Protein 2ZZ8 (pdb70)

Sequence (460 aa):
GLPSLKSSFVLSEDTIPGTNETVKTLLPYGSVINYYGYVKPGQAPDGLVDGNKKAYYLYVWIPAVIAEMGVRMISPTGEIGEPGDGDLVSDAFKAATPEEKSMPHWFDTWIRVERMSAIMPDQIAKAAKAKPVQGDDTYKEERHNKYNSLTRIKIPNPPKSFDDLKNIDTKKLLVRGLYRISFTTYKPGEVKGSFVASVGLLFPPGIPGVSPLIHSNPEELQKQAIAAEEGLPSLKSSFVLSEDTIPGTNETVKTLLPYGSVINYYGYVKPGQAPDGLVDGNKKAYYLYVWIPAVIAEMGVRMISPTGEIGEPGDGDLVSDAFKAATPEEKSMPHWFDTWIRVERMSAIMPDQIAKAAKAKPVQGDDTYKEERHNKYNSLTRIKIPNPPKSFDDLKNIDTKKLLVRGLYRISFTTYKPGEVKGSFVASVGLLFPPGIPGVSPLIHSNPEELQKQAIAAEE

Solvent-accessible surface area: 21341 Å² total; per-residue (Å²): 115,36,54,70,8,50,0,32,4,52,42,30,89,37,91,32,56,86,76,135,107,58,18,116,2,52,5,21,9,68,12,46,20,23,8,11,1,25,7,104,89,85,79,76,48,74,17,131,6,86,76,109,25,101,0,10,40,1,14,0,0,0,27,37,68,1,0,1,0,0,1,4,14,10,26,7,0,1,111,50,60,162,53,40,167,15,40,59,26,20,121,24,3,133,80,10,64,71,111,74,25,22,70,11,40,2,40,9,2,6,1,51,1,21,53,2,68,8,124,86,9,93,57,0,20,68,5,13,181,53,93,23,47,178,86,36,23,30,103,48,41,59,123,100,4,55,32,36,50,30,0,54,1,74,7,94,136,56,39,96,43,21,79,89,2,121,154,30,79,97,189,110,10,4,58,64,1,0,2,26,1,5,4,2,10,58,152,28,4,58,10,61,0,1,9,0,0,0,0,0,0,5,15,8,22,86,83,114,43,77,54,2,38,1,40,58,60,28,104,64,0,34,136,65,0,74,60,69,75,182,117,39,54,72,8,49,0,33,5,41,39,15,101,31,90,39,76,89,73,151,113,67,16,119,10,53,2,22,9,67,13,45,19,24,3,10,1,26,7,108,90,83,68,77,49,73,16,110,6,73,71,118,48,125,0,11,36,1,15,0,1,0,20,34,60,0,1,1,1,0,0,6,11,6,28,5,0,3,107,50,61,162,52,40,152,27,39,46,26,11,121,25,2,137,88,10,64,66,112,71,23,23,82,9,36,3,39,9,4,6,0,44,1,20,46,4,68,8,127,90,10,94,66,0,16,68,6,12,168,53,98,26,46,186,83,38,21,26,106,47,40,66,121,104,7,60,37,34,49,32,0,52,1,74,6,96,130,54,42,87,48,16,68,95,1,103,143,36,77,95,189,115,9,4,64,62,1,0,2,26,0,4,2,4,12,55,192,32,6,86,16,52,1,1,6,1,0,1,0,0,0,6,13,8,24,77,85,117,40,69,55,1,32,0,30,50,70,30,110,58,0,32,144,46,0,74,68,71,86,191

Radius of gyration: 23.77 Å; Cα contacts (8 Å, |Δi|>4): 1130; chains: 2; bounding box: 58×66×48 Å

Foldseek 3Di:
DDDFAFDPAFADWAADPPDRDIDTDTHGFQAKAKEKDFFAVPRAAPDDDPVDWGKAKKKKFFAFWFQKKKKWKFDQDQDDPDDDPRYHYDPRRVPDDSVLSPDTFAFWKKKKKAFWPDPALLCQQVRVPDDTPPQLLHIFIDGTHGPGRIGMRHFDDDDNHLQVCVPPPSVRTRGGHMMMMMITHDPPGGPGTIMMMMMGTHHRPPDRDDYMQMGSRRVVSSVVRVVVPD/DDDFAFDPAFADWADDPPDPDIDTDGDGFQAKAKEKDFFADVRQAPDADPVRFRKAKKKKFFAFFFQKKKKWKFPQDADDPDDDPSYHYDPRRVVDDNVLSPDGFAFWKKKKKAFWPDDALLCQQVRVVDDTDDQLLHIDIDGTHGPGRIGMRHFDDDDRHLQVCVPPDSVRTRGGHMMMMMIGHDPPGGPGTIMMMMMGTHHRPPDNGDHMFMDSRRVVSSVVRVVVVD

Nearest PDB structures (foldseek):
  2zz8-assembly1_B  TM=9.980E-01  e=1.789E-45  Leptospira interrogans
  3frl-assembly1_B  TM=9.957E-01  e=2.099E-43  Leptospira interrogans serovar Copenhageni
  2wfk-assembly1_C-2  TM=7.298E-01  e=9.231E-33  Leptospira santarosai serovar Shermani
  2wfk-assembly1_B-2  TM=7.357E-01  e=2.288E-32  Leptospira santarosai serovar Shermani
  2wfk-assembly1_D-2  TM=7.264E-01  e=4.520E-32  Leptospira santarosai serovar Shermani

InterPro domains:
  IPR021962 LipI32 [NF038394] (1-272)
  IPR021962 LipI32 [PF12103] (48-242)

B-factor: mean 25.51, std 8.08, range [4.96, 83.32]

Structure (mmCIF, N/CA/C/O backbone):
data_2ZZ8
#
_entry.id   2ZZ8
#
_cell.length_a   125.895
_cell.length_b   125.895
_cell.length_c   95.991
_cell.angle_alpha   90.00
_cell.angle_beta   90.00
_cell.angle_gamma   120.00
#
_symmetry.space_group_name_H-M   'P 32 2 1'
#
loop_
_entity.id
_entity.type
_entity.pdbx_description
1 polymer 'LipL32 protein'
2 water water
#
loop_
_atom_site.group_PDB
_atom_site.id
_atom_site.type_symbol
_atom_site.label_atom_id
_atom_site.label_alt_id
_atom_site.label_comp_id
_atom_site.label_asym_id
_atom_site.label_entity_id
_atom_site.label_seq_id
_atom_site.pdbx_PDB_ins_code
_atom_site.Cartn_x
_atom_site.Cartn_y
_atom_site.Cartn_z
_atom_site.occupancy
_atom_site.B_iso_or_equiv
_atom_site.auth_seq_id
_atom_site.auth_comp_id
_atom_site.auth_asym_id
_atom_site.auth_atom_id
_atom_site.pdbx_PDB_model_num
ATOM 1 N N . GLY A 1 5 ? -11.603 57.148 -1.414 1.00 33.12 6 GLY A N 1
ATOM 2 C CA . GLY A 1 5 ? -11.054 58.400 -0.774 1.00 32.28 6 GLY A CA 1
ATOM 3 C C . GLY A 1 5 ? -12.000 58.956 0.277 1.00 31.27 6 GLY A C 1
ATOM 4 O O . GLY A 1 5 ? -12.787 58.227 0.881 1.00 32.44 6 GLY A O 1
ATOM 5 N N . LEU A 1 6 ? -11.944 60.263 0.466 1.00 30.02 7 LEU A N 1
ATOM 6 C CA . LEU A 1 6 ? -12.684 60.931 1.516 1.00 28.30 7 LEU A CA 1
ATOM 7 C C . LEU A 1 6 ? -14.064 61.271 0.998 1.00 26.71 7 LEU A C 1
ATOM 8 O O . LEU A 1 6 ? -14.243 61.449 -0.190 1.00 24.99 7 LEU A O 1
ATOM 13 N N . PRO A 1 7 ? -15.038 61.428 1.898 1.00 25.43 8 PRO A N 1
ATOM 14 C CA . PRO A 1 7 ? -16.309 61.910 1.385 1.00 25.11 8 PRO A CA 1
ATOM 15 C C . PRO A 1 7 ? -16.199 63.352 0.850 1.00 23.91 8 PRO A C 1
ATOM 16 O O . PRO A 1 7 ? -15.350 64.111 1.266 1.00 23.14 8 PRO A O 1
ATOM 20 N N . SER A 1 8 ? -17.079 63.693 -0.076 1.00 23.68 9 SER A N 1
ATOM 21 C CA . SER A 1 8 ? -17.168 65.021 -0.668 1.00 23.13 9 SER A CA 1
ATOM 22 C C . SER A 1 8 ? -17.345 66.103 0.403 1.00 22.74 9 SER A C 1
ATOM 23 O O . SER A 1 8 ? -18.182 65.966 1.303 1.00 22.70 9 SER A O 1
ATOM 26 N N . LEU A 1 9 ? -16.561 67.172 0.309 1.00 21.22 10 LEU A N 1
ATOM 27 C CA . LEU A 1 9 ? -16.620 68.281 1.261 1.00 20.98 10 LEU A CA 1
ATOM 28 C C . LEU A 1 9 ? -17.638 69.313 0.780 1.00 20.64 10 LEU A C 1
ATOM 29 O O . LEU A 1 9 ? -17.432 69.941 -0.250 1.00 20.82 10 LEU A O 1
ATOM 34 N N . LYS A 1 10 ? -18.743 69.465 1.509 1.00 19.68 11 LYS A N 1
ATOM 35 C CA . LYS A 1 10 ? -19.871 70.265 1.056 1.00 19.50 11 LYS A CA 1
ATOM 36 C C . LYS A 1 10 ? -19.938 71.661 1.667 1.00 19.80 11 LYS A C 1
ATOM 37 O O . LYS A 1 10 ? -19.754 71.837 2.881 1.00 19.35 11 LYS A O 1
ATOM 43 N N . SER A 1 11 ? -20.234 72.660 0.840 1.00 19.37 12 SER A N 1
ATOM 44 C CA . SER A 1 11 ? -20.542 73.987 1.367 1.00 19.73 12 SER A CA 1
ATOM 45 C C . SER A 1 11 ? -21.953 74.040 1.939 1.00 20.75 12 SER A C 1
ATOM 46 O O . SER A 1 11 ? -22.737 73.076 1.828 1.00 20.33 12 SER A O 1
ATOM 49 N N . SER A 1 12 ? -22.291 75.192 2.516 1.00 21.18 13 SER A N 1
ATOM 50 C CA . SER A 1 12 ? -23.589 75.406 3.120 1.00 21.45 13 SER A CA 1
ATOM 51 C C . SER A 1 12 ? -24.643 75.7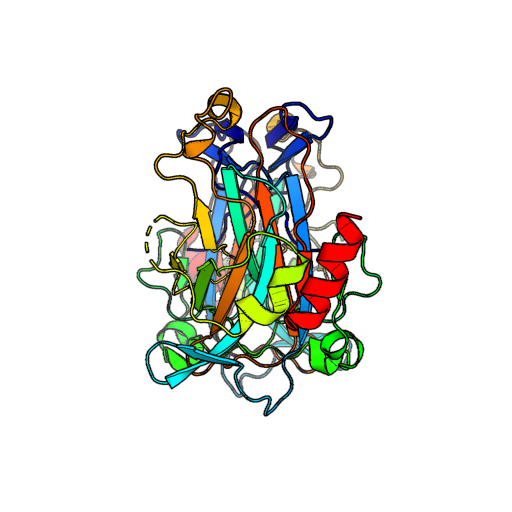68 2.084 1.00 22.12 13 SER A C 1
ATOM 52 O O . SER A 1 12 ? -25.822 75.857 2.400 1.00 21.52 13 SER A O 1
ATOM 55 N N . PHE A 1 13 ? -24.229 75.992 0.850 1.00 22.95 14 PHE A N 1
ATOM 56 C CA . PHE A 1 13 ? -25.176 76.412 -0.167 1.00 24.24 14 PHE A CA 1
ATOM 57 C C . PHE A 1 13 ? -25.926 75.247 -0.776 1.00 25.65 14 PHE A C 1
ATOM 58 O O . PHE A 1 13 ? -25.320 74.280 -1.232 1.00 25.83 14 PHE A O 1
ATOM 66 N N . VAL A 1 14 ? -27.251 75.355 -0.762 1.00 27.44 15 VAL A N 1
ATOM 67 C CA . VAL A 1 14 ? -28.141 74.308 -1.266 1.00 28.90 15 VAL A CA 1
ATOM 68 C C . VAL A 1 14 ? -28.234 74.382 -2.774 1.00 30.26 15 VAL A C 1
ATOM 69 O O . VAL A 1 14 ? -28.907 75.248 -3.305 1.00 30.68 15 VAL A O 1
ATOM 73 N N . LEU A 1 15 ? -27.547 73.471 -3.456 1.00 32.13 16 LEU A N 1
ATOM 74 C CA . LEU A 1 15 ? -27.542 73.422 -4.920 1.00 33.28 16 LEU A CA 1
ATOM 75 C C . LEU A 1 15 ? -28.904 73.036 -5.491 1.00 34.07 16 LEU A C 1
ATOM 76 O O . LEU A 1 15 ? -29.336 73.588 -6.510 1.00 34.28 16 LEU A O 1
ATOM 81 N N . SER A 1 16 ? -29.590 72.100 -4.841 1.00 35.10 17 SER A N 1
ATOM 82 C CA . SER A 1 16 ? -30.965 71.781 -5.237 1.00 36.37 17 SER A CA 1
ATOM 83 C C . SER A 1 16 ? -31.789 71.115 -4.142 1.00 37.07 17 SER A C 1
ATOM 84 O O . SER A 1 16 ? -31.257 70.439 -3.265 1.00 37.27 17 SER A O 1
ATOM 87 N N . GLU A 1 17 ? -33.100 71.312 -4.205 1.00 38.06 18 GLU A N 1
ATOM 88 C CA . GLU A 1 17 ? -34.015 70.588 -3.341 1.00 39.06 18 GLU A CA 1
ATOM 89 C C . GLU A 1 17 ? -34.901 69.696 -4.176 1.00 39.29 18 GLU A C 1
ATOM 90 O O . GLU A 1 17 ? -35.471 70.129 -5.175 1.00 39.68 18 GLU A O 1
ATOM 96 N N . ASP A 1 18 ? -35.015 68.442 -3.763 1.00 39.56 19 ASP A N 1
ATOM 97 C CA . ASP A 1 18 ? -35.833 67.484 -4.484 1.00 39.60 19 ASP A CA 1
ATOM 98 C C . ASP A 1 18 ? -36.728 66.740 -3.509 1.00 39.77 19 ASP A C 1
ATOM 99 O O . ASP A 1 18 ? -36.268 66.251 -2.478 1.00 39.35 19 ASP A O 1
ATOM 104 N N . THR A 1 19 ? -38.015 66.663 -3.831 1.00 40.38 20 THR A N 1
ATOM 105 C CA . THR A 1 19 ? -38.937 65.892 -3.011 1.00 40.91 20 THR A CA 1
ATOM 106 C C . THR A 1 19 ? -38.702 64.406 -3.264 1.00 41.31 20 THR A C 1
ATOM 107 O O . THR A 1 19 ? -38.476 63.992 -4.406 1.00 41.10 20 THR A O 1
ATOM 111 N N . ILE A 1 20 ? -38.723 63.617 -2.191 1.00 42.01 21 ILE A N 1
ATOM 112 C CA . ILE A 1 20 ? -38.695 62.161 -2.296 1.00 42.66 21 ILE A CA 1
ATOM 113 C C . ILE A 1 20 ? -39.990 61.675 -2.939 1.00 43.23 21 ILE A C 1
ATOM 114 O O . ILE A 1 20 ? -41.074 61.899 -2.401 1.00 43.18 21 ILE A O 1
ATOM 119 N N . PRO A 1 21 ? -39.887 61.007 -4.097 1.00 43.81 22 PRO A N 1
ATOM 120 C CA . PRO A 1 21 ? -41.108 60.641 -4.807 1.00 44.25 22 PRO A CA 1
ATOM 121 C C . PRO A 1 21 ? -42.158 60.043 -3.871 1.00 44.75 22 PRO A C 1
ATOM 122 O O . PRO A 1 21 ? -41.830 59.208 -3.027 1.00 44.96 22 PRO A O 1
ATOM 126 N N . GLY A 1 22 ? -43.411 60.465 -4.024 1.00 45.03 23 GLY A N 1
ATOM 127 C CA . GLY A 1 22 ? -44.515 59.894 -3.251 1.00 45.53 23 GLY A CA 1
ATOM 128 C C . GLY A 1 22 ? -44.794 60.567 -1.918 1.00 45.78 23 GLY A C 1
ATOM 129 O O . GLY A 1 22 ? -45.945 60.656 -1.486 1.00 46.01 23 GLY A O 1
ATOM 130 N N . THR A 1 23 ? -43.737 61.042 -1.269 1.00 46.02 24 THR A N 1
ATOM 131 C CA . THR A 1 23 ? -43.828 61.650 0.053 1.00 46.36 24 THR A CA 1
ATOM 132 C C . THR A 1 23 ? -44.092 63.159 -0.035 1.00 46.36 24 THR A C 1
ATOM 133 O O . THR A 1 23 ? -44.613 63.664 -1.039 1.00 46.20 24 THR A O 1
ATOM 137 N N . ASN A 1 24 ? -43.724 63.857 1.039 1.00 46.48 25 ASN A N 1
ATOM 138 C CA . ASN A 1 24 ? -43.810 65.302 1.137 1.00 46.49 25 ASN A CA 1
ATOM 139 C C . ASN A 1 24 ? -42.426 65.866 1.428 1.00 46.36 25 ASN A C 1
ATOM 140 O O . ASN A 1 24 ? -42.204 67.073 1.330 1.00 46.41 25 ASN A O 1
ATOM 145 N N . GLU A 1 25 ? -41.493 64.987 1.786 1.00 46.11 26 GLU A N 1
ATOM 146 C CA . GLU A 1 25 ? -40.165 65.426 2.219 1.00 45.85 26 GLU A CA 1
ATOM 147 C C . GLU A 1 25 ? -39.251 65.786 1.056 1.00 45.10 26 GLU A C 1
ATOM 148 O O . GLU A 1 25 ? -39.282 65.163 -0.008 1.00 44.93 26 GLU A O 1
ATOM 154 N N . THR A 1 26 ? -38.439 66.807 1.278 1.00 44.21 27 THR A N 1
ATOM 155 C CA . THR A 1 26 ? -37.431 67.191 0.319 1.00 43.62 27 THR A CA 1
ATOM 156 C C . THR A 1 26 ? -36.060 66.753 0.826 1.00 42.74 27 THR A C 1
ATOM 157 O O . THR A 1 26 ? -35.858 66.593 2.032 1.00 43.04 27 THR A O 1
ATOM 161 N N . VAL A 1 27 ? -35.118 66.562 -0.090 1.00 41.25 28 VAL A N 1
ATOM 162 C CA . VAL A 1 27 ? -33.723 66.388 0.286 1.00 39.46 28 VAL A CA 1
ATOM 163 C C . VAL A 1 27 ? -32.905 67.432 -0.460 1.00 38.37 28 VAL A C 1
ATOM 164 O O . VAL A 1 27 ? -33.003 67.557 -1.682 1.00 38.03 28 VAL A O 1
ATOM 168 N N . LYS A 1 28 ? -32.131 68.202 0.302 1.00 37.12 29 LYS A N 1
ATOM 169 C CA . LYS A 1 28 ? -31.293 69.267 -0.226 1.00 35.82 29 LYS A CA 1
ATOM 170 C C . LYS A 1 28 ? -29.949 68.736 -0.720 1.00 34.32 29 LYS A C 1
ATOM 171 O O . LYS A 1 28 ? -29.254 68.019 -0.004 1.00 33.83 29 LYS A O 1
ATOM 177 N N . THR A 1 29 ? -29.589 69.103 -1.942 1.00 32.49 30 THR A N 1
ATOM 178 C CA . THR A 1 29 ? -28.267 68.816 -2.482 1.00 31.13 30 THR A CA 1
ATOM 179 C C . THR A 1 29 ? -27.368 70.001 -2.177 1.00 29.25 30 THR A C 1
ATOM 180 O O . THR A 1 29 ? -27.650 71.110 -2.620 1.00 28.95 30 THR A O 1
ATOM 184 N N . LEU A 1 30 ? -26.288 69.779 -1.438 1.00 27.49 31 LEU A N 1
ATOM 185 C CA . LEU A 1 30 ? -25.355 70.870 -1.147 1.00 25.72 31 LEU A CA 1
ATOM 186 C C . LEU A 1 30 ? -24.314 71.038 -2.249 1.00 24.72 31 LEU A C 1
ATOM 187 O O . LEU A 1 30 ? -23.897 70.069 -2.887 1.00 24.16 31 LEU A O 1
ATOM 192 N N . LEU A 1 31 ? -23.898 72.277 -2.479 1.00 23.39 32 LEU A N 1
ATOM 193 C CA . LEU A 1 31 ? -22.870 72.541 -3.468 1.00 22.57 32 LEU A CA 1
ATOM 194 C C . LEU A 1 31 ? -21.511 72.229 -2.843 1.00 21.28 32 LEU A C 1
ATOM 195 O O . LEU A 1 31 ? -21.189 72.747 -1.781 1.00 20.88 32 LEU A O 1
ATOM 200 N N . PRO A 1 32 ? -20.713 71.367 -3.489 1.00 20.00 33 PRO A N 1
ATOM 201 C CA . PRO A 1 32 ? -19.387 71.101 -2.925 1.00 19.86 33 PRO A CA 1
ATOM 202 C C . PRO A 1 32 ? -18.484 72.322 -3.046 1.00 19.04 33 PRO A C 1
ATOM 203 O O . PRO A 1 32 ? -18.701 73.155 -3.934 1.00 18.98 33 PRO A O 1
ATOM 207 N N . TYR A 1 33 ? -17.493 72.447 -2.168 1.00 18.19 34 TYR A N 1
ATOM 208 C CA . TYR A 1 33 ? -16.450 73.470 -2.354 1.00 17.87 34 TYR A CA 1
ATOM 209 C C . TYR A 1 33 ? -15.753 73.227 -3.691 1.00 18.55 34 TYR A C 1
ATOM 210 O O . TYR A 1 33 ? -15.530 72.064 -4.076 1.00 18.50 34 TYR A O 1
ATOM 219 N N . GLY A 1 34 ? -15.447 74.301 -4.415 1.00 17.98 35 GLY A N 1
ATOM 220 C CA . GLY A 1 34 ? -14.805 74.152 -5.728 1.00 17.81 35 GLY A CA 1
ATOM 221 C C . GLY A 1 34 ? -13.313 73.895 -5.593 1.00 18.23 35 GLY A C 1
ATOM 222 O O . GLY A 1 34 ? -12.738 73.240 -6.428 1.00 17.79 35 GLY A O 1
ATOM 223 N N . SER A 1 35 ? -12.675 74.410 -4.536 1.00 17.36 36 SER A N 1
ATOM 224 C CA . SER A 1 35 ? -11.236 74.230 -4.368 1.00 18.26 36 SER A CA 1
ATOM 225 C C . SER A 1 35 ? -10.923 73.563 -3.043 1.00 18.36 36 SER A C 1
ATOM 226 O O . SER A 1 35 ? -10.970 74.202 -1.985 1.00 19.02 36 SER A O 1
ATOM 229 N N . VAL A 1 36 ? -10.589 72.288 -3.099 1.00 17.95 37 VAL A N 1
ATOM 230 C CA . VAL A 1 36 ? -10.419 71.534 -1.874 1.00 18.41 37 VAL A CA 1
ATOM 231 C C . VAL A 1 36 ? -9.014 70.957 -1.809 1.00 18.28 37 VAL A C 1
ATOM 232 O O . VAL A 1 36 ? -8.535 70.380 -2.778 1.00 16.85 37 VAL A O 1
ATOM 236 N N . ILE A 1 37 ? -8.373 71.103 -0.660 1.00 18.00 38 ILE A N 1
ATOM 237 C CA . ILE A 1 37 ? -7.101 70.448 -0.401 1.00 17.82 38 ILE A CA 1
ATOM 238 C C . ILE A 1 37 ? -7.233 69.603 0.866 1.00 18.67 38 ILE A C 1
ATOM 239 O O . ILE A 1 37 ? -7.770 70.066 1.890 1.00 18.22 38 ILE A O 1
ATOM 244 N N . ASN A 1 38 ? -6.759 68.357 0.800 1.00 18.67 39 ASN A N 1
ATOM 245 C CA . ASN A 1 38 ? -6.807 67.466 1.950 1.00 19.32 39 ASN A CA 1
ATOM 246 C C . ASN A 1 38 ? -5.399 67.330 2.516 1.00 19.69 39 ASN A C 1
ATOM 247 O O . ASN A 1 38 ? -4.510 66.865 1.824 1.00 20.15 39 ASN A O 1
ATOM 252 N N . TYR A 1 39 ? -5.205 67.728 3.766 1.00 18.85 40 TYR A N 1
ATOM 253 C CA . TYR A 1 39 ? -3.876 67.695 4.368 1.00 18.98 40 TYR A CA 1
ATOM 254 C C . TYR A 1 39 ? -3.772 66.486 5.275 1.00 18.87 40 TYR A C 1
ATOM 255 O O . TYR A 1 39 ? -4.417 66.452 6.347 1.00 19.46 40 TYR A O 1
ATOM 264 N N . TYR A 1 40 ? -2.966 65.509 4.879 1.00 18.56 41 TYR A N 1
ATOM 265 C CA . TYR A 1 40 ? -2.774 64.308 5.679 1.00 18.01 41 TYR A CA 1
ATOM 266 C C . TYR A 1 40 ? -1.579 64.548 6.584 1.00 18.40 41 TYR A C 1
ATOM 267 O O . TYR A 1 40 ? -0.462 64.829 6.110 1.00 17.83 41 TYR A O 1
ATOM 276 N N . GLY A 1 41 ? -1.820 64.490 7.896 1.00 18.24 42 GLY A N 1
ATOM 277 C CA . GLY A 1 41 ? -0.764 64.763 8.846 1.00 17.35 42 GLY A CA 1
ATOM 278 C C . GLY A 1 41 ? -0.663 63.734 9.954 1.00 18.41 42 GLY A C 1
ATOM 279 O O . GLY A 1 41 ? -1.446 62.752 10.021 1.00 18.11 42 GLY A O 1
ATOM 280 N N . TYR A 1 42 ? 0.295 63.956 10.848 1.00 17.91 43 TYR A N 1
ATOM 281 C CA . TYR A 1 42 ? 0.548 62.969 11.887 1.00 18.76 43 TYR A CA 1
ATOM 282 C C . TYR A 1 42 ? 1.117 63.701 13.084 1.00 19.02 43 TYR A C 1
ATOM 283 O O . TYR A 1 42 ? 2.181 64.323 12.984 1.00 18.92 43 TYR A O 1
ATOM 292 N N . VAL A 1 43 ? 0.401 63.646 14.206 1.00 19.13 44 VAL A N 1
ATOM 293 C CA . VAL A 1 43 ? 0.888 64.235 15.458 1.00 18.99 44 VAL A CA 1
ATOM 294 C C . VAL A 1 43 ? 1.661 63.177 16.237 1.00 19.37 44 VAL A C 1
ATOM 295 O O . VAL A 1 43 ? 1.111 62.139 16.629 1.00 18.45 44 VAL A O 1
ATOM 299 N N . LYS A 1 44 ? 2.954 63.420 16.414 1.00 19.96 45 LYS A N 1
ATOM 300 C CA . LYS A 1 44 ? 3.833 62.421 17.003 1.00 21.54 45 LYS A CA 1
ATOM 301 C C . LYS A 1 44 ? 3.631 62.351 18.508 1.00 21.52 45 LYS A C 1
ATOM 302 O O . LYS A 1 44 ? 3.231 63.332 19.119 1.00 21.00 45 LYS A O 1
ATOM 308 N N . PRO A 1 45 ? 3.930 61.192 19.110 1.00 22.41 46 PRO A N 1
ATOM 309 C CA . PRO A 1 45 ? 4.035 61.090 20.574 1.00 22.71 46 PRO A CA 1
ATOM 310 C C . PRO A 1 45 ? 5.097 62.076 21.051 1.00 22.76 46 PRO A C 1
ATOM 311 O O . PRO A 1 45 ? 6.161 62.183 20.430 1.00 21.92 46 PRO A O 1
ATOM 315 N N . GLY A 1 46 ? 4.834 62.787 22.140 1.00 23.23 47 GLY A N 1
ATOM 316 C CA . GLY A 1 46 ? 5.837 63.723 22.642 1.00 23.56 47 GLY A CA 1
ATOM 317 C C . GLY A 1 46 ? 5.811 65.085 21.949 1.00 23.71 47 GLY A C 1
ATOM 318 O O . GLY A 1 46 ? 6.552 65.977 22.327 1.00 24.58 47 GLY A O 1
ATOM 319 N N . GLN A 1 47 ? 4.975 65.265 20.935 1.00 22.93 48 GLN A N 1
ATOM 320 C CA . GLN A 1 47 ? 4.902 66.578 20.282 1.00 22.74 48 GLN A CA 1
ATOM 321 C C . GLN A 1 47 ? 4.211 67.597 21.208 1.00 22.92 48 GLN A C 1
ATOM 322 O O . GLN A 1 47 ? 3.030 67.466 21.517 1.00 23.74 48 GLN A O 1
ATOM 328 N N . ALA A 1 48 ? 4.946 68.592 21.691 1.00 22.79 49 ALA A N 1
ATOM 329 C CA . ALA A 1 48 ? 4.340 69.589 22.587 1.00 21.32 49 ALA A CA 1
ATOM 330 C C . ALA A 1 48 ? 3.170 70.289 21.889 1.00 20.12 49 ALA A C 1
ATOM 331 O O . ALA A 1 48 ? 3.203 70.509 20.670 1.00 19.83 49 ALA A O 1
ATOM 333 N N . PRO A 1 49 ? 2.110 70.609 22.652 1.00 19.14 50 PRO A N 1
ATOM 334 C CA . PRO A 1 49 ? 0.984 71.274 22.012 1.00 18.34 50 PRO A CA 1
ATOM 335 C C . PRO A 1 49 ? 1.422 72.647 21.528 1.00 17.65 50 PRO A C 1
ATOM 336 O O . PRO A 1 49 ? 2.355 73.216 22.073 1.00 17.80 50 PRO A O 1
ATOM 340 N N . ASP A 1 50 ? 0.751 73.159 20.503 1.00 17.50 51 ASP A N 1
ATOM 341 C CA . ASP A 1 50 ? 0.969 74.525 20.071 1.00 17.04 51 ASP A CA 1
ATOM 342 C C . ASP A 1 50 ? 0.329 75.528 21.028 1.00 16.57 51 ASP A C 1
ATOM 343 O O . ASP A 1 50 ? 0.804 76.638 21.152 1.00 16.89 51 ASP A O 1
ATOM 348 N N . GLY A 1 51 ? -0.749 75.135 21.706 1.00 15.79 52 GLY A N 1
ATOM 349 C CA . GLY A 1 51 ? -1.335 76.028 22.731 1.00 15.19 52 GLY A CA 1
ATOM 350 C C . GLY A 1 51 ? -2.373 75.287 23.557 1.00 14.02 52 GLY A C 1
ATOM 351 O O . GLY A 1 51 ? -2.604 74.116 23.321 1.00 14.28 52 GLY A O 1
ATOM 352 N N . LEU A 1 52 ? -2.990 75.972 24.512 1.00 11.89 53 LEU A N 1
ATOM 353 C CA . LEU A 1 52 ? -4.001 75.342 25.349 1.00 12.02 53 LEU A CA 1
ATOM 354 C C . LEU A 1 52 ? -5.413 75.850 25.027 1.00 12.35 53 LEU A C 1
ATOM 355 O O . LEU A 1 52 ? -5.579 77.039 24.693 1.00 12.99 53 LEU A O 1
ATOM 360 N N . VAL A 1 53 ? -6.413 74.974 25.181 1.00 11.19 54 VAL A N 1
ATOM 361 C CA . VAL A 1 53 ? -7.808 75.354 25.044 1.00 10.98 54 VAL A CA 1
ATOM 362 C C . VAL A 1 53 ? -8.595 74.929 26.299 1.00 10.84 54 VAL A C 1
ATOM 363 O O . VAL A 1 53 ? -8.377 73.845 26.836 1.00 10.92 54 VAL A O 1
ATOM 367 N N . ASP A 1 54 ? -9.458 75.806 26.798 1.00 10.34 55 ASP A N 1
ATOM 368 C CA . ASP A 1 54 ? -10.423 75.447 27.837 1.00 9.70 55 ASP A CA 1
ATOM 369 C C . ASP A 1 54 ? -9.726 75.158 29.160 1.00 9.25 55 ASP A C 1
ATOM 370 O O . ASP A 1 54 ? -10.319 74.561 30.088 1.00 8.92 55 ASP A O 1
ATOM 375 N N . GLY A 1 55 ? -8.478 75.624 29.269 1.00 7.87 56 GLY A N 1
ATOM 376 C CA . GLY A 1 55 ? -7.706 75.484 30.500 1.00 7.92 56 GLY A CA 1
ATOM 377 C C . GLY A 1 55 ? -7.136 74.083 30.741 1.00 7.77 56 GLY A C 1
ATOM 378 O O . GLY A 1 55 ? -6.426 73.865 31.728 1.00 6.75 56 GLY A O 1
ATOM 379 N N . ASN A 1 56 ? -7.449 73.129 29.874 1.00 8.18 57 ASN A N 1
ATOM 380 C CA . ASN A 1 56 ? -7.012 71.748 30.124 1.00 10.09 57 ASN A CA 1
ATOM 381 C C . ASN A 1 56 ? -6.894 70.873 28.885 1.00 12.08 57 ASN A C 1
ATOM 382 O O . ASN A 1 56 ? -6.763 69.651 29.010 1.00 13.06 57 ASN A O 1
ATOM 387 N N . LYS A 1 57 ? -6.929 71.460 27.690 1.00 12.20 58 LYS A N 1
ATOM 388 C CA . LYS A 1 57 ? -6.829 70.659 26.476 1.00 13.79 58 LYS A CA 1
ATOM 389 C C . LYS A 1 57 ? -5.654 71.101 25.601 1.00 15.22 58 LYS A C 1
ATOM 390 O O . LYS A 1 57 ? -5.420 72.311 25.406 1.00 15.45 58 LYS A O 1
ATOM 396 N N . LYS A 1 58 ? -4.920 70.135 25.058 1.00 15.82 59 LYS A N 1
ATOM 397 C CA . LYS A 1 58 ? -3.777 70.463 24.191 1.00 16.85 59 LYS A CA 1
ATOM 398 C C . LYS A 1 58 ? -4.229 70.703 22.765 1.00 16.60 59 LYS A C 1
ATOM 399 O O . LYS A 1 58 ? -4.898 69.866 22.181 1.00 16.78 59 LYS A O 1
ATOM 405 N N . ALA A 1 59 ? -3.885 71.863 22.214 1.00 16.40 60 ALA A N 1
ATOM 406 C CA . ALA A 1 59 ? -4.375 72.210 20.878 1.00 16.31 60 ALA A CA 1
ATOM 407 C C . ALA A 1 59 ? -3.195 72.209 19.903 1.00 16.26 60 ALA A C 1
ATOM 408 O O . ALA A 1 59 ? -2.080 72.498 20.293 1.00 15.09 60 ALA A O 1
ATOM 410 N N . TYR A 1 60 ? -3.448 71.823 18.655 1.00 17.63 61 TYR A N 1
ATOM 411 C CA . TYR A 1 60 ? -2.419 71.843 17.609 1.00 19.25 61 TYR A CA 1
ATOM 412 C C . TYR A 1 60 ? -2.892 72.736 16.481 1.00 20.39 61 TYR A C 1
ATOM 413 O O . TYR A 1 60 ? -4.104 72.838 16.221 1.00 21.07 61 TYR A O 1
ATOM 422 N N . TYR A 1 61 ? -1.947 73.400 15.823 1.00 20.82 62 TYR A N 1
ATOM 423 C CA . TYR A 1 61 ? -2.308 74.407 14.849 1.00 21.64 62 TYR A CA 1
ATOM 424 C C . TYR A 1 61 ? -1.977 73.958 13.414 1.00 22.31 62 TYR A C 1
ATOM 425 O O . TYR A 1 61 ? -0.931 73.368 13.153 1.00 22.27 62 TYR A O 1
ATOM 434 N N . LEU A 1 62 ? -2.870 74.285 12.501 1.00 22.35 63 LEU A N 1
ATOM 435 C CA . LEU A 1 62 ? -2.603 74.140 11.070 1.00 23.22 63 LEU A CA 1
ATOM 436 C C . LEU A 1 62 ? -2.824 75.531 10.427 1.00 22.94 63 LEU A C 1
ATOM 437 O O . LEU A 1 62 ? -3.822 76.202 10.731 1.00 23.53 63 LEU A O 1
ATOM 442 N N . TYR A 1 63 ? -1.871 75.998 9.609 1.00 20.76 64 TYR A N 1
ATOM 443 C CA . TYR A 1 63 ? -1.979 77.312 8.986 1.00 21.38 64 TYR A CA 1
ATOM 444 C C . TYR A 1 63 ? -2.443 77.244 7.546 1.00 21.89 64 TYR A C 1
ATOM 445 O O . TYR A 1 63 ? -1.998 76.372 6.774 1.00 21.46 64 TYR A O 1
ATOM 454 N N . VAL A 1 64 ? -3.338 78.163 7.185 1.00 21.72 65 VAL A N 1
ATOM 455 C CA . VAL A 1 64 ? -3.911 78.174 5.834 1.00 20.69 65 VAL A CA 1
ATOM 456 C C . VAL A 1 64 ? -3.727 79.559 5.226 1.00 20.74 65 VAL A C 1
ATOM 457 O O . VAL A 1 64 ? -4.072 80.577 5.840 1.00 20.22 65 VAL A O 1
ATOM 461 N N . TRP A 1 65 ? -3.138 79.598 4.034 1.00 19.85 66 TRP A N 1
ATOM 462 C CA . TRP A 1 65 ? -3.043 80.831 3.293 1.00 20.23 66 TRP A CA 1
ATOM 463 C C . TRP A 1 65 ? -4.134 80.823 2.236 1.00 20.73 66 TRP A C 1
ATOM 464 O O . TRP A 1 65 ? -4.171 79.947 1.364 1.00 20.90 66 TRP A O 1
ATOM 475 N N . ILE A 1 66 ? -5.051 81.767 2.363 1.00 21.26 67 ILE A N 1
ATOM 476 C CA . ILE A 1 66 ? -6.141 81.919 1.422 1.00 21.56 67 ILE A CA 1
ATOM 477 C C . ILE A 1 66 ? -5.769 83.064 0.500 1.00 21.51 67 ILE A C 1
ATOM 478 O O . ILE A 1 66 ? -5.714 84.218 0.925 1.00 20.88 67 ILE A O 1
ATOM 483 N N . PRO A 1 67 ? -5.459 82.742 -0.766 1.00 21.43 68 PRO A N 1
ATOM 484 C CA . PRO A 1 67 ? -4.807 83.729 -1.600 1.00 21.30 68 PRO A CA 1
ATOM 485 C C . PRO A 1 67 ? -5.730 84.801 -2.182 1.00 20.81 68 PRO A C 1
ATOM 486 O O . PRO A 1 67 ? -5.240 85.745 -2.734 1.00 20.38 68 PRO A O 1
ATOM 490 N N . ALA A 1 68 ? -7.046 84.682 -2.027 1.00 20.15 69 ALA A N 1
ATOM 491 C CA . ALA A 1 68 ? -7.950 85.660 -2.639 1.00 19.39 69 ALA A CA 1
ATOM 492 C C . ALA A 1 68 ? -9.279 85.649 -1.880 1.00 19.45 69 ALA A C 1
ATOM 493 O O . ALA A 1 68 ? -9.523 84.743 -1.076 1.00 19.06 69 ALA A O 1
ATOM 495 N N . VAL A 1 69 ? -10.135 86.645 -2.106 1.00 19.10 70 VAL A N 1
ATOM 496 C CA . VAL A 1 69 ? -11.414 86.693 -1.392 1.00 18.14 70 VAL A CA 1
ATOM 497 C C . VAL A 1 69 ? -12.287 85.476 -1.744 1.00 19.43 70 VAL A C 1
ATOM 498 O O . VAL A 1 69 ? -12.260 84.972 -2.881 1.00 18.64 70 VAL A O 1
ATOM 502 N N . ILE A 1 70 ? -13.060 85.011 -0.765 1.00 19.01 71 ILE A N 1
ATOM 503 C CA . ILE A 1 70 ? -13.886 83.825 -0.943 1.00 19.05 71 ILE A CA 1
ATOM 504 C C . ILE A 1 70 ? -15.282 84.048 -0.383 1.00 19.39 71 ILE A C 1
ATOM 505 O O . ILE A 1 70 ? -15.507 84.969 0.417 1.00 19.01 71 ILE A O 1
ATOM 510 N N . ALA A 1 71 ? -16.223 83.220 -0.818 1.00 19.10 72 ALA A N 1
ATOM 511 C CA . ALA A 1 71 ? -17.577 83.286 -0.289 1.00 19.36 72 ALA A CA 1
ATOM 512 C C . ALA A 1 71 ? -17.731 82.422 0.967 1.00 19.32 72 ALA A C 1
ATOM 513 O O . ALA A 1 71 ? -18.636 82.655 1.764 1.00 19.95 72 ALA A O 1
ATOM 515 N N . GLU A 1 72 ? -16.855 81.442 1.144 1.00 19.25 73 GLU A N 1
ATOM 516 C CA . GLU A 1 72 ? -16.948 80.507 2.285 1.00 19.65 73 GLU A CA 1
ATOM 517 C C . GLU A 1 72 ? -15.737 79.602 2.335 1.00 20.02 73 GLU A C 1
ATOM 518 O O . GLU A 1 72 ? -15.174 79.235 1.291 1.00 20.16 73 GLU A O 1
ATOM 524 N N . MET A 1 73 ? -15.323 79.246 3.547 1.00 19.99 74 MET A N 1
ATOM 525 C CA . MET A 1 73 ? -14.349 78.175 3.729 1.00 21.52 74 MET A CA 1
ATOM 526 C C . MET A 1 73 ? -14.918 77.100 4.668 1.00 21.22 74 MET A C 1
ATOM 527 O O . MET A 1 73 ? -15.529 77.428 5.695 1.00 21.27 74 MET A O 1
ATOM 532 N N . GLY A 1 74 ? -14.714 75.825 4.331 1.00 20.77 75 GLY A N 1
ATOM 533 C CA . GLY A 1 74 ? -15.106 74.720 5.219 1.00 21.06 75 GLY A CA 1
ATOM 534 C C . GLY A 1 74 ? -13.863 73.933 5.663 1.00 21.67 75 GLY A C 1
ATOM 535 O O . GLY A 1 74 ? -12.894 73.780 4.886 1.00 20.05 75 GLY A O 1
ATOM 536 N N . VAL A 1 75 ? -13.883 73.441 6.902 1.00 21.55 76 VAL A N 1
ATOM 537 C CA . VAL A 1 75 ? -12.778 72.668 7.446 1.00 22.68 76 VAL A CA 1
ATOM 538 C C . VAL A 1 75 ? -13.342 71.426 8.048 1.00 22.64 76 VAL A C 1
ATOM 539 O O . VAL A 1 75 ? -14.271 71.498 8.871 1.00 22.53 76 VAL A O 1
ATOM 543 N N . ARG A 1 76 ? -12.782 70.274 7.695 1.00 22.37 77 ARG A N 1
ATOM 544 C CA . ARG A 1 76 ? -13.252 69.028 8.260 1.00 22.50 77 ARG A CA 1
ATOM 545 C C . ARG A 1 76 ? -12.037 68.296 8.820 1.00 23.74 77 ARG A C 1
ATOM 546 O O . ARG A 1 76 ? -10.964 68.279 8.195 1.00 23.10 77 ARG A O 1
ATOM 554 N N . MET A 1 77 ? -12.198 67.693 9.993 1.00 22.27 78 MET A N 1
ATOM 555 C CA . MET A 1 77 ? -11.121 66.913 10.568 1.00 22.79 78 MET A CA 1
ATOM 556 C C . MET A 1 77 ? -11.554 65.461 10.678 1.00 22.15 78 MET A C 1
ATOM 557 O O . MET A 1 77 ? -12.542 65.133 11.334 1.00 22.94 78 MET A O 1
ATOM 562 N N . ILE A 1 78 ? -10.799 64.570 10.057 1.00 21.25 79 ILE A N 1
ATOM 563 C CA . ILE A 1 78 ? -11.074 63.140 10.151 1.00 20.50 79 ILE A CA 1
ATOM 564 C C . ILE A 1 78 ? -9.856 62.443 10.761 1.00 20.75 79 ILE A C 1
ATOM 565 O O . ILE A 1 78 ? -8.718 62.774 10.410 1.00 20.24 79 ILE A O 1
ATOM 570 N N . SER A 1 79 ? -10.071 61.492 11.676 1.00 19.22 80 SER A N 1
ATOM 571 C CA . SER A 1 79 ? -8.918 60.783 12.248 1.00 19.48 80 SER A CA 1
ATOM 572 C C . SER A 1 79 ? -9.405 59.500 12.846 1.00 18.32 80 SER A C 1
ATOM 573 O O . SER A 1 79 ? -10.551 59.401 13.253 1.00 19.03 80 SER A O 1
ATOM 576 N N . PRO A 1 80 ? -8.571 58.457 12.817 1.00 17.80 81 PRO A N 1
ATOM 577 C CA . PRO A 1 80 ? -7.321 58.386 12.080 1.00 17.05 81 PRO A CA 1
ATOM 578 C C . PRO A 1 80 ? -7.613 58.111 10.596 1.00 18.80 81 PRO A C 1
ATOM 579 O O . PRO A 1 80 ? -8.798 58.006 10.205 1.00 18.02 81 PRO A O 1
ATOM 583 N N . THR A 1 81 ? -6.554 57.936 9.798 1.00 18.66 82 THR A N 1
ATOM 584 C CA . THR A 1 81 ? -6.709 57.778 8.333 1.00 19.18 82 THR A CA 1
ATOM 585 C C . THR A 1 81 ? -6.438 56.372 7.849 1.00 19.33 82 THR A C 1
ATOM 586 O O . THR A 1 81 ? -6.958 55.958 6.813 1.00 19.61 82 THR A O 1
ATOM 590 N N . GLY A 1 82 ? -5.607 55.625 8.568 1.00 19.15 83 GLY A N 1
ATOM 591 C CA . GLY A 1 82 ? -5.061 54.387 8.019 1.00 19.94 83 GLY A CA 1
ATOM 592 C C . GLY A 1 82 ? -4.119 54.724 6.872 1.00 21.40 83 GLY A C 1
ATOM 593 O O . GLY A 1 82 ? -3.766 55.889 6.678 1.00 21.89 83 GLY A O 1
ATOM 594 N N . GLU A 1 83 ? -3.713 53.716 6.105 1.00 23.06 84 GLU A N 1
ATOM 595 C CA . GLU A 1 83 ? -2.905 53.949 4.911 1.00 24.88 84 GLU A CA 1
ATOM 596 C C . GLU A 1 83 ? -3.806 54.509 3.829 1.00 25.26 84 GLU A C 1
ATOM 597 O O . GLU A 1 83 ? -5.015 54.217 3.797 1.00 25.38 84 GLU A O 1
ATOM 603 N N . ILE A 1 84 ? -3.239 55.294 2.929 1.00 25.33 85 ILE A N 1
ATOM 604 C CA . ILE A 1 84 ? -4.083 55.991 1.962 1.00 25.56 85 ILE A CA 1
ATOM 605 C C . ILE A 1 84 ? -3.881 55.677 0.477 1.00 25.73 85 ILE A C 1
ATOM 606 O O . ILE A 1 84 ? -4.639 56.167 -0.368 1.00 27.51 85 ILE A O 1
ATOM 611 N N . GLY A 1 85 ? -2.877 54.911 0.118 1.00 23.96 86 GLY A N 1
ATOM 612 C CA . GLY A 1 85 ? -2.687 54.720 -1.334 1.00 23.41 86 GLY A CA 1
ATOM 613 C C . GLY A 1 85 ? -2.144 55.977 -2.021 1.00 22.13 86 GLY A C 1
ATOM 614 O O . GLY A 1 85 ? -1.668 56.895 -1.368 1.00 22.18 86 GLY A O 1
ATOM 615 N N . GLU A 1 86 ? -2.229 56.037 -3.339 1.00 21.00 87 GLU A N 1
ATOM 616 C CA . GLU A 1 86 ? -1.595 57.111 -4.101 1.00 19.96 87 GLU A CA 1
ATOM 617 C C . GLU A 1 86 ? -2.257 58.478 -3.861 1.00 18.41 87 GLU A C 1
ATOM 618 O O . GLU A 1 86 ? -3.433 58.643 -4.122 1.00 17.91 87 GLU A O 1
ATOM 624 N N . PRO A 1 87 ? -1.503 59.466 -3.336 1.00 16.72 88 PRO A N 1
ATOM 625 C CA . PRO A 1 87 ? -2.152 60.761 -3.090 1.00 16.27 88 PRO A CA 1
ATOM 626 C C . PRO A 1 87 ? -2.768 61.324 -4.361 1.00 15.64 88 PRO A C 1
ATOM 627 O O . PRO A 1 87 ? -2.190 61.163 -5.426 1.00 15.27 88 PRO A O 1
ATOM 631 N N . GLY A 1 88 ? -3.921 61.985 -4.231 1.00 16.21 89 GLY A N 1
ATOM 632 C CA . GLY A 1 88 ? -4.664 62.500 -5.381 1.00 16.81 89 GLY A CA 1
ATOM 633 C C . GLY A 1 88 ? -4.224 63.929 -5.685 1.00 16.65 89 GLY A C 1
ATOM 634 O O . GLY A 1 88 ? -3.355 64.471 -4.995 1.00 15.24 89 GLY A O 1
ATOM 635 N N . ASP A 1 89 ? -4.807 64.528 -6.723 1.00 16.08 90 ASP A N 1
ATOM 636 C CA . ASP A 1 89 ? -4.327 65.818 -7.223 1.00 17.25 90 ASP A CA 1
ATOM 637 C C . ASP A 1 89 ? -4.535 66.976 -6.263 1.00 16.88 90 ASP A C 1
ATOM 638 O O . ASP A 1 89 ? -3.985 68.050 -6.466 1.00 17.73 90 ASP A O 1
ATOM 643 N N . GLY A 1 90 ? -5.327 66.772 -5.216 1.00 16.50 91 GLY A N 1
ATOM 644 C CA . GLY A 1 90 ? -5.529 67.801 -4.214 1.00 16.54 91 GLY A CA 1
ATOM 645 C C . GLY A 1 90 ? -5.076 67.360 -2.823 1.00 17.01 91 GLY A C 1
ATOM 646 O O . GLY A 1 90 ? -5.523 67.922 -1.813 1.00 16.96 91 GLY A O 1
ATOM 647 N N . ASP A 1 91 ? -4.201 66.350 -2.753 1.00 17.06 92 ASP A N 1
ATOM 648 C CA . ASP A 1 91 ? -3.758 65.831 -1.418 1.00 17.19 92 ASP A CA 1
ATOM 649 C C . ASP A 1 91 ? -2.354 66.294 -1.049 1.00 16.55 92 ASP A C 1
ATOM 650 O O . ASP A 1 91 ? -1.403 66.110 -1.809 1.00 17.02 92 ASP A O 1
ATOM 655 N N . LEU A 1 92 ? -2.217 66.847 0.148 1.00 16.08 93 LEU A N 1
ATOM 656 C CA . LEU A 1 92 ? -0.900 67.155 0.685 1.00 16.34 93 LEU A CA 1
ATOM 657 C C . LEU A 1 92 ? -0.643 66.076 1.728 1.00 16.55 93 LEU A C 1
ATOM 658 O O . LEU A 1 92 ? -1.563 65.700 2.475 1.00 16.19 93 LEU A O 1
ATOM 663 N N . VAL A 1 93 ? 0.586 65.587 1.786 1.00 15.57 94 VAL A N 1
ATOM 664 C CA . VAL A 1 93 ? 0.921 64.547 2.749 1.00 16.33 94 VAL A CA 1
ATOM 665 C C . VAL A 1 93 ? 2.221 64.940 3.470 1.00 16.42 94 VAL A C 1
ATOM 666 O O . VAL A 1 93 ? 3.265 65.045 2.827 1.00 15.81 94 VAL A O 1
ATOM 670 N N . SER A 1 94 ? 2.150 65.164 4.790 1.00 16.37 95 SER A N 1
ATOM 671 C CA . SER A 1 94 ? 3.293 65.761 5.489 1.00 17.22 95 SER A CA 1
ATOM 672 C C . SER A 1 94 ? 4.446 64.774 5.584 1.00 16.86 95 SER A C 1
ATOM 673 O O . SER A 1 94 ? 4.268 63.560 5.419 1.00 16.59 95 SER A O 1
ATOM 676 N N . ASP A 1 95 ? 5.649 65.271 5.885 1.00 16.61 96 ASP A N 1
ATOM 677 C CA . ASP A 1 95 ? 6.754 64.360 6.108 1.00 15.85 96 ASP A CA 1
ATOM 678 C C . ASP A 1 95 ? 6.477 63.428 7.299 1.00 15.29 96 ASP A C 1
ATOM 679 O O . ASP A 1 95 ? 6.803 62.242 7.257 1.00 15.58 96 ASP A O 1
ATOM 684 N N . ALA A 1 96 ? 5.922 63.980 8.365 1.00 15.60 97 ALA A N 1
ATOM 685 C CA . ALA A 1 96 ? 5.607 63.165 9.567 1.00 17.23 97 ALA A CA 1
ATOM 686 C C . ALA A 1 96 ? 4.637 62.017 9.228 1.00 17.34 97 ALA A C 1
ATOM 687 O O . ALA A 1 96 ? 4.835 60.882 9.669 1.00 17.14 97 ALA A O 1
ATOM 689 N N . PHE A 1 97 ? 3.604 62.303 8.427 1.00 17.99 98 PHE A N 1
ATOM 690 C CA . PHE A 1 97 ? 2.716 61.235 7.936 1.00 16.73 98 PHE A CA 1
ATOM 691 C C . PHE A 1 97 ? 3.458 60.177 7.116 1.00 17.37 98 PHE A C 1
ATOM 692 O O . PHE A 1 97 ? 3.307 58.990 7.356 1.00 17.28 98 PHE A O 1
ATOM 700 N N . LYS A 1 98 ? 4.265 60.584 6.135 1.00 17.84 99 LYS A N 1
ATOM 701 C CA . LYS A 1 98 ? 5.030 59.626 5.351 1.00 17.52 99 LYS A CA 1
ATOM 702 C C . LYS A 1 98 ? 5.966 58.757 6.212 1.00 18.33 99 LYS A C 1
ATOM 703 O O . LYS A 1 98 ? 6.214 57.583 5.895 1.00 16.64 99 LYS A O 1
ATOM 709 N N . ALA A 1 99 ? 6.502 59.335 7.284 1.00 17.99 100 ALA A N 1
ATOM 710 C CA . ALA A 1 99 ? 7.431 58.584 8.137 1.00 19.36 100 ALA A CA 1
ATOM 711 C C . ALA A 1 99 ? 6.708 57.611 9.085 1.00 20.14 100 ALA A C 1
ATOM 712 O O . ALA A 1 99 ? 7.314 56.699 9.607 1.00 20.73 100 ALA A O 1
ATOM 714 N N . ALA A 1 100 ? 5.413 57.804 9.311 1.00 20.80 101 ALA A N 1
ATOM 715 C CA . ALA A 1 100 ? 4.707 56.935 10.259 1.00 20.79 101 ALA A CA 1
ATOM 716 C C . ALA A 1 100 ? 4.457 55.582 9.638 1.00 21.05 101 ALA A C 1
ATOM 717 O O . ALA A 1 100 ? 4.308 55.485 8.429 1.00 21.76 101 ALA A O 1
ATOM 719 N N . THR A 1 101 ? 4.425 54.528 10.449 1.00 21.45 102 THR A N 1
ATOM 720 C CA . THR A 1 101 ? 4.084 53.187 9.952 1.00 21.79 102 THR A CA 1
ATOM 721 C C . THR A 1 101 ? 2.583 53.003 9.726 1.00 21.91 102 THR A C 1
ATOM 722 O O . THR A 1 101 ? 1.753 53.755 10.244 1.00 22.02 102 THR A O 1
ATOM 726 N N . PRO A 1 102 ? 2.230 51.975 8.958 1.00 22.49 103 PRO A N 1
ATOM 727 C CA . PRO A 1 102 ? 0.843 51.687 8.677 1.00 22.92 103 PRO A CA 1
ATOM 728 C C . PRO A 1 102 ? 0.084 51.410 9.969 1.00 23.43 103 PRO A C 1
ATOM 729 O O . PRO A 1 102 ? -1.055 51.849 10.132 1.00 23.31 103 PRO A O 1
ATOM 733 N N . GLU A 1 103 ? 0.734 50.707 10.884 1.00 23.35 104 GLU A N 1
ATOM 734 C CA . GLU A 1 103 ? 0.134 50.439 12.180 1.00 23.62 104 GLU A CA 1
ATOM 735 C C . GLU A 1 103 ? -0.093 51.745 12.933 1.00 23.33 104 GLU A C 1
ATOM 736 O O . GLU A 1 103 ? -1.178 52.006 13.464 1.00 23.21 104 GLU A O 1
ATOM 742 N N . GLU A 1 104 ? 0.926 52.588 12.947 1.00 22.64 105 GLU A N 1
ATOM 743 C CA . GLU A 1 104 ? 0.789 53.872 13.581 1.00 22.39 105 GLU A CA 1
ATOM 744 C C . GLU A 1 104 ? -0.368 54.694 13.028 1.00 22.23 105 GLU A C 1
ATOM 745 O O . GLU A 1 104 ? -1.075 55.379 13.785 1.00 21.71 105 GLU A O 1
ATOM 751 N N . LYS A 1 105 ? -0.559 54.641 11.716 1.00 21.33 106 LYS A N 1
ATOM 752 C CA . LYS A 1 105 ? -1.587 55.443 11.084 1.00 22.11 106 LYS A CA 1
ATOM 753 C C . LYS A 1 105 ? -2.961 54.841 11.284 1.00 22.01 106 LYS A C 1
ATOM 754 O O . LYS A 1 105 ? -3.964 55.473 10.961 1.00 22.29 106 LYS A O 1
ATOM 760 N N . SER A 1 106 ? -3.021 53.589 11.717 1.00 22.09 107 SER A N 1
ATOM 761 C CA . SER A 1 106 ? -4.310 52.927 11.838 1.00 23.19 107 SER A CA 1
ATOM 762 C C . SER A 1 106 ? -4.834 52.888 13.280 1.00 22.84 107 SER A C 1
ATOM 763 O O . SER A 1 106 ? -5.881 52.316 13.541 1.00 23.33 107 SER A O 1
ATOM 766 N N . MET A 1 107 ? -4.104 53.476 14.215 1.00 22.20 108 MET A N 1
ATOM 767 C CA . MET A 1 107 ? -4.544 53.457 15.604 1.00 21.61 108 MET A CA 1
ATOM 768 C C . MET A 1 107 ? -5.372 54.702 15.855 1.00 20.23 108 MET A C 1
ATOM 769 O O . MET A 1 107 ? -4.916 55.802 15.598 1.00 19.07 108 MET A O 1
ATOM 774 N N . PRO A 1 108 ? -6.613 54.540 16.343 1.00 19.68 109 PRO A N 1
ATOM 775 C CA . PRO A 1 108 ? -7.413 55.734 16.655 1.00 19.30 109 PRO A CA 1
ATOM 776 C C . PRO A 1 108 ? -6.988 56.380 17.988 1.00 19.12 109 PRO A C 1
ATOM 777 O O . PRO A 1 108 ? -6.494 55.691 18.870 1.00 16.73 109 PRO A O 1
ATOM 781 N N . HIS A 1 109 ? -7.178 57.687 18.109 1.00 18.37 110 HIS A N 1
ATOM 782 C CA . HIS A 1 109 ? -6.769 58.390 19.322 1.00 19.35 110 HIS A CA 1
ATOM 783 C C . HIS A 1 109 ? -7.834 59.363 19.825 1.00 19.03 110 HIS A C 1
ATOM 784 O O . HIS A 1 109 ? -7.956 59.555 21.020 1.00 19.46 110 HIS A O 1
ATOM 791 N N . TRP A 1 110 ? -8.609 59.968 18.930 1.00 18.42 111 TRP A N 1
ATOM 792 C CA . TRP A 1 110 ? -9.718 60.847 19.355 1.00 19.60 111 TRP A CA 1
ATOM 793 C C . TRP A 1 110 ? -10.871 60.816 18.354 1.00 21.00 111 TRP A C 1
ATOM 794 O O . TRP A 1 110 ? -10.678 60.411 17.207 1.00 20.66 111 TRP A O 1
ATOM 805 N N . PHE A 1 111 ? -12.064 61.256 18.736 1.00 22.44 112 PHE A N 1
ATOM 806 C CA . PHE A 1 111 ? -13.112 61.275 17.700 1.00 24.65 112 PHE A CA 1
ATOM 807 C C . PHE A 1 111 ? -13.930 62.559 17.517 1.00 24.70 112 PHE A C 1
ATOM 808 O O . PHE A 1 111 ? -14.474 62.778 16.412 1.00 27.05 112 PHE A O 1
ATOM 816 N N . ASP A 1 112 ? -14.035 63.374 18.571 1.00 23.04 113 ASP A N 1
ATOM 817 C CA . ASP A 1 112 ? -14.757 64.635 18.519 1.00 21.15 113 ASP A CA 1
ATOM 818 C C . ASP A 1 112 ? -13.750 65.808 18.525 1.00 21.16 113 ASP A C 1
ATOM 819 O O . ASP A 1 112 ? -12.991 65.981 19.498 1.00 20.04 113 ASP A O 1
ATOM 824 N N . THR A 1 113 ? -13.718 66.606 17.452 1.00 20.31 114 THR A N 1
ATOM 825 C CA . THR A 1 113 ? -12.727 67.671 17.346 1.00 19.10 114 THR A CA 1
ATOM 826 C C . THR A 1 113 ? -13.331 69.038 17.666 1.00 19.41 114 THR A C 1
ATOM 827 O O . THR A 1 113 ? -14.376 69.431 17.123 1.00 18.94 114 THR A O 1
ATOM 831 N N . TRP A 1 114 ? -12.688 69.755 18.579 1.00 18.33 115 TRP A N 1
ATOM 832 C CA . TRP A 1 114 ? -13.049 71.123 18.884 1.00 18.43 115 TRP A CA 1
ATOM 833 C C . TRP A 1 114 ? -12.195 71.956 17.931 1.00 18.83 115 TRP A C 1
ATOM 834 O O . TRP A 1 114 ? -10.971 71.851 17.930 1.00 19.87 115 TRP A O 1
ATOM 845 N N . ILE A 1 115 ? -12.836 72.742 17.079 1.00 19.89 116 ILE A N 1
ATOM 846 C CA . ILE A 1 115 ? -12.092 73.516 16.083 1.00 20.60 116 ILE A CA 1
ATOM 847 C C . ILE A 1 115 ? -12.265 75.015 16.256 1.00 20.62 116 ILE A C 1
ATOM 848 O O . ILE A 1 115 ? -13.362 75.503 16.510 1.00 21.32 116 ILE A O 1
ATOM 853 N N . ARG A 1 116 ? -11.182 75.747 16.097 1.00 20.91 117 ARG A N 1
ATOM 854 C CA . ARG A 1 116 ? -11.250 77.196 16.084 1.00 22.52 117 ARG A CA 1
ATOM 855 C C . ARG A 1 116 ? -10.539 77.718 14.845 1.00 22.37 117 ARG A C 1
ATOM 856 O O . ARG A 1 116 ? -9.476 77.235 14.530 1.00 22.80 117 ARG A O 1
ATOM 864 N N . VAL A 1 117 ? -11.086 78.725 14.176 1.00 21.89 118 VAL A N 1
ATOM 865 C CA . VAL A 1 117 ? -10.387 79.332 13.057 1.00 21.72 118 VAL A CA 1
ATOM 866 C C . VAL A 1 117 ? -10.176 80.799 13.341 1.00 21.36 118 VAL A C 1
ATOM 867 O O . VAL A 1 117 ? -11.143 81.533 13.553 1.00 22.24 118 VAL A O 1
ATOM 871 N N . GLU A 1 118 ? -8.920 81.233 13.352 1.00 20.00 119 GLU A N 1
ATOM 872 C CA . GLU A 1 118 ? -8.619 82.621 13.698 1.00 20.76 119 GLU A CA 1
ATOM 873 C C . GLU A 1 118 ? -7.749 83.228 12.623 1.00 20.12 119 GLU A C 1
ATOM 874 O O . GLU A 1 118 ? -6.773 82.613 12.217 1.00 20.11 119 GLU A O 1
ATOM 880 N N . ARG A 1 119 ? -8.112 84.416 12.157 1.00 20.09 120 ARG A N 1
ATOM 881 C CA . ARG A 1 119 ? -7.299 85.109 11.170 1.00 19.72 120 ARG A CA 1
ATOM 882 C C . ARG A 1 119 ? -6.084 85.752 11.845 1.00 20.40 120 ARG A C 1
ATOM 883 O O . ARG A 1 119 ? -6.196 86.354 12.932 1.00 20.67 120 ARG A O 1
ATOM 891 N N . MET A 1 120 ? -4.919 85.620 11.213 1.00 20.76 121 MET A N 1
ATOM 892 C CA . MET A 1 120 ? -3.677 86.159 11.743 1.00 21.46 121 MET A CA 1
ATOM 893 C C . MET A 1 120 ? -3.297 87.417 10.964 1.00 22.54 121 MET A C 1
ATOM 894 O O . MET A 1 120 ? -3.947 87.763 9.987 1.00 21.57 121 MET A O 1
ATOM 899 N N . SER A 1 121 ? -2.255 88.104 11.419 1.00 23.58 122 SER A N 1
ATOM 900 C CA . SER A 1 121 ? -1.933 89.443 10.937 1.00 26.06 122 SER A CA 1
ATOM 901 C C . SER A 1 121 ? -0.961 89.521 9.781 1.00 26.61 122 SER A C 1
ATOM 902 O O . SER A 1 121 ? 0.007 90.281 9.881 1.00 28.05 122 SER A O 1
ATOM 905 N N . ALA A 1 122 ? -1.186 88.764 8.721 1.00 26.74 123 ALA A N 1
ATOM 906 C CA . ALA A 1 122 ? -0.341 88.818 7.525 1.00 27.28 123 ALA A CA 1
ATOM 907 C C . ALA A 1 122 ? -1.165 89.262 6.313 1.00 27.54 123 ALA A C 1
ATOM 908 O O . ALA A 1 122 ? -2.250 88.744 6.072 1.00 27.12 123 ALA A O 1
ATOM 910 N N . ILE A 1 123 ? -0.642 90.235 5.570 1.00 29.16 124 ILE A N 1
ATOM 911 C CA . ILE A 1 123 ? -1.284 90.754 4.356 1.00 29.48 124 ILE A CA 1
ATOM 912 C C . ILE A 1 123 ? -0.634 90.141 3.123 1.00 29.71 124 ILE A C 1
ATOM 913 O O . ILE A 1 123 ? -1.280 89.929 2.089 1.00 29.03 124 ILE A O 1
ATOM 918 N N . MET A 1 124 ? 0.654 89.842 3.241 1.00 29.79 125 MET A N 1
ATOM 919 C CA . MET A 1 124 ? 1.396 89.238 2.145 1.00 30.47 125 MET A CA 1
ATOM 920 C C . MET A 1 124 ? 2.141 88.005 2.646 1.00 29.85 125 MET A C 1
ATOM 921 O O . MET A 1 124 ? 2.363 87.854 3.843 1.00 29.44 125 MET A O 1
ATOM 926 N N . PRO A 1 125 ? 2.511 87.110 1.724 1.00 29.92 126 PRO A N 1
ATOM 927 C CA . PRO A 1 125 ? 3.219 85.875 2.033 1.00 29.90 126 PRO A CA 1
ATOM 928 C C . PRO A 1 125 ? 4.464 86.048 2.908 1.00 30.09 126 PRO A C 1
ATOM 929 O O . PRO A 1 125 ? 4.731 85.186 3.748 1.00 29.86 126 PRO A O 1
ATOM 933 N N . ASP A 1 126 ? 5.229 87.128 2.730 1.00 29.78 127 ASP A N 1
ATOM 934 C CA . ASP A 1 126 ? 6.462 87.254 3.502 1.00 29.93 127 ASP A CA 1
ATOM 935 C C . ASP A 1 126 ? 6.226 87.655 4.955 1.00 29.76 127 ASP A C 1
ATOM 936 O O . ASP A 1 126 ? 7.160 87.725 5.740 1.00 29.23 127 ASP A O 1
ATOM 941 N N . GLN A 1 127 ? 4.971 87.873 5.332 1.00 29.62 128 GLN A N 1
ATOM 942 C CA . GLN A 1 127 ? 4.675 88.171 6.734 1.00 29.56 128 GLN A CA 1
ATOM 943 C C . GLN A 1 127 ? 4.132 86.959 7.485 1.00 28.01 128 GLN A C 1
ATOM 944 O O . GLN A 1 127 ? 3.803 87.042 8.671 1.00 27.78 128 GLN A O 1
ATOM 950 N N . ILE A 1 128 ? 4.059 85.824 6.802 1.00 26.39 129 ILE A N 1
ATOM 951 C CA . ILE A 1 128 ? 3.415 84.648 7.391 1.00 24.57 129 ILE A CA 1
ATOM 952 C C . ILE A 1 128 ? 4.090 84.119 8.666 1.00 24.23 129 ILE A C 1
ATOM 953 O O . ILE A 1 128 ? 3.434 83.955 9.688 1.00 22.66 129 ILE A O 1
ATOM 958 N N . ALA A 1 129 ? 5.389 83.850 8.609 1.00 24.54 130 ALA A N 1
ATOM 959 C CA . ALA A 1 129 ? 6.062 83.236 9.750 1.00 25.28 130 ALA A CA 1
ATOM 960 C C . ALA A 1 129 ? 6.001 84.161 10.969 1.00 25.91 130 ALA A C 1
ATOM 961 O O . ALA A 1 129 ? 5.705 83.714 12.077 1.00 26.53 130 ALA A O 1
ATOM 963 N N . LYS A 1 130 ? 6.243 85.447 10.743 1.00 26.04 131 LYS A N 1
ATOM 964 C CA . LYS A 1 130 ? 6.114 86.469 11.787 1.00 26.72 131 LYS A CA 1
ATOM 965 C C . LYS A 1 130 ? 4.728 86.472 12.412 1.00 27.14 131 LYS A C 1
ATOM 966 O O . LYS A 1 130 ? 4.585 86.393 13.642 1.00 27.57 131 LYS A O 1
ATOM 968 N N . ALA A 1 131 ? 3.715 86.569 11.553 1.00 27.30 132 ALA A N 1
ATOM 969 C CA . ALA A 1 131 ? 2.326 86.689 11.982 1.00 27.62 132 ALA A CA 1
ATOM 970 C C . ALA A 1 131 ? 1.895 85.504 12.823 1.00 28.17 132 ALA A C 1
ATOM 971 O O . ALA A 1 131 ? 1.138 85.646 13.778 1.00 27.91 132 ALA A O 1
ATOM 973 N N . ALA A 1 132 ? 2.372 84.321 12.460 1.00 29.10 133 ALA A N 1
ATOM 974 C CA . ALA A 1 132 ? 2.033 83.113 13.199 1.00 29.50 133 ALA A CA 1
ATOM 975 C C . ALA A 1 132 ? 2.579 83.136 14.633 1.00 30.46 133 ALA A C 1
ATOM 976 O O . ALA A 1 132 ? 2.123 82.394 15.488 1.00 31.63 133 ALA A O 1
ATOM 978 N N . LYS A 1 133 ? 3.553 83.986 14.898 1.00 31.39 134 LYS A N 1
ATOM 979 C CA . LYS A 1 133 ? 4.071 84.135 16.245 1.00 32.46 134 LYS A CA 1
ATOM 980 C C . LYS A 1 133 ? 3.330 85.226 17.036 1.00 32.45 134 LYS A C 1
ATOM 981 O O . LYS A 1 133 ? 3.503 85.336 18.261 1.00 33.84 134 LYS A O 1
ATOM 987 N N . ALA A 1 134 ? 2.545 86.055 16.352 1.00 31.19 135 ALA A N 1
ATOM 988 C CA . ALA A 1 134 ? 1.847 87.150 17.024 1.00 30.03 135 ALA A CA 1
ATOM 989 C C . ALA A 1 134 ? 0.453 86.725 17.460 1.00 29.42 135 ALA A C 1
ATOM 990 O O . ALA A 1 134 ? 0.023 85.608 17.190 1.00 28.48 135 ALA A O 1
ATOM 992 N N . LYS A 1 135 ? -0.253 87.620 18.147 1.00 28.43 136 LYS A N 1
ATOM 993 C CA . LYS A 1 135 ? -1.653 87.352 18.493 1.00 27.51 136 LYS A CA 1
ATOM 994 C C . LYS A 1 135 ? -2.517 87.280 17.223 1.00 25.87 136 LYS A C 1
ATOM 995 O O . LYS A 1 135 ? -2.233 87.952 16.240 1.00 25.49 136 LYS A O 1
ATOM 998 N N . PRO A 1 136 ? -3.595 86.499 17.255 1.00 25.31 137 PRO A N 1
ATOM 999 C CA . PRO A 1 136 ? -4.565 86.610 16.153 1.00 25.31 137 PRO A CA 1
ATOM 1000 C C . PRO A 1 136 ? -5.192 88.015 16.111 1.00 26.03 137 PRO A C 1
ATOM 1001 O O . PRO A 1 136 ? -5.178 88.728 17.117 1.00 25.33 137 PRO A O 1
ATOM 1005 N N . VAL A 1 137 ? -5.704 88.414 14.948 1.00 26.50 138 VAL A N 1
ATOM 1006 C CA . VAL A 1 137 ? -6.452 89.661 14.802 1.00 27.98 138 VAL A CA 1
ATOM 1007 C C . VAL A 1 137 ? -7.616 89.657 15.791 1.00 29.56 138 VAL A C 1
ATOM 1008 O O . VAL A 1 137 ? -8.186 88.611 16.067 1.00 28.85 138 VAL A O 1
ATOM 1012 N N . GLN A 1 138 ? -8.014 90.800 16.326 1.00 31.91 139 GLN A N 1
ATOM 1013 C CA . GLN A 1 138 ? -9.210 90.724 17.186 1.00 34.56 139 GLN A CA 1
ATOM 1014 C C . GLN A 1 138 ? -10.424 91.566 16.797 1.00 35.11 139 GLN A C 1
ATOM 1015 O O . GLN A 1 138 ? -11.563 91.153 17.076 1.00 36.34 139 GLN A O 1
ATOM 1021 N N . GLY A 1 146 ? -17.410 88.760 12.777 1.00 24.30 147 GLY A N 1
ATOM 1022 C CA . GLY A 1 146 ? -17.361 88.049 11.495 1.00 22.90 147 GLY A CA 1
ATOM 1023 C C . GLY A 1 146 ? -16.600 86.739 11.576 1.00 23.10 147 GLY A C 1
ATOM 1024 O O . GLY A 1 146 ? -15.619 86.613 12.315 1.00 22.65 147 GLY A O 1
ATOM 1025 N N . ASP A 1 147 ? -17.048 85.757 10.797 1.00 22.54 148 ASP A N 1
ATOM 1026 C CA . ASP A 1 147 ? -16.413 84.452 10.754 1.00 22.22 148 ASP A CA 1
ATOM 1027 C C . ASP A 1 147 ? -14.977 84.496 10.266 1.00 22.20 148 ASP A C 1
ATOM 1028 O O . ASP A 1 147 ? -14.192 83.605 10.616 1.00 21.81 148 ASP A O 1
ATOM 1033 N N . ASP A 1 148 ? -14.626 85.505 9.461 1.00 22.07 149 ASP A N 1
ATOM 1034 C CA . ASP A 1 148 ? -13.275 85.545 8.883 1.00 22.12 149 ASP A CA 1
ATOM 1035 C C . ASP A 1 148 ? -12.322 86.289 9.805 1.00 22.78 149 ASP A C 1
ATOM 1036 O O . ASP A 1 148 ? -11.168 86.551 9.447 1.00 23.23 149 ASP A O 1
ATOM 1041 N N . THR A 1 149 ? -12.800 86.615 11.009 1.00 21.75 150 THR A N 1
ATOM 1042 C CA . THR A 1 149 ? -11.903 87.010 12.099 1.00 21.47 150 THR A CA 1
ATOM 1043 C C . THR A 1 149 ? -11.795 85.907 13.180 1.00 22.19 150 THR A C 1
ATOM 1044 O O . THR A 1 149 ? -10.696 85.510 13.584 1.00 21.30 150 THR A O 1
ATOM 1048 N N . TYR A 1 150 ? -12.941 85.391 13.618 1.00 22.54 151 TYR A N 1
ATOM 1049 C CA . TYR A 1 150 ? -12.948 84.355 14.635 1.00 23.11 151 TYR A CA 1
ATOM 1050 C C . TYR A 1 150 ? -14.141 83.442 14.448 1.00 22.46 151 TYR A C 1
ATOM 1051 O O . TYR A 1 150 ? -15.251 83.915 14.308 1.00 22.05 151 TYR A O 1
ATOM 1060 N N . LYS A 1 151 ? -13.904 82.131 14.433 1.00 21.99 152 LYS A N 1
ATOM 1061 C CA . LYS A 1 151 ? -14.992 81.150 14.374 1.00 21.40 152 LYS A CA 1
ATOM 1062 C C . LYS A 1 151 ? -14.640 79.945 15.247 1.00 21.29 152 LYS A C 1
ATOM 1063 O O . LYS A 1 151 ? -13.515 79.455 15.223 1.00 21.60 152 LYS A O 1
ATOM 1069 N N . GLU A 1 152 ? -15.610 79.435 15.995 1.00 20.60 153 GLU A N 1
ATOM 1070 C CA . GLU A 1 152 ? -15.362 78.269 16.830 1.00 20.12 153 GLU A CA 1
ATOM 1071 C C . GLU A 1 152 ? -16.501 77.287 16.725 1.00 19.92 153 GLU A C 1
ATOM 1072 O O . GLU A 1 152 ? -17.650 77.705 16.739 1.00 20.49 153 GLU A O 1
ATOM 1078 N N . GLU A 1 153 ? -16.196 75.995 16.638 1.00 20.52 154 GLU A N 1
ATOM 1079 C CA . GLU A 1 153 ? -17.200 74.927 16.745 1.00 21.21 154 GLU A CA 1
ATOM 1080 C C . GLU A 1 153 ? -16.625 73.906 17.689 1.00 19.92 154 GLU A C 1
ATOM 1081 O O . GLU A 1 153 ? -15.637 73.251 17.345 1.00 19.22 154 GLU A O 1
ATOM 1087 N N . ARG A 1 154 ? -17.232 73.757 18.865 1.00 19.11 155 ARG A N 1
ATOM 1088 C CA . ARG A 1 154 ? -16.650 72.922 19.909 1.00 19.06 155 ARG A CA 1
ATOM 1089 C C . ARG A 1 154 ? -16.852 71.424 19.685 1.00 20.10 155 ARG A C 1
ATOM 1090 O O . ARG A 1 154 ? -16.2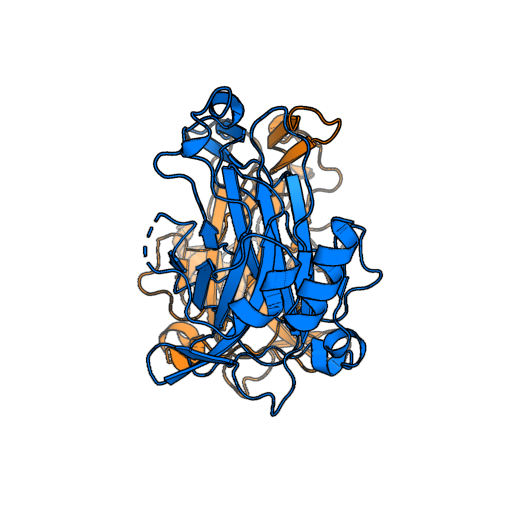01 70.597 20.350 1.00 19.37 155 ARG A O 1
ATOM 1098 N N . HIS A 1 155 ? -17.783 71.077 18.793 1.00 20.17 156 HIS A N 1
ATOM 1099 C CA . HIS A 1 155 ? -18.035 69.676 18.466 1.00 21.76 156 HIS A CA 1
ATOM 1100 C C . HIS A 1 155 ? -18.062 69.458 16.952 1.00 22.76 156 HIS A C 1
ATOM 1101 O O . HIS A 1 155 ? -18.816 70.137 16.237 1.00 22.41 156 HIS A O 1
ATOM 1108 N N . ASN A 1 156 ? -17.217 68.535 16.495 1.00 23.24 157 ASN A N 1
ATOM 1109 C CA . ASN A 1 156 ? -17.163 68.108 15.096 1.00 24.89 157 ASN A CA 1
ATOM 1110 C C . ASN A 1 156 ? -16.958 66.613 15.140 1.00 25.50 157 ASN A C 1
ATOM 1111 O O . ASN A 1 156 ? -15.866 66.128 15.453 1.00 25.19 157 ASN A O 1
ATOM 1116 N N . LYS A 1 157 ? -18.027 65.875 14.907 1.00 27.07 158 LYS A N 1
ATOM 1117 C CA . LYS A 1 157 ? -17.924 64.426 14.913 1.00 28.33 158 LYS A CA 1
ATOM 1118 C C . LYS A 1 157 ? -18.708 63.835 13.765 1.00 27.86 158 LYS A C 1
ATOM 1119 O O . LYS A 1 157 ? -19.604 64.483 13.226 1.00 27.83 158 LYS A O 1
ATOM 1125 N N . TYR A 1 158 ? -18.396 62.594 13.419 1.00 27.36 159 TYR A N 1
ATOM 1126 C CA . TYR A 1 158 ? -19.054 61.947 12.283 1.00 26.84 159 TYR A CA 1
ATOM 1127 C C . TYR A 1 158 ? -18.804 62.766 10.977 1.00 27.06 159 TYR A C 1
ATOM 1128 O O . TYR A 1 158 ? -19.722 62.953 10.175 1.00 27.24 159 TYR A O 1
ATOM 1137 N N . ASN A 1 159 ? -17.593 63.284 10.794 1.00 27.26 160 ASN A N 1
ATOM 1138 C CA . ASN A 1 159 ? -17.226 63.973 9.530 1.00 27.09 160 ASN A CA 1
ATOM 1139 C C . ASN A 1 159 ? -17.905 65.327 9.332 1.00 26.50 160 ASN A C 1
ATOM 1140 O O . ASN A 1 159 ? -17.963 65.822 8.209 1.00 26.35 160 ASN A O 1
ATOM 1145 N N . SER A 1 160 ? -18.424 65.935 10.397 1.00 25.64 161 SER A N 1
ATOM 1146 C CA . SER A 1 160 ? -19.082 67.231 10.247 1.00 24.69 161 SER A CA 1
ATOM 1147 C C . SER A 1 160 ? -18.048 68.351 10.052 1.00 23.86 161 SER A C 1
ATOM 1148 O O . SER A 1 160 ? -16.844 68.165 10.268 1.00 23.25 161 SER A O 1
ATOM 1151 N N . LEU A 1 161 ? -18.500 69.505 9.575 1.00 23.10 162 LEU A N 1
ATOM 1152 C CA . LEU A 1 161 ? -17.565 70.572 9.212 1.00 22.99 162 LEU A CA 1
ATOM 1153 C C . LEU A 1 161 ? -17.695 71.762 10.138 1.00 22.55 162 LEU A C 1
ATOM 1154 O O . LEU A 1 161 ? -18.752 72.002 10.701 1.00 21.41 162 LEU A O 1
ATOM 1159 N N . THR A 1 162 ? -16.617 72.521 10.242 1.00 21.54 163 THR A N 1
ATOM 1160 C CA . THR A 1 162 ? -16.698 73.886 10.723 1.00 22.75 163 THR A CA 1
ATOM 1161 C C . THR A 1 162 ? -16.615 74.804 9.506 1.00 23.20 163 THR A C 1
ATOM 1162 O O . THR A 1 162 ? -15.716 74.660 8.687 1.00 23.23 163 THR A O 1
ATOM 1166 N N . ARG A 1 163 ? -17.556 75.727 9.380 1.00 23.20 164 ARG A N 1
ATOM 1167 C CA . ARG A 1 163 ? -17.575 76.612 8.221 1.00 23.61 164 ARG A CA 1
ATOM 1168 C C . ARG A 1 163 ? -17.434 78.091 8.602 1.00 24.23 164 ARG A C 1
ATOM 1169 O O . ARG A 1 163 ? -18.016 78.549 9.578 1.00 24.08 164 ARG A O 1
ATOM 1177 N N . ILE A 1 164 ? -16.653 78.815 7.812 1.00 23.87 165 ILE A N 1
ATOM 1178 C CA . ILE A 1 164 ? -16.499 80.243 7.912 1.00 24.25 165 ILE A CA 1
ATOM 1179 C C . ILE A 1 164 ? -17.348 80.866 6.814 1.00 23.24 165 ILE A C 1
ATOM 1180 O O . ILE A 1 164 ? -17.111 80.623 5.627 1.00 22.37 165 ILE A O 1
ATOM 1185 N N . LYS A 1 165 ? -18.339 81.653 7.204 1.00 22.19 166 LYS A N 1
ATOM 1186 C CA . LYS A 1 165 ? -19.309 82.141 6.243 1.00 22.46 166 LYS A CA 1
ATOM 1187 C C . LYS A 1 165 ? -19.360 83.669 6.189 1.00 22.50 166 LYS A C 1
ATOM 1188 O O . LYS A 1 165 ? -18.912 84.349 7.110 1.00 22.31 166 LYS A O 1
ATOM 1194 N N . ILE A 1 166 ? -19.943 84.193 5.116 1.00 22.67 167 ILE A N 1
ATOM 1195 C CA . ILE A 1 166 ? -20.232 85.612 5.018 1.00 22.78 167 ILE A CA 1
ATOM 1196 C C . ILE A 1 166 ? -21.455 85.931 5.869 1.00 24.04 167 ILE A C 1
ATOM 1197 O O . ILE A 1 166 ? -22.253 85.050 6.154 1.00 23.70 167 ILE A O 1
ATOM 1202 N N . PRO A 1 167 ? -21.605 87.198 6.279 1.00 25.00 168 PRO A N 1
ATOM 1203 C CA . PRO A 1 167 ? -22.597 87.586 7.286 1.00 26.05 168 PRO A CA 1
ATOM 1204 C C . PRO A 1 167 ? -24.048 87.126 7.058 1.00 27.17 168 PRO A C 1
ATOM 1205 O O . PRO A 1 167 ? -24.665 86.568 7.973 1.00 28.14 168 PRO A O 1
ATOM 1209 N N . ASN A 1 168 ? -24.603 87.362 5.881 1.00 27.52 169 ASN A N 1
ATOM 1210 C CA . ASN A 1 168 ? -26.003 87.031 5.662 1.00 28.09 169 ASN A CA 1
ATOM 1211 C C . ASN A 1 168 ? -26.118 86.337 4.334 1.00 27.74 169 ASN A C 1
ATOM 1212 O O . ASN A 1 168 ? -26.591 86.924 3.366 1.00 27.75 169 ASN A O 1
ATOM 1217 N N . PRO A 1 169 ? -25.687 85.078 4.282 1.00 27.74 170 PRO A N 1
ATOM 1218 C CA . PRO A 1 169 ? -25.588 84.372 3.014 1.00 27.95 170 PRO A CA 1
ATOM 1219 C C . PRO A 1 169 ? -26.953 84.254 2.381 1.00 28.18 170 PRO A C 1
ATOM 1220 O O . PRO A 1 169 ? -27.929 84.043 3.082 1.00 27.96 170 PRO A O 1
ATOM 1224 N N . PRO A 1 170 ? -27.024 84.403 1.056 1.00 28.57 171 PRO A N 1
ATOM 1225 C CA . PRO A 1 170 ? -28.284 84.158 0.364 1.00 28.98 171 PRO A CA 1
ATOM 1226 C C . PRO A 1 170 ? -28.581 82.654 0.314 1.00 29.61 171 PRO A C 1
ATOM 1227 O O . PRO A 1 170 ? -27.667 81.834 0.427 1.00 29.42 171 PRO A O 1
ATOM 1231 N N . LYS A 1 171 ? -29.853 82.299 0.156 1.00 30.68 172 LYS A N 1
ATOM 1232 C CA . LYS A 1 171 ? -30.245 80.902 -0.028 1.00 31.19 172 LYS A CA 1
ATOM 1233 C C . LYS A 1 171 ? -29.519 80.318 -1.244 1.00 31.38 172 LYS A C 1
ATOM 1234 O O . LYS A 1 171 ? -28.730 79.378 -1.129 1.00 31.72 172 LYS A O 1
ATOM 1236 N N . SER A 1 172 ? -29.780 80.902 -2.408 1.00 31.62 173 SER A N 1
ATOM 1237 C CA . SER A 1 172 ? -29.193 80.431 -3.666 1.00 31.72 173 SER A CA 1
ATOM 1238 C C . SER A 1 172 ? -27.710 80.807 -3.852 1.00 31.14 173 SER A C 1
ATOM 1239 O O . SER A 1 172 ? -27.353 81.972 -3.744 1.00 31.59 173 SER A O 1
ATOM 1242 N N . PHE A 1 173 ? -26.862 79.828 -4.159 1.00 30.32 174 PHE A N 1
ATOM 1243 C CA . PHE A 1 173 ? -25.485 80.096 -4.573 1.00 29.69 174 PHE A CA 1
ATOM 1244 C C . PHE A 1 173 ? -25.401 81.118 -5.701 1.00 29.44 174 PHE A C 1
ATOM 1245 O O . PHE A 1 173 ? -24.576 82.025 -5.671 1.00 29.28 174 PHE A O 1
ATOM 1253 N N . ASP A 1 174 ? -26.245 80.954 -6.707 1.00 28.77 175 ASP A N 1
ATOM 1254 C CA . ASP A 1 174 ? -26.245 81.852 -7.844 1.00 28.52 175 ASP A CA 1
ATOM 1255 C C . ASP A 1 174 ? -26.497 83.310 -7.430 1.00 27.77 175 ASP A C 1
ATOM 1256 O O . ASP A 1 174 ? -26.095 84.234 -8.129 1.00 27.26 175 ASP A O 1
ATOM 1261 N N . ASP A 1 175 ? -27.151 83.516 -6.291 1.00 27.29 176 ASP A N 1
ATOM 1262 C CA . ASP A 1 175 ? -27.403 84.871 -5.801 1.00 27.03 176 ASP A CA 1
ATOM 1263 C C . ASP A 1 175 ? -26.137 85.566 -5.272 1.00 26.86 176 ASP A C 1
ATOM 1264 O O . ASP A 1 175 ? -26.171 86.753 -4.962 1.00 26.58 176 ASP A O 1
ATOM 1269 N N . LEU A 1 176 ? -25.026 84.834 -5.186 1.00 26.42 177 LEU A N 1
ATOM 1270 C CA . LEU A 1 176 ? -23.741 85.443 -4.831 1.00 26.72 177 LEU A CA 1
ATOM 1271 C C . LEU A 1 176 ? -23.215 86.308 -5.974 1.00 27.53 177 LEU A C 1
ATOM 1272 O O . LEU A 1 176 ? -22.187 86.973 -5.833 1.00 27.71 177 LEU A O 1
ATOM 1277 N N . LYS A 1 177 ? -23.917 86.286 -7.105 1.00 27.78 178 LYS A N 1
ATOM 1278 C CA . LYS A 1 177 ? -23.582 87.154 -8.214 1.00 28.79 178 LYS A CA 1
ATOM 1279 C C . LYS A 1 177 ? -23.848 88.595 -7.818 1.00 28.92 178 LYS A C 1
ATOM 1280 O O . LYS A 1 177 ? -24.907 88.924 -7.271 1.00 29.08 178 LYS A O 1
ATOM 1286 N N . ASN A 1 178 ? -22.884 89.457 -8.114 1.00 29.23 179 ASN A N 1
ATOM 1287 C CA . ASN A 1 178 ? -22.987 90.881 -7.796 1.00 28.93 179 ASN A CA 1
ATOM 1288 C C . ASN A 1 178 ? -23.057 91.162 -6.306 1.00 28.32 179 ASN A C 1
ATOM 1289 O O . ASN A 1 178 ? -23.446 92.246 -5.908 1.00 28.70 179 ASN A O 1
ATOM 1294 N N . ILE A 1 179 ? -22.685 90.190 -5.484 1.00 28.00 180 ILE A N 1
ATOM 1295 C CA . ILE A 1 179 ? -22.590 90.450 -4.056 1.00 27.22 180 ILE A CA 1
ATOM 1296 C C . ILE A 1 179 ? -21.562 91.565 -3.818 1.00 26.53 180 ILE A C 1
ATOM 1297 O O . ILE A 1 179 ? -20.471 91.544 -4.395 1.00 27.08 180 ILE A O 1
ATOM 1302 N N . ASP A 1 180 ? -21.928 92.539 -2.995 1.00 24.98 181 ASP A N 1
ATOM 1303 C CA . ASP A 1 180 ? -20.984 93.545 -2.514 1.00 23.57 181 ASP A CA 1
ATOM 1304 C C . ASP A 1 180 ? -19.737 92.851 -1.970 1.00 22.53 181 ASP A C 1
ATOM 1305 O O . ASP A 1 180 ? -19.784 92.117 -0.974 1.00 21.95 181 ASP A O 1
ATOM 1310 N N . THR A 1 181 ? -18.619 93.065 -2.651 1.00 21.51 182 THR A N 1
ATOM 1311 C CA . THR A 1 181 ? -17.414 92.266 -2.410 1.00 20.89 182 THR A CA 1
ATOM 1312 C C . THR A 1 181 ? -16.832 92.536 -1.034 1.00 20.09 182 THR A C 1
ATOM 1313 O O . THR A 1 181 ? -16.069 91.743 -0.519 1.00 20.23 182 THR A O 1
ATOM 1317 N N . LYS A 1 182 ? -17.211 93.664 -0.439 1.00 20.15 183 LYS A N 1
ATOM 1318 C CA . LYS A 1 182 ? -16.805 94.003 0.918 1.00 20.38 183 LYS A CA 1
ATOM 1319 C C . LYS A 1 182 ? -17.374 92.982 1.908 1.00 20.32 183 LYS A C 1
ATOM 1320 O O . LYS A 1 182 ? -16.852 92.808 3.008 1.00 20.06 183 LYS A O 1
ATOM 1326 N N . LYS A 1 183 ? -18.417 92.269 1.500 1.00 20.21 184 LYS A N 1
ATOM 1327 C CA . LYS A 1 183 ? -18.968 91.177 2.322 1.00 20.23 184 LYS A CA 1
ATOM 1328 C C . LYS A 1 183 ? -18.138 89.897 2.270 1.00 20.17 184 LYS A C 1
ATOM 1329 O O . LYS A 1 183 ? -18.148 89.097 3.212 1.00 20.01 184 LYS A O 1
ATOM 1335 N N . LEU A 1 184 ? -17.401 89.690 1.183 1.00 20.01 185 LEU A N 1
ATOM 1336 C CA . LEU A 1 184 ? -16.604 88.464 1.049 1.00 19.31 185 LEU A CA 1
ATOM 1337 C C . LEU A 1 184 ? -15.527 88.352 2.128 1.00 19.75 185 LEU A C 1
ATOM 1338 O O . LEU A 1 184 ? -15.119 89.366 2.719 1.00 20.01 185 LEU A O 1
ATOM 1343 N N . LEU A 1 185 ? -15.075 87.124 2.387 1.00 19.36 186 LEU A N 1
ATOM 1344 C CA . LEU A 1 185 ? -14.081 86.847 3.416 1.00 19.47 186 LEU A CA 1
ATOM 1345 C C . LEU A 1 185 ? -12.697 87.144 2.865 1.00 19.57 186 LEU A C 1
ATOM 1346 O O . LEU A 1 185 ? -12.438 86.892 1.686 1.00 19.27 186 LEU A O 1
ATOM 1351 N N . VAL A 1 186 ? -11.808 87.668 3.708 1.00 18.49 187 VAL A N 1
ATOM 1352 C CA . VAL A 1 186 ? -10.605 88.292 3.182 1.00 18.29 18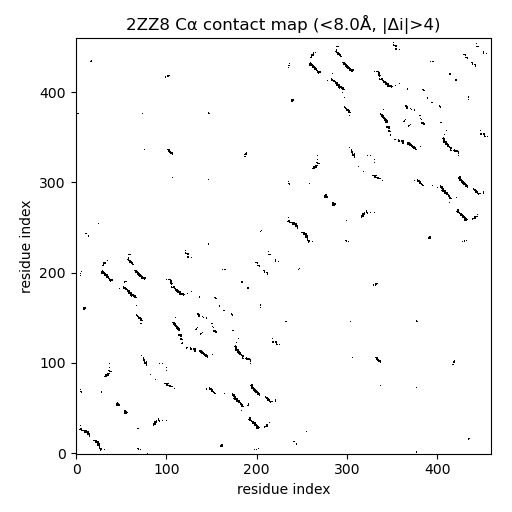7 VAL A CA 1
ATOM 1353 C C . VAL A 1 186 ? -9.509 87.286 2.893 1.00 18.57 187 VAL A C 1
ATOM 1354 O O . VAL A 1 186 ? -9.401 86.221 3.527 1.00 18.02 187 VAL A O 1
ATOM 1358 N N . ARG A 1 187 ? -8.723 87.631 1.890 1.00 18.41 188 ARG A N 1
ATOM 1359 C CA . ARG A 1 187 ? -7.488 86.951 1.593 1.00 19.10 188 ARG A CA 1
ATOM 1360 C C . ARG A 1 187 ? -6.619 87.071 2.837 1.00 19.71 188 ARG A C 1
ATOM 1361 O O . ARG A 1 187 ? -6.596 88.117 3.490 1.00 19.68 188 ARG A O 1
ATOM 1369 N N . GLY A 1 188 ? -5.874 86.026 3.170 1.00 19.71 189 GLY A N 1
ATOM 1370 C CA . GLY A 1 188 ? -4.930 86.181 4.280 1.00 19.21 189 GLY A CA 1
ATOM 1371 C C . GLY A 1 188 ? -4.587 84.869 4.949 1.00 19.05 189 GLY A C 1
ATOM 1372 O O . GLY A 1 188 ? -4.854 83.802 4.414 1.00 19.00 189 GLY A O 1
ATOM 1373 N N . LEU A 1 189 ? -3.994 84.963 6.133 1.00 19.20 190 LEU A N 1
ATOM 1374 C CA . LEU A 1 189 ? -3.501 83.800 6.854 1.00 18.85 190 LEU A CA 1
ATOM 1375 C C . LEU A 1 189 ? -4.498 83.443 7.955 1.00 19.25 190 LEU A C 1
ATOM 1376 O O . LEU A 1 189 ? -4.868 84.311 8.758 1.00 19.00 190 LEU A O 1
ATOM 1381 N N . TYR A 1 190 ? -4.938 82.189 7.974 1.00 19.43 191 TYR A N 1
ATOM 1382 C CA . TYR A 1 190 ? -5.906 81.704 8.965 1.00 20.72 191 TYR A CA 1
ATOM 1383 C C . TYR A 1 190 ? -5.279 80.548 9.736 1.00 21.27 191 TYR A C 1
ATOM 1384 O O . TYR A 1 190 ? -4.643 79.678 9.156 1.00 21.58 191 TYR A O 1
ATOM 1393 N N . ARG A 1 191 ? -5.426 80.564 11.055 1.00 21.21 192 ARG A N 1
ATOM 1394 C CA . ARG A 1 191 ? -4.881 79.496 11.874 1.00 20.36 192 ARG A CA 1
ATOM 1395 C C . ARG A 1 191 ? -6.015 78.619 12.362 1.00 20.40 192 ARG A C 1
ATOM 1396 O O . ARG A 1 191 ? -6.976 79.099 12.975 1.00 20.36 192 ARG A O 1
ATOM 1404 N N . ILE A 1 192 ? -5.921 77.326 12.092 1.00 20.64 193 ILE A N 1
ATOM 1405 C CA . ILE A 1 192 ? -6.928 76.397 12.543 1.00 21.55 193 ILE A CA 1
ATOM 1406 C C . ILE A 1 192 ? -6.373 75.723 13.791 1.00 22.04 193 ILE A C 1
ATOM 1407 O O . ILE A 1 192 ? -5.277 75.130 13.729 1.00 22.37 193 ILE A O 1
ATOM 1412 N N . SER A 1 193 ? -7.079 75.863 14.920 1.00 21.36 194 SER A N 1
ATOM 1413 C CA . SER A 1 193 ? -6.706 75.158 16.171 1.00 21.32 194 SER A CA 1
ATOM 1414 C C . SER A 1 193 ? -7.587 73.963 16.278 1.00 20.25 194 SER A C 1
ATOM 1415 O O . SER A 1 193 ? -8.792 74.081 16.129 1.00 20.88 194 SER A O 1
ATOM 1418 N N . PHE A 1 194 ? -7.003 72.809 16.532 1.00 20.10 195 PHE A N 1
ATOM 1419 C CA . PHE A 1 194 ? -7.823 71.647 16.819 1.00 20.07 195 PHE A CA 1
ATOM 1420 C C . PHE A 1 194 ? -7.425 70.967 18.124 1.00 18.86 195 PHE A C 1
ATOM 1421 O O . PHE A 1 194 ? -6.237 70.854 18.461 1.00 17.81 195 PHE A O 1
ATOM 1429 N N . THR A 1 195 ? -8.430 70.521 18.859 1.00 18.06 196 THR A N 1
ATOM 1430 C CA . THR A 1 195 ? -8.162 69.820 20.115 1.00 17.64 196 THR A CA 1
ATOM 1431 C C . THR A 1 195 ? -9.304 68.835 20.338 1.00 17.74 196 THR A C 1
ATOM 1432 O O . THR A 1 195 ? -10.181 68.676 19.471 1.00 17.55 196 THR A O 1
ATOM 1436 N N . THR A 1 196 ? -9.318 68.162 21.479 1.00 17.51 197 THR A N 1
ATOM 1437 C CA . THR A 1 196 ? -10.386 67.203 21.743 1.00 16.97 197 THR A CA 1
ATOM 1438 C C . THR A 1 196 ? -10.645 67.115 23.237 1.00 17.41 197 THR A C 1
ATOM 1439 O O . THR A 1 196 ? -10.044 67.869 24.018 1.00 16.21 197 THR A O 1
ATOM 1443 N N . TYR A 1 197 ? -11.576 66.235 23.614 1.00 17.53 198 TYR A N 1
ATOM 1444 C CA . TYR A 1 197 ? -12.045 66.043 24.971 1.00 17.59 198 TYR A CA 1
ATOM 1445 C C . TYR A 1 197 ? -11.509 64.732 25.544 1.00 18.22 198 TYR A C 1
ATOM 1446 O O . TYR A 1 197 ? -11.442 63.725 24.843 1.00 16.51 198 TYR A O 1
ATOM 1455 N N . LYS A 1 198 ? -11.115 64.747 26.816 1.00 18.16 199 LYS A N 1
ATOM 1456 C CA . LYS A 1 198 ? -10.693 63.516 27.492 1.00 20.03 199 LYS A CA 1
ATOM 1457 C C . LYS A 1 198 ? -11.806 62.485 27.359 1.00 19.25 199 LYS A C 1
ATOM 1458 O O . LYS A 1 198 ? -12.964 62.855 27.391 1.00 18.50 199 LYS A O 1
ATOM 1464 N N . PRO A 1 199 ? -11.470 61.188 27.257 1.00 19.58 200 PRO A N 1
ATOM 1465 C CA . PRO A 1 199 ? -10.158 60.558 27.333 1.00 19.80 200 PRO A CA 1
ATOM 1466 C C . PRO A 1 199 ? -9.455 60.489 25.992 1.00 20.42 200 PRO A C 1
ATOM 1467 O O . PRO A 1 199 ? -8.429 59.824 25.885 1.00 20.72 200 PRO A O 1
ATOM 1471 N N . GLY A 1 200 ? -10.006 61.123 24.959 1.00 20.02 201 GLY A N 1
ATOM 1472 C CA . GLY A 1 200 ? -9.304 61.150 23.699 1.00 21.29 201 GLY A CA 1
ATOM 1473 C C . GLY A 1 200 ? -8.097 62.073 23.805 1.00 21.70 201 GLY A C 1
ATOM 1474 O O . GLY A 1 200 ? -7.975 62.831 24.761 1.00 21.03 201 GLY A O 1
ATOM 1475 N N . GLU A 1 201 ? -7.210 62.012 22.817 1.00 21.84 202 GLU A N 1
ATOM 1476 C CA . GLU A 1 201 ? -6.159 63.018 22.684 1.00 22.95 202 GLU A CA 1
ATOM 1477 C C . GLU A 1 201 ? -5.780 63.191 21.227 1.00 22.10 202 GLU A C 1
ATOM 1478 O O . GLU A 1 201 ? -5.907 62.243 20.429 1.00 21.15 202 GLU A O 1
ATOM 1484 N N . VAL A 1 202 ? -5.330 64.398 20.882 1.00 22.70 203 VAL A N 1
ATOM 1485 C CA . VAL A 1 202 ? -4.830 64.667 19.525 1.00 22.92 203 VAL A CA 1
ATOM 1486 C C . VAL A 1 202 ? -3.453 64.043 19.429 1.00 22.88 203 VAL A C 1
ATOM 1487 O O . VAL A 1 202 ? -2.494 64.528 20.054 1.00 23.15 203 VAL A O 1
ATOM 1491 N N . LYS A 1 203 ? -3.395 62.945 18.680 1.00 21.27 204 LYS A N 1
ATOM 1492 C CA . LYS A 1 203 ? -2.228 62.126 18.489 1.00 21.52 204 LYS A CA 1
ATOM 1493 C C . LYS A 1 203 ? -2.473 61.272 17.229 1.00 21.02 204 LYS A C 1
ATOM 1494 O O . LYS A 1 203 ? -3.614 60.938 16.921 1.00 20.61 204 LYS A O 1
ATOM 1500 N N . GLY A 1 204 ? -1.414 60.885 16.524 1.00 19.84 205 GLY A N 1
ATOM 1501 C CA . GLY A 1 204 ? -1.556 59.951 15.414 1.00 19.14 205 GLY A CA 1
ATOM 1502 C C . GLY A 1 204 ? -1.976 60.636 14.118 1.00 19.20 205 GLY A C 1
ATOM 1503 O O . GLY A 1 204 ? -1.825 61.856 13.955 1.00 19.86 205 GLY A O 1
ATOM 1504 N N . SER A 1 205 ? -2.532 59.863 13.200 1.00 18.80 206 SER A N 1
ATOM 1505 C CA . SER A 1 205 ? -2.853 60.383 11.856 1.00 18.77 206 SER A CA 1
ATOM 1506 C C . SER A 1 205 ? -4.172 61.162 11.806 1.00 19.18 206 SER A C 1
ATOM 1507 O O . SER A 1 205 ? -5.077 60.968 12.645 1.00 19.16 206 SER A O 1
ATOM 1510 N N . PHE A 1 206 ? -4.273 62.069 10.840 1.00 18.60 207 PHE A N 1
ATOM 1511 C CA . PHE A 1 206 ? -5.516 62.789 10.623 1.00 19.14 207 PHE A CA 1
ATOM 1512 C C . PHE A 1 206 ? -5.524 63.316 9.196 1.00 18.95 207 PHE A C 1
ATOM 1513 O O . PHE A 1 206 ? -4.455 63.403 8.556 1.00 19.18 207 PHE A O 1
ATOM 1521 N N . VAL A 1 207 ? -6.703 63.679 8.687 1.00 18.99 208 VAL A N 1
ATOM 1522 C CA . VAL A 1 207 ? -6.720 64.466 7.441 1.00 19.06 208 VAL A CA 1
ATOM 1523 C C . VAL A 1 207 ? -7.612 65.644 7.695 1.00 18.48 208 VAL A C 1
ATOM 1524 O O . VAL A 1 207 ? -8.793 65.465 8.046 1.00 19.05 208 VAL A O 1
ATOM 1528 N N . ALA A 1 208 ? -7.098 66.823 7.432 1.00 19.33 209 ALA A N 1
ATOM 1529 C CA . ALA A 1 208 ? -7.873 68.039 7.539 1.00 18.77 209 ALA A CA 1
ATOM 1530 C C . ALA A 1 208 ? -8.181 68.444 6.112 1.00 19.54 209 ALA A C 1
ATOM 1531 O O . ALA A 1 208 ? -7.266 68.725 5.338 1.00 19.32 209 ALA A O 1
ATOM 1533 N N . SER A 1 209 ? -9.453 68.451 5.762 1.00 19.11 210 SER A N 1
ATOM 1534 C CA . SER A 1 209 ? -9.858 68.901 4.429 1.00 19.76 210 SER A CA 1
ATOM 1535 C C . SER A 1 209 ? -10.294 70.355 4.513 1.00 19.92 210 SER A C 1
ATOM 1536 O O . SER A 1 209 ? -11.135 70.716 5.352 1.00 20.01 210 SER A O 1
ATOM 1539 N N . VAL A 1 210 ? -9.679 71.197 3.691 1.00 19.40 211 VAL A N 1
ATOM 1540 C CA . VAL A 1 210 ? -10.023 72.606 3.661 1.00 19.46 211 VAL A CA 1
ATOM 1541 C C . VAL A 1 210 ? -10.614 72.913 2.282 1.00 20.05 211 VAL A C 1
ATOM 1542 O O . VAL A 1 210 ? -9.992 72.638 1.227 1.00 18.92 211 VAL A O 1
ATOM 1546 N N . GLY A 1 211 ? -11.838 73.423 2.273 1.00 19.80 212 GLY A N 1
ATOM 1547 C CA . GLY A 1 211 ? -12.482 73.748 1.007 1.00 19.65 212 GLY A CA 1
ATOM 1548 C C . GLY A 1 211 ? -12.773 75.238 0.886 1.00 20.30 212 GLY A C 1
ATOM 1549 O O . GLY A 1 211 ? -13.206 75.885 1.843 1.00 19.46 212 GLY A O 1
ATOM 1550 N N . LEU A 1 212 ? -12.569 75.776 -0.315 1.00 19.64 213 LEU A N 1
ATOM 1551 C CA . LEU A 1 212 ? -12.867 77.168 -0.573 1.00 20.22 213 LEU A CA 1
ATOM 1552 C C . LEU A 1 212 ? -14.009 77.277 -1.565 1.00 19.34 213 LEU A C 1
ATOM 1553 O O . LEU A 1 212 ? -14.029 76.566 -2.571 1.00 19.27 213 LEU A O 1
ATOM 1558 N N . LEU A 1 213 ? -14.973 78.151 -1.289 1.00 19.03 214 LEU A N 1
ATOM 1559 C CA . LEU A 1 213 ? -16.004 78.439 -2.269 1.00 18.75 214 LEU A CA 1
ATOM 1560 C C . LEU A 1 213 ? -15.855 79.876 -2.804 1.00 19.08 214 LEU A C 1
ATOM 1561 O O . LEU A 1 213 ? -15.856 80.840 -2.031 1.00 18.40 214 LEU A O 1
ATOM 1566 N N . PHE A 1 214 ? -15.779 80.012 -4.125 1.00 18.37 215 PHE A N 1
ATOM 1567 C CA . PHE A 1 214 ? -15.708 81.322 -4.774 1.00 18.70 215 PHE A CA 1
ATOM 1568 C C . PHE A 1 214 ? -17.060 81.665 -5.379 1.00 19.10 215 PHE A C 1
ATOM 1569 O O . PHE A 1 214 ? -17.813 80.756 -5.755 1.00 18.85 215 PHE A O 1
ATOM 1577 N N . PRO A 1 215 ? -17.378 82.977 -5.495 1.00 19.45 216 PRO A N 1
ATOM 1578 C CA . PRO A 1 215 ? -18.641 83.360 -6.123 1.00 19.82 216 PRO A CA 1
ATOM 1579 C C . PRO A 1 215 ? -18.740 82.834 -7.541 1.00 20.46 216 PRO A C 1
ATOM 1580 O O . PRO A 1 215 ? -17.733 82.477 -8.130 1.00 20.67 216 PRO A O 1
ATOM 1584 N N . PRO A 1 216 ? -19.962 82.770 -8.083 1.00 21.09 217 PRO A N 1
ATOM 1585 C CA . PRO A 1 216 ? -20.205 82.242 -9.421 1.00 21.47 217 PRO A CA 1
ATOM 1586 C C . PRO A 1 216 ? -19.317 82.940 -10.447 1.00 21.70 217 PRO A C 1
ATOM 1587 O O . PRO A 1 216 ? -19.227 84.158 -10.439 1.00 21.54 217 PRO A O 1
ATOM 1591 N N . GLY A 1 217 ? -18.675 82.183 -11.330 1.00 21.89 218 GLY A N 1
ATOM 1592 C CA . GLY A 1 217 ? -17.924 82.798 -12.426 1.00 21.86 218 GLY A CA 1
ATOM 1593 C C . GLY A 1 217 ? -16.497 83.180 -12.062 1.00 21.91 218 GLY A C 1
ATOM 1594 O O . GLY A 1 217 ? -15.771 83.723 -12.885 1.00 21.91 218 GLY A O 1
ATOM 1595 N N . ILE A 1 218 ? -16.094 82.911 -10.828 1.00 21.24 219 ILE A N 1
ATOM 1596 C CA . ILE A 1 218 ? -14.735 83.193 -10.401 1.00 21.87 219 ILE A CA 1
ATOM 1597 C C . ILE A 1 218 ? -13.975 81.877 -10.257 1.00 22.27 219 ILE A C 1
ATOM 1598 O O . ILE A 1 218 ? -14.356 81.037 -9.467 1.00 22.39 219 ILE A O 1
ATOM 1603 N N . PRO A 1 219 ? -12.884 81.704 -11.013 1.00 23.04 220 PRO A N 1
ATOM 1604 C CA . PRO A 1 219 ? -12.180 80.431 -11.009 1.00 24.05 220 PRO A CA 1
ATOM 1605 C C . PRO A 1 219 ? -11.538 80.210 -9.650 1.00 24.67 220 PRO A C 1
ATOM 1606 O O . PRO A 1 219 ? -11.087 81.164 -9.009 1.00 25.50 220 PRO A O 1
ATOM 1610 N N . GLY A 1 220 ? -11.504 78.973 -9.189 1.00 24.81 221 GLY A N 1
ATOM 1611 C CA . GLY A 1 220 ? -10.857 78.732 -7.907 1.00 25.68 221 GLY A CA 1
ATOM 1612 C C . GLY A 1 220 ? -9.353 79.034 -7.862 1.00 25.44 221 GLY A C 1
ATOM 1613 O O . GLY A 1 220 ? -8.679 79.064 -8.885 1.00 24.39 221 GLY A O 1
ATOM 1614 N N . VAL A 1 221 ? -8.831 79.239 -6.664 1.00 25.04 222 VAL A N 1
ATOM 1615 C CA . VAL A 1 221 ? -7.401 79.115 -6.443 1.00 25.02 222 VAL A CA 1
ATOM 1616 C C . VAL A 1 221 ? -7.273 78.291 -5.151 1.00 24.17 222 VAL A C 1
ATOM 1617 O O . VAL A 1 221 ? -8.165 78.394 -4.313 1.00 24.78 222 VAL A O 1
ATOM 1621 N N . SER A 1 222 ? -6.217 77.485 -4.991 1.00 23.19 223 SER A N 1
ATOM 1622 C CA . SER A 1 222 ? -6.206 76.411 -3.995 1.00 21.70 223 SER A CA 1
ATOM 1623 C C . SER A 1 222 ? -5.682 77.053 -2.735 1.00 21.12 223 SER A C 1
ATOM 1624 O O . SER A 1 222 ? -4.866 77.913 -2.836 1.00 19.38 223 SER A O 1
ATOM 1627 N N . PRO A 1 223 ? -6.148 76.644 -1.544 1.00 21.02 224 PRO A N 1
ATOM 1628 C CA . PRO A 1 223 ? -5.468 77.175 -0.360 1.00 21.45 224 PRO A CA 1
ATOM 1629 C C . PRO A 1 223 ? -4.101 76.511 -0.198 1.00 21.38 224 PRO A C 1
ATOM 1630 O O . PRO A 1 223 ? -3.942 75.347 -0.625 1.00 22.17 224 PRO A O 1
ATOM 1634 N N . LEU A 1 224 ? -3.122 77.209 0.379 1.00 20.50 225 LEU A N 1
ATOM 1635 C CA . LEU A 1 224 ? -1.867 76.561 0.805 1.00 20.46 225 LEU A CA 1
ATOM 1636 C C . LEU A 1 224 ? -1.989 76.245 2.294 1.00 21.07 225 LEU A C 1
ATOM 1637 O O . LEU A 1 224 ? -2.555 77.061 3.055 1.00 21.55 225 LEU A O 1
ATOM 1642 N N . ILE A 1 225 ? -1.485 75.076 2.706 1.00 20.69 226 ILE A N 1
ATOM 1643 C CA . ILE A 1 225 ? -1.713 74.579 4.086 1.00 20.11 226 ILE A CA 1
ATOM 1644 C C . ILE A 1 225 ? -0.427 73.965 4.634 1.00 21.20 226 ILE A C 1
ATOM 1645 O O . ILE A 1 225 ? 0.285 73.209 3.929 1.00 19.33 226 ILE A O 1
ATOM 1650 N N . HIS A 1 226 ? -0.083 74.300 5.885 1.00 21.43 227 HIS A N 1
ATOM 1651 C CA . HIS A 1 226 ? 1.028 73.618 6.521 1.00 22.31 227 HIS A CA 1
ATOM 1652 C C . HIS A 1 226 ? 0.957 73.786 8.054 1.00 22.91 227 HIS A C 1
ATOM 1653 O O . HIS A 1 226 ? 0.450 74.790 8.550 1.00 21.81 227 HIS A O 1
ATOM 1660 N N . SER A 1 227 ? 1.496 72.822 8.783 1.00 22.80 228 SER A N 1
ATOM 1661 C CA . SER A 1 227 ? 1.596 72.957 10.233 1.00 23.73 228 SER A CA 1
ATOM 1662 C C . SER A 1 227 ? 2.796 73.870 10.593 1.00 23.96 228 SER A C 1
ATOM 1663 O O . SER A 1 227 ? 2.809 74.518 11.647 1.00 23.44 228 SER A O 1
ATOM 1666 N N . ASN A 1 228 ? 3.794 73.949 9.707 1.00 23.89 229 ASN A N 1
ATOM 1667 C CA . ASN A 1 228 ? 4.948 74.823 9.939 1.00 24.96 229 ASN A CA 1
ATOM 1668 C C . ASN A 1 228 ? 4.819 76.162 9.199 1.00 25.49 229 ASN A C 1
ATOM 1669 O O . ASN A 1 228 ? 4.856 76.195 7.961 1.00 26.22 229 ASN A O 1
ATOM 1674 N N . PRO 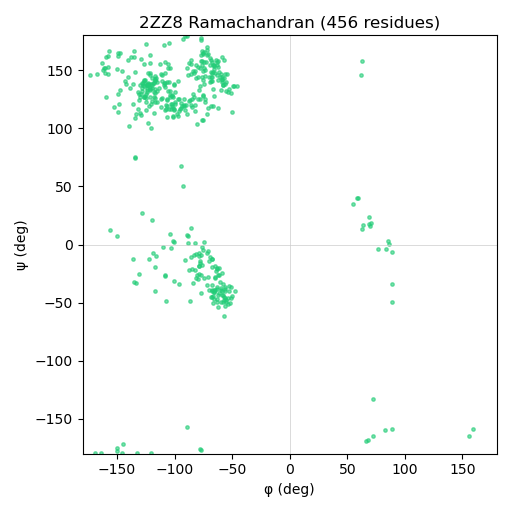A 1 229 ? 4.666 77.276 9.949 1.00 25.30 230 PRO A N 1
ATOM 1675 C CA . PRO A 1 229 ? 4.468 78.596 9.319 1.00 25.59 230 PRO A CA 1
ATOM 1676 C C . PRO A 1 229 ? 5.624 79.049 8.411 1.00 25.67 230 PRO A C 1
ATOM 1677 O O . PRO A 1 229 ? 5.398 79.770 7.436 1.00 25.08 230 PRO A O 1
ATOM 1681 N N . GLU A 1 230 ? 6.857 78.664 8.741 1.00 26.32 231 GLU A N 1
ATOM 1682 C CA . GLU A 1 230 ? 8.001 79.005 7.894 1.00 27.08 231 GLU A CA 1
ATOM 1683 C C . GLU A 1 230 ? 7.936 78.312 6.538 1.00 26.46 231 GLU A C 1
ATOM 1684 O O . GLU A 1 230 ? 8.301 78.896 5.513 1.00 26.51 231 GLU A O 1
ATOM 1690 N N . GLU A 1 231 ? 7.495 77.059 6.545 1.00 25.93 232 GLU A N 1
ATOM 1691 C CA . GLU A 1 231 ? 7.290 76.307 5.309 1.00 25.72 232 GLU A CA 1
ATOM 1692 C C . GLU A 1 231 ? 6.123 76.884 4.513 1.00 24.73 232 GLU A C 1
ATOM 1693 O O . GLU A 1 231 ? 6.228 77.073 3.305 1.00 23.74 232 GLU A O 1
ATOM 1699 N N . LEU A 1 232 ? 5.016 77.170 5.193 1.00 22.82 233 LEU A N 1
ATOM 1700 C CA . LEU A 1 232 ? 3.906 77.862 4.540 1.00 21.96 233 LEU A CA 1
ATOM 1701 C C . LEU A 1 232 ? 4.387 79.173 3.932 1.00 22.18 233 LEU A C 1
ATOM 1702 O O . LEU A 1 232 ? 4.079 79.472 2.778 1.00 21.22 233 LEU A O 1
ATOM 1707 N N . GLN A 1 233 ? 5.129 79.968 4.705 1.00 22.22 234 GLN A N 1
ATOM 1708 C CA . GLN A 1 233 ? 5.629 81.226 4.172 1.00 23.15 234 GLN A CA 1
ATOM 1709 C C . GLN A 1 233 ? 6.453 80.984 2.896 1.00 24.15 234 GLN A C 1
ATOM 1710 O O . GLN A 1 233 ? 6.279 81.686 1.903 1.00 23.52 234 GLN A O 1
ATOM 1716 N N . LYS A 1 234 ? 7.342 79.993 2.927 1.00 25.54 235 LYS A N 1
ATOM 1717 C CA . LYS A 1 234 ? 8.177 79.707 1.749 1.00 27.47 235 LYS A CA 1
ATOM 1718 C C . LYS A 1 234 ? 7.298 79.410 0.548 1.00 27.63 235 LYS A C 1
ATOM 1719 O O . LYS A 1 234 ? 7.545 79.914 -0.540 1.00 27.92 235 LYS A O 1
ATOM 1725 N N . GLN A 1 235 ? 6.257 78.612 0.760 1.00 27.92 236 GLN A N 1
ATOM 1726 C CA . GLN A 1 235 ? 5.363 78.198 -0.328 1.00 28.63 236 GLN A CA 1
ATOM 1727 C C . GLN A 1 235 ? 4.539 79.355 -0.884 1.00 28.93 236 GLN A C 1
ATOM 1728 O O . GLN A 1 235 ? 4.295 79.451 -2.094 1.00 28.35 236 GLN A O 1
ATOM 1734 N N . ALA A 1 236 ? 4.070 80.217 0.006 1.00 29.04 237 ALA A N 1
ATOM 1735 C CA . ALA A 1 236 ? 3.234 81.320 -0.438 1.00 29.59 237 ALA A CA 1
ATOM 1736 C C . ALA A 1 236 ? 4.051 82.374 -1.189 1.00 29.67 237 ALA A C 1
ATOM 1737 O O . ALA A 1 236 ? 3.545 82.996 -2.113 1.00 29.87 237 ALA A O 1
ATOM 1739 N N . ILE A 1 237 ? 5.296 82.583 -0.771 1.00 30.21 238 ILE A N 1
ATOM 1740 C CA . ILE A 1 237 ? 6.188 83.523 -1.444 1.00 30.86 238 ILE A CA 1
ATOM 1741 C C . ILE A 1 237 ? 6.491 83.006 -2.839 1.00 31.69 238 ILE A C 1
ATOM 1742 O O . ILE A 1 237 ? 6.516 83.771 -3.792 1.00 31.84 238 ILE A O 1
ATOM 1747 N N . ALA A 1 238 ? 6.709 81.697 -2.956 1.00 32.77 239 ALA A N 1
ATOM 1748 C CA . ALA A 1 238 ? 6.992 81.082 -4.254 1.00 33.60 239 ALA A CA 1
ATOM 1749 C C . ALA A 1 238 ? 5.771 81.186 -5.151 1.00 34.24 239 ALA A C 1
ATOM 1750 O O . ALA A 1 238 ? 5.887 81.467 -6.346 1.00 34.33 239 ALA A O 1
ATOM 1752 N N . ALA A 1 239 ? 4.599 80.971 -4.570 1.00 34.43 240 ALA A N 1
ATOM 1753 C CA . ALA A 1 239 ? 3.358 81.019 -5.319 1.00 35.08 240 ALA A CA 1
ATOM 1754 C C . ALA A 1 239 ? 3.009 82.426 -5.819 1.00 35.88 240 ALA A C 1
ATOM 1755 O O . ALA A 1 239 ? 2.130 82.589 -6.669 1.00 35.89 240 ALA A O 1
ATOM 1757 N N . GLU A 1 240 ? 3.688 83.454 -5.322 1.00 37.07 241 GLU A N 1
ATOM 1758 C CA . GLU A 1 240 ? 3.312 84.806 -5.748 1.00 38.19 241 GLU A CA 1
ATOM 1759 C C . GLU A 1 240 ? 4.457 85.657 -6.247 1.00 39.08 241 GLU A C 1
ATOM 1760 O O . GLU A 1 240 ? 4.386 86.884 -6.177 1.00 39.41 241 GLU A O 1
ATOM 1766 N N . GLU A 1 241 ? 5.499 85.015 -6.771 1.00 40.15 242 GLU A N 1
ATOM 1767 C CA . GLU A 1 241 ? 6.678 85.722 -7.275 1.00 40.90 242 GLU A CA 1
ATOM 1768 C C . GLU A 1 241 ? 6.360 86.703 -8.412 1.00 41.34 242 GLU A C 1
ATOM 1769 O O . GLU A 1 241 ? 5.328 86.583 -9.077 1.00 41.93 242 GLU A O 1
ATOM 1775 N N . GLY B 1 5 ? -27.645 65.117 15.461 1.00 28.63 6 GLY B N 1
ATOM 1776 C CA . GLY B 1 5 ? -27.675 63.627 15.311 1.00 28.32 6 GLY B CA 1
ATOM 1777 C C . GLY B 1 5 ? -26.672 63.107 14.287 1.00 28.09 6 GLY B C 1
ATOM 1778 O O . GLY B 1 5 ? -25.642 63.725 14.022 1.00 28.71 6 GLY B O 1
ATOM 1779 N N . LEU B 1 6 ? -26.994 61.963 13.702 1.00 27.16 7 LEU B N 1
ATOM 1780 C CA . LEU B 1 6 ? -26.129 61.271 12.762 1.00 26.27 7 LEU B CA 1
ATOM 1781 C C . LEU B 1 6 ? -26.330 61.801 11.349 1.00 25.21 7 LEU B C 1
ATOM 1782 O O . LEU B 1 6 ? -27.360 62.392 11.063 1.00 25.39 7 LEU B O 1
ATOM 1787 N N . PRO B 1 7 ? -25.349 61.597 10.458 1.00 24.12 8 PRO B N 1
ATOM 1788 C CA . PRO B 1 7 ? -25.567 61.983 9.057 1.00 23.64 8 PRO B CA 1
ATOM 1789 C C . PRO B 1 7 ? -26.642 61.100 8.393 1.00 22.75 8 PRO B C 1
ATOM 1790 O O . PRO B 1 7 ? -26.774 59.914 8.717 1.00 21.67 8 PRO B O 1
ATOM 1794 N N . SER B 1 8 ? -27.384 61.691 7.464 1.00 22.07 9 SER B N 1
ATOM 1795 C CA . SER B 1 8 ? -28.389 60.972 6.677 1.00 21.89 9 SER B CA 1
ATOM 1796 C C . SER B 1 8 ? -27.835 59.656 6.099 1.00 20.74 9 SER B C 1
ATOM 1797 O O . SER B 1 8 ? -26.710 59.610 5.599 1.00 21.49 9 SER B O 1
ATOM 1800 N N . LEU B 1 9 ? -28.609 58.579 6.179 1.00 19.42 10 LEU B N 1
ATOM 1801 C CA . LEU B 1 9 ? -28.180 57.283 5.659 1.00 18.56 10 LEU B CA 1
ATOM 1802 C C . LEU B 1 9 ? -28.708 57.137 4.216 1.00 18.76 10 LEU B C 1
ATOM 1803 O O . LEU B 1 9 ? -29.925 57.151 4.000 1.00 18.22 10 LEU B O 1
ATOM 1808 N N . LYS B 1 10 ? -27.800 56.992 3.250 1.00 18.14 11 LYS B N 1
ATOM 1809 C CA . LYS B 1 10 ? -28.161 57.116 1.841 1.00 18.10 11 LYS B CA 1
ATOM 1810 C C . LYS B 1 10 ? -28.142 55.768 1.157 1.00 17.57 11 LYS B C 1
ATOM 1811 O O . LYS B 1 10 ? -27.218 54.982 1.353 1.00 17.06 11 LYS B O 1
ATOM 1817 N N . SER B 1 11 ? -29.164 55.506 0.352 1.00 17.35 12 SER B N 1
ATOM 1818 C CA . SER B 1 11 ? -29.194 54.329 -0.493 1.00 17.14 12 SER B CA 1
ATOM 1819 C C . SER B 1 11 ? -28.302 54.542 -1.711 1.00 17.32 12 SER B C 1
ATOM 1820 O O . SER B 1 11 ? -27.756 55.638 -1.918 1.00 17.88 12 SER B O 1
ATOM 1823 N N . SER B 1 12 ? -28.189 53.522 -2.552 1.00 17.41 13 SER B N 1
ATOM 1824 C CA . SER B 1 12 ? -27.331 53.623 -3.732 1.00 17.60 13 SER B CA 1
ATOM 1825 C C . SER B 1 12 ? -28.036 54.321 -4.888 1.00 17.96 13 SER B C 1
ATOM 1826 O O . SER B 1 12 ? -27.419 54.624 -5.897 1.00 17.39 13 SER B O 1
ATOM 1829 N N . PHE B 1 13 ? -29.333 54.568 -4.747 1.00 18.15 14 PHE B N 1
ATOM 1830 C CA . PHE B 1 13 ? -30.098 55.161 -5.842 1.00 18.83 14 PHE B CA 1
ATOM 1831 C C . PHE B 1 13 ? -29.890 56.652 -5.946 1.00 19.98 14 PHE B C 1
ATOM 1832 O O . PHE B 1 13 ? -29.911 57.364 -4.951 1.00 18.73 14 PHE B O 1
ATOM 1840 N N . VAL B 1 14 ? -29.649 57.104 -7.175 1.00 21.19 15 VAL B N 1
ATOM 1841 C CA . VAL B 1 14 ? -29.430 58.504 -7.467 1.00 23.23 15 VAL B CA 1
ATOM 1842 C C . VAL B 1 14 ? -30.766 59.201 -7.600 1.00 24.31 15 VAL B C 1
ATOM 1843 O O . VAL B 1 14 ? -31.569 58.853 -8.445 1.00 25.15 15 VAL B O 1
ATOM 1847 N N . LEU B 1 15 ? -31.005 60.191 -6.755 1.00 25.92 16 LEU B N 1
ATOM 1848 C CA . LEU B 1 15 ? -32.271 60.895 -6.793 1.00 27.05 16 LEU B CA 1
ATOM 1849 C C . LEU B 1 15 ? -32.212 62.027 -7.809 1.00 28.06 16 LEU B C 1
ATOM 1850 O O . LEU B 1 15 ? -33.098 62.158 -8.647 1.00 28.39 16 LEU B O 1
ATOM 1855 N N . SER B 1 16 ? -31.160 62.837 -7.745 1.00 28.64 17 SER B N 1
ATOM 1856 C CA . SER B 1 16 ? -31.027 63.949 -8.673 1.00 29.83 17 SER B CA 1
ATOM 1857 C C . SER B 1 16 ? -29.588 64.113 -9.135 1.00 30.19 17 SER B C 1
ATOM 1858 O O . SER B 1 16 ? -28.645 63.874 -8.368 1.00 30.13 17 SER B O 1
ATOM 1861 N N . GLU B 1 17 ? -29.428 64.505 -10.400 1.00 30.68 18 GLU B N 1
ATOM 1862 C CA . GLU B 1 17 ? -28.118 64.840 -10.925 1.00 31.47 18 GLU B CA 1
ATOM 1863 C C . GLU B 1 17 ? -28.061 66.290 -11.353 1.00 31.54 18 GLU B C 1
ATOM 1864 O O . GLU B 1 17 ? -28.736 66.706 -12.305 1.00 31.37 18 GLU B O 1
ATOM 1870 N N . ASP B 1 18 ? -27.248 67.056 -10.625 1.00 31.62 19 ASP B N 1
ATOM 1871 C CA . ASP B 1 18 ? -27.177 68.481 -10.848 1.00 32.13 19 ASP B CA 1
ATOM 1872 C C . ASP B 1 18 ? -25.789 68.872 -11.307 1.00 32.21 19 ASP B C 1
ATOM 1873 O O . ASP B 1 18 ? -24.777 68.491 -10.704 1.00 32.04 19 ASP B O 1
ATOM 1878 N N . THR B 1 19 ? -25.755 69.638 -12.397 1.00 32.25 20 THR B N 1
ATOM 1879 C CA . THR B 1 19 ? -24.525 70.231 -12.913 1.00 32.43 20 THR B CA 1
ATOM 1880 C C . THR B 1 19 ? -23.955 71.278 -11.937 1.00 32.73 20 THR B C 1
ATOM 1881 O O . THR B 1 19 ? -24.669 72.182 -11.493 1.00 32.78 20 THR B O 1
ATOM 1885 N N . ILE B 1 20 ? -22.682 71.134 -11.587 1.00 33.04 21 ILE B N 1
ATOM 1886 C CA . ILE B 1 20 ? -21.966 72.221 -10.936 1.00 33.63 21 ILE B CA 1
ATOM 1887 C C . ILE B 1 20 ? -21.683 73.318 -12.052 1.00 34.07 21 ILE B C 1
ATOM 1888 O O . ILE B 1 20 ? -21.066 73.048 -13.092 1.00 34.36 21 ILE B O 1
ATOM 1893 N N . PRO B 1 21 ? -22.157 74.546 -11.807 1.00 34.58 22 PRO B N 1
ATOM 1894 C CA . PRO B 1 21 ? -22.025 75.635 -12.804 1.00 34.79 22 PRO B CA 1
ATOM 1895 C C . PRO B 1 21 ? -20.593 75.789 -13.312 1.00 35.09 22 PRO B C 1
ATOM 1896 O O . PRO B 1 21 ? -19.648 75.827 -12.505 1.00 35.07 22 PRO B O 1
ATOM 1900 N N . GLY B 1 22 ? -20.437 75.842 -14.636 1.00 35.44 23 GLY B N 1
ATOM 1901 C CA . GLY B 1 22 ? -19.149 76.157 -15.241 1.00 35.92 23 GLY B CA 1
ATOM 1902 C C . GLY B 1 22 ? -18.266 74.972 -15.493 1.00 36.13 23 GLY B C 1
ATOM 1903 O O . GLY B 1 22 ? -17.246 75.139 -16.141 1.00 36.32 23 GLY B O 1
ATOM 1904 N N . THR B 1 23 ? -18.655 73.775 -15.034 1.00 36.30 24 THR B N 1
ATOM 1905 C CA . THR B 1 23 ? -17.864 72.568 -15.291 1.00 36.46 24 THR B CA 1
ATOM 1906 C C . THR B 1 23 ? -18.709 71.555 -16.059 1.00 36.75 24 THR B C 1
ATOM 1907 O O . THR B 1 23 ? -19.921 71.809 -16.509 1.00 36.88 24 THR B O 1
ATOM 1911 N N . ASN B 1 24 ? -18.043 70.395 -16.324 1.00 37.08 25 ASN B N 1
ATOM 1912 C CA . ASN B 1 24 ? -18.686 69.218 -16.902 1.00 37.47 25 ASN B CA 1
ATOM 1913 C C . ASN B 1 24 ? -18.908 68.158 -15.839 1.00 37.80 25 ASN B C 1
ATOM 1914 O O . ASN B 1 24 ? -19.279 67.024 -16.151 1.00 37.71 25 ASN B O 1
ATOM 1919 N N . GLU B 1 25 ? -18.673 68.538 -14.581 1.00 38.15 26 GLU B N 1
ATOM 1920 C CA . GLU B 1 25 ? -18.887 67.628 -13.447 1.00 38.69 26 GLU B CA 1
ATOM 1921 C C . GLU B 1 25 ? -20.304 67.689 -12.876 1.00 38.49 26 GLU B C 1
ATOM 1922 O O . GLU B 1 25 ? -20.989 68.711 -12.944 1.00 38.45 26 GLU B O 1
ATOM 1928 N N . THR B 1 26 ? -20.734 66.580 -12.299 1.00 38.43 27 THR B N 1
ATOM 1929 C CA . THR B 1 26 ? -22.086 66.481 -11.788 1.00 38.40 27 THR B CA 1
ATOM 1930 C C . THR B 1 26 ? -22.042 65.995 -10.355 1.00 38.10 27 THR B C 1
ATOM 1931 O O . THR B 1 26 ? -21.287 65.078 -10.029 1.00 38.23 27 THR B O 1
ATOM 1935 N N . VAL B 1 27 ? -22.817 66.643 -9.486 1.00 37.50 28 VAL B N 1
ATOM 1936 C CA . VAL B 1 27 ? -22.990 66.131 -8.137 1.00 36.93 28 VAL B CA 1
ATOM 1937 C C . VAL B 1 27 ? -24.264 65.302 -8.088 1.00 36.28 28 VAL B C 1
ATOM 1938 O O . VAL B 1 27 ? -25.368 65.793 -8.349 1.00 36.15 28 VAL B O 1
ATOM 1942 N N . LYS B 1 28 ? -24.078 64.022 -7.812 1.00 35.76 29 LYS B N 1
ATOM 1943 C CA . LYS B 1 28 ? -25.187 63.093 -7.686 1.00 35.45 29 LYS B CA 1
ATOM 1944 C C . LYS B 1 28 ? -25.706 63.105 -6.262 1.00 34.28 29 LYS B C 1
ATOM 1945 O O . LYS B 1 28 ? -24.959 62.844 -5.324 1.00 34.23 29 LYS B O 1
ATOM 1951 N N . THR B 1 29 ? -26.989 63.390 -6.096 1.00 32.95 30 THR B N 1
ATOM 1952 C CA . THR B 1 29 ? -27.576 63.319 -4.767 1.00 31.71 30 THR B CA 1
ATOM 1953 C C . THR B 1 29 ? -28.345 62.010 -4.576 1.00 29.79 30 THR B C 1
ATOM 1954 O O . THR B 1 29 ? -29.243 61.664 -5.350 1.00 30.02 30 THR B O 1
ATOM 1958 N N . LEU B 1 30 ? -27.952 61.263 -3.557 1.00 27.67 31 LEU B N 1
ATOM 1959 C CA . LEU B 1 30 ? -28.526 59.952 -3.299 1.00 25.73 31 LEU B CA 1
ATOM 1960 C C . LEU B 1 30 ? -29.846 60.029 -2.541 1.00 24.34 31 LEU B C 1
ATOM 1961 O O . LEU B 1 30 ? -30.074 60.943 -1.739 1.00 23.84 31 LEU B O 1
ATOM 1966 N N . LEU B 1 31 ? -30.713 59.062 -2.806 1.00 22.18 32 LEU B N 1
ATOM 1967 C CA . LEU B 1 31 ? -31.992 58.948 -2.131 1.00 20.77 32 LEU B CA 1
ATOM 1968 C C . LEU B 1 31 ? -31.772 58.353 -0.739 1.00 19.78 32 LEU B C 1
ATOM 1969 O O . LEU B 1 31 ? -31.178 57.286 -0.602 1.00 19.54 32 LEU B O 1
ATOM 1974 N N . PRO B 1 32 ? -32.239 59.043 0.311 1.00 19.30 33 PRO B N 1
ATOM 1975 C CA . PRO B 1 32 ? -32.094 58.457 1.657 1.00 18.77 33 PRO B CA 1
ATOM 1976 C C . PRO B 1 32 ? -32.943 57.196 1.824 1.00 18.02 33 PRO B C 1
ATOM 1977 O O . PRO B 1 32 ? -34.002 57.102 1.219 1.00 17.47 33 PRO B O 1
ATOM 1981 N N . TYR B 1 33 ? -32.499 56.237 2.631 1.00 17.57 34 TYR B N 1
ATOM 1982 C CA . TYR B 1 33 ? -33.386 55.137 3.021 1.00 17.89 34 TYR B CA 1
ATOM 1983 C C . TYR B 1 33 ? -34.657 55.740 3.639 1.00 18.09 34 TYR B C 1
ATOM 1984 O O . TYR B 1 33 ? -34.595 56.743 4.346 1.00 18.17 34 TYR B O 1
ATOM 1993 N N . GLY B 1 34 ? -35.814 55.170 3.335 1.00 18.27 35 GLY B N 1
ATOM 1994 C CA . GLY B 1 34 ? -37.056 55.723 3.887 1.00 18.77 35 GLY B CA 1
ATOM 1995 C C . GLY B 1 34 ? -37.311 55.280 5.326 1.00 18.42 35 GLY B C 1
ATOM 1996 O O . GLY B 1 34 ? -37.982 55.962 6.071 1.00 18.22 35 GLY B O 1
ATOM 1997 N N . SER B 1 35 ? -36.779 54.130 5.706 1.00 18.55 36 SER B N 1
ATOM 1998 C CA . SER B 1 35 ? -36.999 53.583 7.049 1.00 19.35 36 SER B CA 1
ATOM 1999 C C . SER B 1 35 ? -35.675 53.217 7.688 1.00 19.44 36 SER B C 1
ATOM 2000 O O . SER B 1 35 ? -35.022 52.270 7.259 1.00 19.53 36 SER B O 1
ATOM 2003 N N . VAL B 1 36 ? -35.285 53.960 8.720 1.00 20.23 37 VAL B N 1
ATOM 2004 C CA . VAL B 1 36 ? -33.958 53.796 9.320 1.00 20.72 37 VAL B CA 1
ATOM 2005 C C . VAL B 1 36 ? -34.032 53.646 10.831 1.00 20.52 37 VAL B C 1
ATOM 2006 O O . VAL B 1 36 ? -34.761 54.381 11.501 1.00 20.35 37 VAL B O 1
ATOM 2010 N N . ILE B 1 37 ? -33.256 52.711 11.362 1.00 20.32 38 ILE B N 1
ATOM 2011 C CA . ILE B 1 37 ? -33.099 52.596 12.807 1.00 20.27 38 ILE B CA 1
ATOM 2012 C C . ILE B 1 37 ? -31.626 52.673 13.155 1.00 20.03 38 ILE B C 1
ATOM 2013 O O . ILE B 1 37 ? -30.799 52.086 12.460 1.00 19.61 38 ILE B O 1
ATOM 2018 N N . ASN B 1 38 ? -31.316 53.414 14.216 1.00 19.59 39 ASN B N 1
ATOM 2019 C CA . ASN B 1 38 ? -29.956 53.569 14.692 1.00 19.57 39 ASN B CA 1
ATOM 2020 C C . ASN B 1 38 ? -29.788 52.812 15.995 1.00 19.55 39 ASN B C 1
ATOM 2021 O O . ASN B 1 38 ? -30.429 53.160 16.990 1.00 19.96 39 ASN B O 1
ATOM 2026 N N . TYR B 1 39 ? -28.944 51.784 15.995 1.00 19.03 40 TYR B N 1
ATOM 2027 C CA . TYR B 1 39 ? -28.756 50.978 17.194 1.00 19.27 40 TYR B CA 1
ATOM 2028 C C . TYR B 1 39 ? -27.482 51.412 17.894 1.00 18.49 40 TYR B C 1
ATOM 2029 O O . TYR B 1 39 ? -26.380 51.282 17.336 1.00 17.74 40 TYR B O 1
ATOM 2038 N N . TYR B 1 40 ? -27.634 51.940 19.108 1.00 17.37 41 TYR B N 1
ATOM 2039 C CA . TYR B 1 40 ? -26.488 52.399 19.887 1.00 17.27 41 TYR B CA 1
ATOM 2040 C C . TYR B 1 40 ? -26.092 51.290 20.830 1.00 17.46 41 TYR B C 1
ATOM 2041 O O . TYR B 1 40 ? -26.886 50.904 21.729 1.00 16.70 41 TYR B O 1
ATOM 2050 N N . GLY B 1 41 ? -24.894 50.749 20.630 1.00 17.15 42 GLY B N 1
ATOM 2051 C CA . GLY B 1 41 ? -24.433 49.608 21.421 1.00 17.88 42 GLY B CA 1
ATOM 2052 C C . GLY B 1 41 ? -23.098 49.862 22.110 1.00 18.45 42 GLY B C 1
ATOM 2053 O O . GLY B 1 41 ? -22.456 50.884 21.892 1.00 17.56 42 GLY B O 1
ATOM 2054 N N . TYR B 1 42 ? -22.687 48.932 22.968 1.00 18.71 43 TYR B N 1
ATOM 2055 C CA . TYR B 1 42 ? -21.428 49.073 23.679 1.00 19.38 43 TYR B CA 1
ATOM 2056 C C . TYR B 1 42 ? -20.837 47.701 23.934 1.00 19.37 43 TYR B C 1
ATOM 2057 O O . TYR B 1 42 ? -21.480 46.863 24.535 1.00 19.19 43 TYR B O 1
ATOM 2066 N N . VAL B 1 43 ? -19.635 47.461 23.424 1.00 19.69 44 VAL B N 1
ATOM 2067 C CA . VAL B 1 43 ? -18.958 46.194 23.639 1.00 20.14 44 VAL B CA 1
ATOM 2068 C C . VAL B 1 43 ? -18.029 46.338 24.847 1.00 21.26 44 VAL B C 1
ATOM 2069 O O . VAL B 1 43 ? -17.106 47.149 24.828 1.00 20.12 44 VAL B O 1
ATOM 2073 N N . LYS B 1 44 ? -18.284 45.566 25.903 1.00 22.80 45 LYS B N 1
ATOM 2074 C CA . LYS B 1 44 ? -17.481 45.670 27.126 1.00 24.76 45 LYS B CA 1
ATOM 2075 C C . LYS B 1 44 ? -16.052 45.171 26.935 1.00 25.85 45 LYS B C 1
ATOM 2076 O O . LYS B 1 44 ? -15.818 44.236 26.164 1.00 25.98 45 LYS B O 1
ATOM 2082 N N . PRO B 1 45 ? -15.095 45.772 27.668 1.00 27.09 46 PRO B N 1
ATOM 2083 C CA . PRO B 1 45 ? -13.724 45.252 27.742 1.00 27.74 46 PRO B CA 1
ATOM 2084 C C . PRO B 1 45 ? -13.734 43.783 28.162 1.00 28.06 46 PRO B C 1
ATOM 2085 O O . PRO B 1 45 ? -14.406 43.426 29.125 1.00 28.08 46 PRO B O 1
ATOM 2089 N N . GLY B 1 46 ? -13.008 42.943 27.430 1.00 28.77 47 GLY B N 1
ATOM 2090 C CA . GLY B 1 46 ? -12.978 41.507 27.701 1.00 29.42 47 GLY B CA 1
ATOM 2091 C C . GLY B 1 46 ? -14.266 40.761 27.381 1.00 30.02 47 GLY B C 1
ATOM 2092 O O . GLY B 1 46 ? -14.467 39.631 27.833 1.00 30.31 47 GLY B O 1
ATOM 2093 N N . GLN B 1 47 ? -15.151 41.377 26.607 1.00 30.09 48 GLN B N 1
ATOM 2094 C CA . GLN B 1 47 ? -16.382 40.699 26.230 1.00 29.89 48 GLN B CA 1
ATOM 2095 C C . GLN B 1 47 ? -16.066 39.629 25.201 1.00 29.79 48 GLN B C 1
ATOM 2096 O O . GLN B 1 47 ? -15.450 39.910 24.174 1.00 29.73 48 GLN B O 1
ATOM 2102 N N . ALA B 1 48 ? -16.470 38.397 25.480 1.00 29.49 49 ALA B N 1
ATOM 2103 C CA . ALA B 1 48 ? -16.225 37.300 24.557 1.00 29.52 49 ALA B CA 1
ATOM 2104 C C . ALA B 1 48 ? -16.825 37.637 23.193 1.00 29.33 49 ALA B C 1
ATOM 2105 O O . ALA B 1 48 ? -17.920 38.175 23.113 1.00 28.96 49 ALA B O 1
ATOM 2107 N N . PRO B 1 49 ? -16.096 37.338 22.116 1.00 29.47 50 PRO B N 1
ATOM 2108 C CA . PRO B 1 49 ? -16.637 37.566 20.778 1.00 29.39 50 PRO B CA 1
ATOM 2109 C C . PRO B 1 49 ? -17.841 36.658 20.522 1.00 29.35 50 PRO B C 1
ATOM 2110 O O . PRO B 1 49 ? -17.889 35.552 21.037 1.00 28.62 50 PRO B O 1
ATOM 2114 N N . ASP B 1 50 ? -18.809 37.119 19.736 1.00 29.28 51 ASP B N 1
ATOM 2115 C CA . ASP B 1 50 ? -19.947 36.272 19.385 1.00 29.40 51 ASP B CA 1
ATOM 2116 C C . ASP B 1 50 ? -19.521 35.173 18.431 1.00 29.82 51 ASP B C 1
ATOM 2117 O O . ASP B 1 50 ? -20.120 34.104 18.407 1.00 29.69 51 ASP B O 1
ATOM 2122 N N . GLY B 1 51 ? -18.481 35.433 17.649 1.00 30.32 52 GLY B N 1
ATOM 2123 C CA . GLY B 1 51 ? -17.994 34.453 16.690 1.00 31.53 52 GLY B CA 1
ATOM 2124 C C . GLY B 1 51 ? -16.607 34.757 16.163 1.00 32.37 52 GLY B C 1
ATOM 2125 O O . GLY B 1 51 ? -15.983 35.746 16.552 1.00 32.44 52 GLY B O 1
ATOM 2126 N N . LEU B 1 52 ? -16.120 33.893 15.277 1.00 33.33 53 LEU B N 1
ATOM 2127 C CA . LEU B 1 52 ? -14.853 34.129 14.598 1.00 34.24 53 LEU B CA 1
ATOM 2128 C C . LEU B 1 52 ? -15.048 34.319 13.095 1.00 34.89 53 LEU B C 1
ATOM 2129 O O . LEU B 1 52 ? -15.854 33.636 12.462 1.00 34.82 53 LEU B O 1
ATOM 2134 N N . VAL B 1 53 ? -14.301 35.264 12.539 1.00 35.50 54 VAL B N 1
ATOM 2135 C CA . VAL B 1 53 ? -14.343 35.555 11.116 1.00 36.08 54 VAL B CA 1
ATOM 2136 C C . VAL B 1 53 ? -12.916 35.493 10.591 1.00 36.48 54 VAL B C 1
ATOM 2137 O O . VAL B 1 53 ? -11.969 35.891 11.289 1.00 36.40 54 VAL B O 1
ATOM 2141 N N . ASP B 1 54 ? -12.752 34.960 9.382 1.00 36.97 55 ASP B N 1
ATOM 2142 C CA . ASP B 1 54 ? -11.441 34.952 8.745 1.00 37.55 55 ASP B CA 1
ATOM 2143 C C . ASP B 1 54 ? -10.426 34.206 9.625 1.00 37.53 55 ASP B C 1
ATOM 2144 O O . ASP B 1 54 ? -9.273 34.630 9.779 1.00 37.59 55 ASP B O 1
ATOM 2149 N N . GLY B 1 55 ? -10.876 33.105 10.223 1.00 37.33 56 GLY B N 1
ATOM 2150 C CA . GLY B 1 55 ? -9.989 32.226 10.972 1.00 37.09 56 GLY B CA 1
ATOM 2151 C C . GLY B 1 55 ? -9.820 32.557 12.445 1.00 36.94 56 GLY B C 1
ATOM 2152 O O . GLY B 1 55 ? -9.932 31.673 13.293 1.00 37.17 56 GLY B O 1
ATOM 2153 N N . ASN B 1 56 ? -9.529 33.818 12.761 1.00 36.41 57 ASN B N 1
ATOM 2154 C CA . ASN B 1 56 ? -9.279 34.190 14.154 1.00 35.91 57 ASN B CA 1
ATOM 2155 C C . ASN B 1 56 ? -9.659 35.627 14.508 1.00 35.35 57 ASN B C 1
ATOM 2156 O O . ASN B 1 56 ? -9.368 36.102 15.609 1.00 35.47 57 ASN B O 1
ATOM 2161 N N . LYS B 1 57 ? -10.303 36.329 13.583 1.00 34.23 58 LYS B N 1
ATOM 2162 C CA . LYS B 1 57 ? -10.772 37.669 13.891 1.00 33.28 58 LYS B CA 1
ATOM 2163 C C . LYS B 1 57 ? -12.013 37.617 14.779 1.00 32.40 58 LYS B C 1
ATOM 2164 O O . LYS B 1 57 ? -12.969 36.909 14.486 1.00 32.16 58 LYS B O 1
ATOM 2170 N N . LYS B 1 58 ? -11.977 38.362 15.877 1.00 31.39 59 LYS B N 1
ATOM 2171 C CA . LYS B 1 58 ? -13.098 38.406 16.798 1.00 30.41 59 LYS B CA 1
ATOM 2172 C C . LYS B 1 58 ? -14.260 39.165 16.185 1.00 29.43 59 LYS B C 1
ATOM 2173 O O . LYS B 1 58 ? -14.140 40.351 15.881 1.00 29.92 59 LYS B O 1
ATOM 2179 N N . ALA B 1 59 ? -15.376 38.470 16.002 1.00 27.70 60 ALA B N 1
ATOM 2180 C CA . ALA B 1 59 ? -16.559 39.038 15.384 1.00 26.39 60 ALA B CA 1
ATOM 2181 C C . ALA B 1 59 ? -17.709 39.212 16.376 1.00 25.59 60 ALA B C 1
ATOM 2182 O O . ALA B 1 59 ? -17.887 38.401 17.303 1.00 25.18 60 ALA B O 1
ATOM 2184 N N . TYR B 1 60 ? -18.482 40.272 16.174 1.00 24.23 61 TYR B N 1
ATOM 2185 C CA . TYR B 1 60 ? -19.644 40.560 16.995 1.00 23.78 61 TYR B CA 1
ATOM 2186 C C . TYR B 1 60 ? -20.914 40.576 16.126 1.00 23.62 61 TYR B C 1
ATOM 2187 O O . TYR B 1 60 ? -20.861 40.987 14.967 1.00 22.86 61 TYR B O 1
ATOM 2196 N N . TYR B 1 61 ? -22.033 40.090 16.671 1.00 22.79 62 TYR B N 1
ATOM 2197 C CA . TYR B 1 61 ? -23.257 39.938 15.891 1.00 23.05 62 TYR B CA 1
ATOM 2198 C C . TYR B 1 61 ? -24.346 40.937 16.246 1.00 22.84 62 TYR B C 1
ATOM 2199 O O . TYR B 1 61 ? -24.587 41.213 17.419 1.00 22.80 62 TYR B O 1
ATOM 2208 N N . LEU B 1 62 ? -25.021 41.446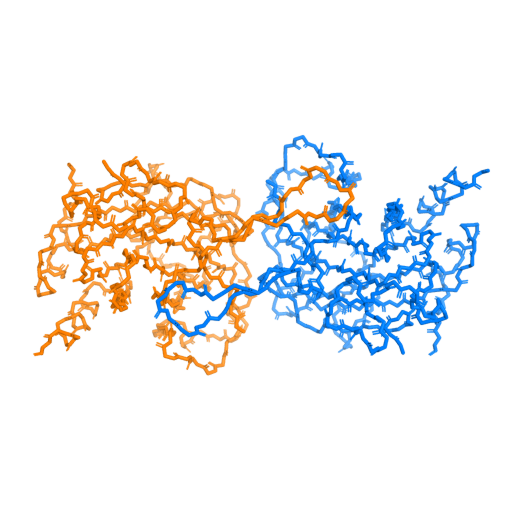 15.222 1.00 21.78 63 LEU B N 1
ATOM 2209 C CA . LEU B 1 62 ? -26.266 42.178 15.385 1.00 22.07 63 LEU B CA 1
ATOM 2210 C C . LEU B 1 62 ? -27.319 41.485 14.522 1.00 22.14 63 LEU B C 1
ATOM 2211 O O . LEU B 1 62 ? -27.044 41.116 13.371 1.00 22.79 63 LEU B O 1
ATOM 2216 N N . TYR B 1 63 ? -28.527 41.340 15.045 1.00 20.44 64 TYR B N 1
ATOM 2217 C CA . TYR B 1 63 ? -29.585 40.661 14.302 1.00 20.03 64 TYR B CA 1
ATOM 2218 C C . TYR B 1 63 ? -30.615 41.663 13.861 1.00 19.71 64 TYR B C 1
ATOM 2219 O O . TYR B 1 63 ? -31.009 42.546 14.639 1.00 19.08 64 TYR B O 1
ATOM 2228 N N . VAL B 1 64 ? -31.058 41.525 12.618 1.00 18.84 65 VAL B N 1
ATOM 2229 C CA . VAL B 1 64 ? -31.998 42.459 12.045 1.00 18.77 65 VAL B CA 1
ATOM 2230 C C . VAL B 1 64 ? -33.222 41.725 11.526 1.00 18.97 65 VAL B C 1
ATOM 2231 O O . V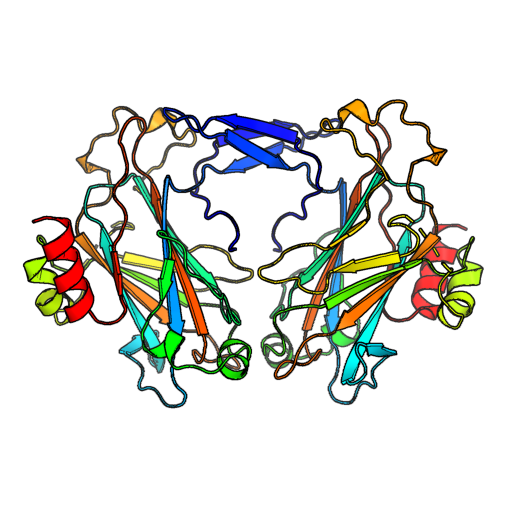AL B 1 64 ? -33.083 40.732 10.796 1.00 18.83 65 VAL B O 1
ATOM 2235 N N . TRP B 1 65 ? -34.414 42.185 11.910 1.00 17.81 66 TRP B N 1
ATOM 2236 C CA . TRP B 1 65 ? -35.639 41.630 11.340 1.00 17.77 66 TRP B CA 1
ATOM 2237 C C . TRP B 1 65 ? -36.164 42.595 10.304 1.00 18.08 66 TRP B C 1
ATOM 2238 O O . TRP B 1 65 ? -36.438 43.774 10.604 1.00 18.28 66 TRP B O 1
ATOM 2249 N N . ILE B 1 66 ? -36.245 42.113 9.069 1.00 17.92 67 ILE B N 1
ATOM 2250 C CA . ILE B 1 66 ? -36.703 42.895 7.941 1.00 17.88 67 ILE B CA 1
ATOM 2251 C C . ILE B 1 66 ? -38.090 42.343 7.639 1.00 18.69 67 ILE B C 1
ATOM 2252 O O . ILE B 1 66 ? -38.217 41.181 7.220 1.00 18.21 67 ILE B O 1
ATOM 2257 N N . PRO B 1 67 ? -39.142 43.148 7.915 1.00 18.64 68 PRO B N 1
ATOM 2258 C CA . PRO B 1 67 ? -40.510 42.620 8.005 1.00 19.12 68 PRO B CA 1
ATOM 2259 C C . PRO B 1 67 ? -41.260 42.525 6.679 1.00 19.02 68 PRO B C 1
ATOM 2260 O O . PRO B 1 67 ? -42.310 41.920 6.636 1.00 18.90 68 PRO B O 1
ATOM 2264 N N . ALA B 1 68 ? -40.731 43.113 5.612 1.00 18.75 69 ALA B N 1
ATOM 2265 C CA . ALA B 1 68 ? -41.373 42.990 4.304 1.00 18.85 69 ALA B CA 1
ATOM 2266 C C . ALA B 1 68 ? -40.288 43.038 3.233 1.00 18.31 69 ALA B C 1
ATOM 2267 O O . ALA B 1 68 ? -39.151 43.392 3.523 1.00 18.67 69 ALA B O 1
ATOM 2269 N N . VAL B 1 69 ? -40.628 42.642 2.012 1.00 17.42 70 VAL B N 1
ATOM 2270 C CA . VAL B 1 69 ? -39.658 42.638 0.920 1.00 16.76 70 VAL B CA 1
ATOM 2271 C C . VAL B 1 69 ? -39.150 44.057 0.658 1.00 16.60 70 VAL B C 1
ATOM 2272 O O . VAL B 1 69 ? -39.883 45.028 0.837 1.00 16.52 70 VAL B O 1
ATOM 2276 N N . ILE B 1 70 ? -37.907 44.170 0.220 1.00 16.34 71 ILE B N 1
ATOM 2277 C CA . ILE B 1 70 ? -37.304 45.487 0.050 1.00 17.32 71 ILE B CA 1
ATOM 2278 C C . ILE B 1 70 ? -36.455 45.559 -1.208 1.00 17.15 71 ILE B C 1
ATOM 2279 O O . ILE B 1 70 ? -35.988 44.536 -1.707 1.00 16.48 71 ILE B O 1
ATOM 2284 N N . ALA B 1 71 ? -36.224 46.784 -1.681 1.00 17.31 72 ALA B N 1
ATOM 2285 C CA . ALA B 1 71 ? -35.317 47.012 -2.800 1.00 17.42 72 ALA B CA 1
ATOM 2286 C C . ALA B 1 71 ? -33.858 47.034 -2.354 1.00 17.95 72 ALA B C 1
ATOM 2287 O O . ALA B 1 71 ? -32.962 46.727 -3.142 1.00 17.20 72 ALA B O 1
ATOM 2289 N N . GLU B 1 72 ? -33.604 47.432 -1.105 1.00 17.92 73 GLU B N 1
ATOM 2290 C CA . GLU B 1 72 ? -32.226 47.558 -0.641 1.00 18.78 73 GLU B CA 1
ATOM 2291 C C . GLU B 1 72 ? -32.159 47.723 0.876 1.00 19.32 73 GLU B C 1
ATOM 2292 O O . GLU B 1 72 ? -33.060 48.322 1.485 1.00 19.42 73 GLU B O 1
ATOM 2298 N N . MET B 1 73 ? -31.105 47.177 1.469 1.00 19.70 74 MET B N 1
ATOM 2299 C CA . MET B 1 73 ? -30.804 47.473 2.862 1.00 21.82 74 MET B CA 1
ATOM 2300 C C . MET B 1 73 ? -29.390 48.034 2.991 1.00 21.16 74 MET B C 1
ATOM 2301 O O . MET B 1 73 ? -28.465 47.543 2.358 1.00 21.30 74 MET B O 1
ATOM 2306 N N . GLY B 1 74 ? -29.230 49.073 3.798 1.00 20.73 75 GLY B N 1
ATOM 2307 C CA . GLY B 1 74 ? -27.905 49.633 4.032 1.00 20.98 75 GLY B CA 1
ATOM 2308 C C . GLY B 1 74 ? -27.534 49.496 5.503 1.00 21.19 75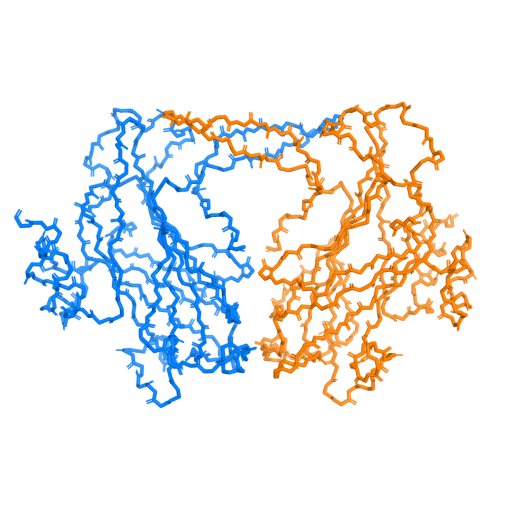 GLY B C 1
ATOM 2309 O O . GLY B 1 74 ? -28.399 49.642 6.383 1.00 20.32 75 GLY B O 1
ATOM 2310 N N . VAL B 1 75 ? -26.260 49.195 5.755 1.00 21.37 76 VAL B N 1
ATOM 2311 C CA . VAL B 1 75 ? -25.699 49.097 7.119 1.00 21.97 76 VAL B CA 1
ATOM 2312 C C . VAL B 1 75 ? -24.490 50.026 7.236 1.00 21.51 76 VAL B C 1
ATOM 2313 O O . VAL B 1 75 ? -23.541 49.888 6.447 1.00 20.86 76 VAL B O 1
ATOM 2317 N N . ARG B 1 76 ? -24.512 50.962 8.193 1.00 20.46 77 ARG B N 1
ATOM 2318 C CA . ARG B 1 76 ? -23.352 51.818 8.447 1.00 19.88 77 ARG B CA 1
ATOM 2319 C C . ARG B 1 76 ? -22.888 51.607 9.887 1.00 21.43 77 ARG B C 1
ATOM 2320 O O . ARG B 1 76 ? -23.724 51.558 10.809 1.00 22.93 77 ARG B O 1
ATOM 2328 N N . MET B 1 77 ? -21.582 51.464 10.091 1.00 20.62 78 MET B N 1
ATOM 2329 C CA . MET B 1 77 ? -21.046 51.320 11.445 1.00 20.45 78 MET B CA 1
ATOM 2330 C C . MET B 1 77 ? -20.241 52.562 11.771 1.00 20.18 78 MET B C 1
ATOM 2331 O O . MET B 1 77 ? -19.329 52.947 11.026 1.00 20.34 78 MET B O 1
ATOM 2336 N N . ILE B 1 78 ? -20.586 53.214 12.875 1.00 18.82 79 ILE B N 1
ATOM 2337 C CA . ILE B 1 78 ? -19.857 54.376 13.330 1.00 17.84 79 ILE B CA 1
ATOM 2338 C C . ILE B 1 78 ? -19.389 54.095 14.763 1.00 17.98 79 ILE B C 1
ATOM 2339 O O . ILE B 1 78 ? -20.159 53.548 15.552 1.00 16.94 79 ILE B O 1
ATOM 2344 N N . SER B 1 79 ? -18.132 54.398 15.090 1.00 17.26 80 SER B N 1
ATOM 2345 C CA . SER B 1 79 ? -17.648 54.191 16.471 1.00 16.78 80 SER B CA 1
ATOM 2346 C C . SER B 1 79 ? -16.450 55.092 16.673 1.00 15.88 80 SER B C 1
ATOM 2347 O O . SER B 1 79 ? -15.736 55.378 15.714 1.00 15.32 80 SER B O 1
ATOM 2350 N N . PRO B 1 80 ? -16.256 55.614 17.898 1.00 14.93 81 PRO B N 1
ATOM 2351 C CA . PRO B 1 80 ? -17.222 55.551 18.988 1.00 15.52 81 PRO B CA 1
ATOM 2352 C C . PRO B 1 80 ? -18.323 56.591 18.743 1.00 16.73 81 PRO B C 1
ATOM 2353 O O . PRO B 1 80 ? -18.317 57.303 17.718 1.00 15.74 81 PRO B O 1
ATOM 2357 N N . THR B 1 81 ? -19.250 56.705 19.689 1.00 17.01 82 THR B N 1
ATOM 2358 C CA . THR B 1 81 ? -20.389 57.596 19.538 1.00 17.76 82 THR B CA 1
ATOM 2359 C C . THR B 1 81 ? -20.320 58.825 20.436 1.00 18.46 82 THR B C 1
ATOM 2360 O O . THR B 1 81 ? -20.933 59.842 20.140 1.00 19.00 82 THR B O 1
ATOM 2364 N N . GLY B 1 82 ? -19.617 58.718 21.559 1.00 19.12 83 GLY B N 1
ATOM 2365 C CA . GLY B 1 82 ? -19.753 59.698 22.630 1.00 20.52 83 GLY B CA 1
ATOM 2366 C C . GLY B 1 82 ? -21.145 59.641 23.249 1.00 21.72 83 GLY B C 1
ATOM 2367 O O . GLY B 1 82 ? -21.930 58.725 22.970 1.00 20.31 83 GLY B O 1
ATOM 2368 N N . GLU B 1 83 ? -21.460 60.633 24.072 1.00 23.79 84 GLU B N 1
ATOM 2369 C CA . GLU B 1 83 ? -22.795 60.746 24.663 1.00 26.57 84 GLU B CA 1
ATOM 2370 C C . GLU B 1 83 ? -23.806 61.202 23.633 1.00 27.45 84 GLU B C 1
ATOM 2371 O O . GLU B 1 83 ? -23.495 62.020 22.777 1.00 27.59 84 GLU B O 1
ATOM 2377 N N . ILE B 1 84 ? -25.029 60.711 23.724 1.00 29.24 85 ILE B N 1
ATOM 2378 C CA . ILE B 1 84 ? -26.041 61.154 22.766 1.00 31.26 85 ILE B CA 1
ATOM 2379 C C . ILE B 1 84 ? -27.203 61.899 23.420 1.00 33.19 85 ILE B C 1
ATOM 2380 O O . ILE B 1 84 ? -27.926 62.645 22.756 1.00 34.15 85 ILE B O 1
ATOM 2385 N N . GLY B 1 85 ? -27.377 61.713 24.721 1.00 34.68 86 GLY B N 1
ATOM 2386 C CA . GLY B 1 85 ? -28.501 62.336 25.394 1.00 36.64 86 GLY B CA 1
ATOM 2387 C C . GLY B 1 85 ? -29.774 61.628 24.981 1.00 37.82 86 GLY B C 1
ATOM 2388 O O . GLY B 1 85 ? -29.823 60.397 24.949 1.00 38.09 86 GLY B O 1
ATOM 2389 N N . GLU B 1 86 ? -30.792 62.403 24.624 1.00 38.82 87 GLU B N 1
ATOM 2390 C CA . GLU B 1 86 ? -32.135 61.854 24.455 1.00 39.69 87 GLU B CA 1
ATOM 2391 C C . GLU B 1 86 ? -32.390 61.187 23.099 1.00 39.40 87 GLU B C 1
ATOM 2392 O O . GLU B 1 86 ? -32.413 61.857 22.072 1.00 39.42 87 GLU B O 1
ATOM 2398 N N . PRO B 1 87 ? -32.617 59.863 23.105 1.00 39.43 88 PRO B N 1
ATOM 2399 C CA . PRO B 1 87 ? -32.870 59.085 21.891 1.00 39.50 88 PRO B CA 1
ATOM 2400 C C . PRO B 1 87 ? -34.204 59.445 21.232 1.00 39.60 88 PRO B C 1
ATOM 2401 O O . PRO B 1 87 ? -35.189 59.682 21.930 1.00 39.48 88 PRO B O 1
ATOM 2405 N N . GLY B 1 88 ? -34.225 59.488 19.898 1.00 39.47 89 GLY B N 1
ATOM 2406 C CA . GLY B 1 88 ? -35.463 59.703 19.138 1.00 38.95 89 GLY B CA 1
ATOM 2407 C C . GLY B 1 88 ? -36.116 58.367 18.861 1.00 38.65 89 GLY B C 1
ATOM 2408 O O . GLY B 1 88 ? -35.585 57.331 19.255 1.00 38.75 89 GLY B O 1
ATOM 2409 N N . ASP B 1 89 ? -37.268 58.377 18.194 1.00 38.34 90 ASP B N 1
ATOM 2410 C CA . ASP B 1 89 ? -37.972 57.125 17.870 1.00 38.01 90 ASP B CA 1
ATOM 2411 C C . ASP B 1 89 ? -37.268 56.279 16.816 1.00 36.88 90 ASP B C 1
ATOM 2412 O O . ASP B 1 89 ? -37.601 55.097 16.641 1.00 37.63 90 ASP B O 1
ATOM 2417 N N . GLY B 1 90 ? -36.301 56.870 16.117 1.00 34.65 91 GLY B N 1
ATOM 2418 C CA . GLY B 1 90 ? -35.494 56.112 15.173 1.00 32.30 91 GLY B CA 1
ATOM 2419 C C . GLY B 1 90 ? -34.283 55.509 15.861 1.00 30.75 91 GLY B C 1
ATOM 2420 O O . GLY B 1 90 ? -33.468 54.848 15.227 1.00 29.78 91 GLY B O 1
ATOM 2421 N N . ASP B 1 91 ? -34.170 55.731 17.173 1.00 29.60 92 ASP B N 1
ATOM 2422 C CA . ASP B 1 91 ? -33.008 55.267 17.930 1.00 28.45 92 ASP B CA 1
ATOM 2423 C C . ASP B 1 91 ? -33.330 54.115 18.861 1.00 28.02 92 ASP B C 1
ATOM 2424 O O . ASP B 1 91 ? -34.358 54.108 19.541 1.00 27.96 92 ASP B O 1
ATOM 2429 N N . LEU B 1 92 ? -32.423 53.151 18.904 1.00 27.16 93 LEU B N 1
ATOM 2430 C CA . LEU B 1 92 ? -32.510 52.045 19.837 1.00 26.65 93 LEU B CA 1
ATOM 2431 C C . LEU B 1 92 ? -31.217 52.123 20.643 1.00 26.04 93 LEU B C 1
ATOM 2432 O O . LEU B 1 92 ? -30.129 52.208 20.081 1.00 25.49 93 LEU B O 1
ATOM 2437 N N . VAL B 1 93 ? -31.331 52.139 21.965 1.00 24.66 94 VAL B N 1
ATOM 2438 C CA . VAL B 1 93 ? -30.153 52.256 22.823 1.00 24.02 94 VAL B CA 1
ATOM 2439 C C . VAL B 1 93 ? -30.097 51.046 23.757 1.00 22.93 94 VAL B C 1
ATOM 2440 O O . VAL B 1 93 ? -31.051 50.823 24.525 1.00 22.72 94 VAL B O 1
ATOM 2444 N N . SER B 1 94 ? -29.029 50.252 23.664 1.00 20.90 95 SER B N 1
ATOM 2445 C CA . SER B 1 94 ? -28.971 48.987 24.392 1.00 19.70 95 SER B CA 1
ATOM 2446 C C . SER B 1 94 ? -28.689 49.221 25.897 1.00 19.97 95 SER B C 1
ATOM 2447 O O . SER B 1 94 ? -28.230 50.302 26.306 1.00 18.45 95 SER B O 1
ATOM 2450 N N . ASP B 1 95 ? -28.919 48.186 26.712 1.00 19.77 96 ASP B N 1
ATOM 2451 C CA . ASP B 1 95 ? -28.591 48.292 28.109 1.00 20.40 96 ASP B CA 1
ATOM 2452 C C . ASP B 1 95 ? -27.096 48.488 28.353 1.00 20.04 96 ASP B C 1
ATOM 2453 O O . ASP B 1 95 ? -26.753 49.287 29.222 1.00 19.71 96 ASP B O 1
ATOM 2458 N N . ALA B 1 96 ? -26.232 47.816 27.574 1.00 19.48 97 ALA B N 1
ATOM 2459 C CA . ALA B 1 96 ? -24.788 47.982 27.742 1.00 19.57 97 ALA B CA 1
ATOM 2460 C C . ALA B 1 96 ? -24.365 49.423 27.442 1.00 19.09 97 ALA B C 1
ATOM 2461 O O . ALA B 1 96 ? -23.453 49.951 28.091 1.00 18.05 97 ALA B O 1
ATOM 2463 N N . PHE B 1 97 ? -25.021 50.041 26.453 1.00 19.33 98 PHE B N 1
ATOM 2464 C CA . PHE B 1 97 ? -24.773 51.444 26.094 1.00 19.90 98 PHE B CA 1
ATOM 2465 C C . PHE B 1 97 ? -25.217 52.360 27.232 1.00 20.17 98 PHE B C 1
ATOM 2466 O O . PHE B 1 97 ? -24.460 53.229 27.674 1.00 20.11 98 PHE B O 1
ATOM 2474 N N . LYS B 1 98 ? -26.449 52.163 27.705 1.00 19.97 99 LYS B N 1
ATOM 2475 C CA . LYS B 1 98 ? -26.966 52.959 28.802 1.00 20.57 99 LYS B CA 1
ATOM 2476 C C . LYS B 1 98 ? -26.090 52.891 30.045 1.00 19.87 99 LYS B C 1
ATOM 2477 O O . LYS B 1 98 ? -25.926 53.894 30.717 1.00 19.79 99 LYS B O 1
ATOM 2483 N N . ALA B 1 99 ? -25.527 51.721 30.342 1.00 19.40 100 ALA B N 1
ATOM 2484 C CA . ALA B 1 99 ? -24.760 51.558 31.590 1.00 19.28 100 ALA B CA 1
ATOM 2485 C C . ALA B 1 99 ? -23.352 52.152 31.496 1.00 19.03 100 ALA B C 1
ATOM 2486 O O . ALA B 1 99 ? -22.724 52.431 32.516 1.00 18.77 100 ALA B O 1
ATOM 2488 N N . ALA B 1 100 ? -22.869 52.372 30.273 1.00 18.03 101 ALA B N 1
ATOM 2489 C CA . ALA B 1 100 ? -21.548 52.939 30.041 1.00 17.28 101 ALA B CA 1
ATOM 2490 C C . ALA B 1 100 ? -21.431 54.403 30.471 1.00 17.17 101 ALA B C 1
ATOM 2491 O O . ALA B 1 100 ? -22.372 55.185 30.338 1.00 17.14 101 ALA B O 1
ATOM 2493 N N . THR B 1 101 ? -20.269 54.771 30.980 1.00 16.53 102 THR B N 1
ATOM 2494 C CA . THR B 1 101 ? -20.025 56.158 31.332 1.00 17.07 102 THR B CA 1
ATOM 2495 C C . THR B 1 101 ? -19.733 57.015 30.101 1.00 17.76 102 THR B C 1
ATOM 2496 O O . THR B 1 101 ? -19.351 56.508 29.057 1.00 17.12 102 THR B O 1
ATOM 2500 N N . PRO B 1 102 ? -19.942 58.326 30.218 1.00 18.61 103 PRO B N 1
ATOM 2501 C CA . PRO B 1 102 ? -19.665 59.195 29.080 1.00 19.16 103 PRO B CA 1
ATOM 2502 C C . PRO B 1 102 ? -18.235 59.088 28.573 1.00 19.55 103 PRO B C 1
ATOM 2503 O O . PRO B 1 102 ? -18.008 58.965 27.355 1.00 19.60 103 PRO B O 1
ATOM 2507 N N . GLU B 1 103 ? -17.285 59.094 29.499 1.00 19.80 104 GLU B N 1
ATOM 2508 C CA . GLU B 1 103 ? -15.898 58.795 29.156 1.00 21.06 104 GLU B CA 1
ATOM 2509 C C . GLU B 1 103 ? -15.776 57.470 28.410 1.00 20.62 104 GLU B C 1
ATOM 2510 O O . GLU B 1 103 ? -15.016 57.344 27.440 1.00 20.48 104 GLU B O 1
ATOM 2516 N N . GLU B 1 104 ? -16.543 56.483 28.843 1.00 19.20 105 GLU B N 1
ATOM 2517 C CA . GLU B 1 104 ? -16.461 55.169 28.229 1.00 18.87 105 GLU B CA 1
ATOM 2518 C C . GLU B 1 104 ? -16.979 55.188 26.801 1.00 18.48 105 GLU B C 1
ATOM 2519 O O . GLU B 1 104 ? -16.466 54.490 25.927 1.00 17.70 105 GLU B O 1
ATOM 2525 N N . LYS B 1 105 ? -17.996 56.005 26.579 1.00 18.65 106 LYS B N 1
ATOM 2526 C CA . LYS B 1 105 ? -18.629 56.090 25.275 1.00 19.53 106 LYS B CA 1
ATOM 2527 C C . LYS B 1 105 ? -17.807 56.935 24.313 1.00 19.49 106 LYS B C 1
ATOM 2528 O O . LYS B 1 105 ? -18.101 56.954 23.128 1.00 19.17 106 LYS B O 1
ATOM 2534 N N . SER B 1 106 ? -16.781 57.608 24.843 1.00 20.00 107 SER B N 1
ATOM 2535 C CA . SER B 1 106 ? -15.999 58.589 24.101 1.00 20.45 107 SER B CA 1
ATOM 2536 C C . SER B 1 106 ? -14.576 58.137 23.794 1.00 20.34 107 SER B C 1
ATOM 2537 O O . SER B 1 106 ? -13.854 58.854 23.153 1.00 21.80 107 SER B O 1
ATOM 2540 N N . MET B 1 107 ? -14.161 56.969 24.243 1.00 19.92 108 MET B N 1
ATOM 2541 C CA . MET B 1 107 ? -12.826 56.486 23.901 1.00 19.27 108 MET B CA 1
ATOM 2542 C C . MET B 1 107 ? -12.899 55.746 22.554 1.00 18.09 108 MET B C 1
ATOM 2543 O O . MET B 1 107 ? -13.698 54.825 22.393 1.00 16.68 108 MET B O 1
ATOM 2548 N N . PRO B 1 108 ? -12.087 56.162 21.565 1.00 17.46 109 PRO B N 1
ATOM 2549 C CA . PRO B 1 108 ? -12.156 55.397 20.312 1.00 17.02 109 PRO B CA 1
ATOM 2550 C C . PRO B 1 108 ? -11.347 54.103 20.419 1.00 16.96 109 PRO B C 1
ATOM 2551 O O . PRO B 1 108 ? -10.379 54.063 21.171 1.00 16.86 109 PRO B O 1
ATOM 2555 N N . HIS B 1 109 ? -11.734 53.079 19.659 1.00 16.51 110 HIS B N 1
ATOM 2556 C CA . HIS B 1 109 ? -11.074 51.771 19.709 1.00 17.11 110 HIS B CA 1
ATOM 2557 C C . HIS B 1 109 ? -10.758 51.170 18.338 1.00 17.04 110 HIS B C 1
ATOM 2558 O O . HIS B 1 109 ? -9.760 50.469 18.167 1.00 16.42 110 HIS B O 1
ATOM 2565 N N . TRP B 1 110 ? -11.607 51.446 17.359 1.00 16.85 111 TRP B N 1
ATOM 2566 C CA . TRP B 1 110 ? -11.312 50.974 15.998 1.00 17.22 111 TRP B CA 1
ATOM 2567 C C . TRP B 1 110 ? -11.844 51.944 14.959 1.00 17.44 111 TRP B C 1
ATOM 2568 O O . TRP B 1 110 ? -12.673 52.801 15.269 1.00 17.21 111 TRP B O 1
ATOM 2579 N N . PHE B 1 111 ? -11.394 51.822 13.721 1.00 17.60 112 PHE B N 1
ATOM 2580 C CA . PHE B 1 111 ? -11.895 52.762 12.737 1.00 19.18 112 PHE B CA 1
ATOM 2581 C C . PHE B 1 111 ? -12.304 52.178 11.366 1.00 19.82 112 PHE B C 1
ATOM 2582 O O . PHE B 1 111 ? -12.923 52.877 10.558 1.00 21.25 112 PHE B O 1
ATOM 2590 N N . ASP B 1 112 ? -11.936 50.934 11.102 1.00 19.07 113 ASP B N 1
ATOM 2591 C CA . ASP B 1 112 ? -12.256 50.279 9.834 1.00 18.77 113 ASP B CA 1
ATOM 2592 C C . ASP B 1 112 ? -12.994 48.969 10.151 1.00 18.63 113 ASP B C 1
ATOM 2593 O O . ASP B 1 112 ? -12.432 48.084 10.794 1.00 18.51 113 ASP B O 1
ATOM 2598 N N . THR B 1 113 ? -14.256 48.869 9.736 1.00 17.63 114 THR B N 1
ATOM 2599 C CA . THR B 1 113 ? -15.081 47.720 10.071 1.00 17.54 114 THR B CA 1
ATOM 2600 C C . THR B 1 113 ? -15.236 46.771 8.896 1.00 18.55 114 THR B C 1
ATOM 2601 O O . THR B 1 113 ? -15.624 47.175 7.788 1.00 18.36 114 THR B O 1
ATOM 2605 N N . TRP B 1 114 ? -14.919 45.511 9.149 1.00 18.83 115 TRP B N 1
ATOM 2606 C CA . TRP B 1 114 ? -15.193 44.431 8.220 1.00 20.22 115 TRP B CA 1
ATOM 2607 C C . TRP B 1 114 ? -16.625 44.002 8.524 1.00 20.24 115 TRP B C 1
ATOM 2608 O O . TRP B 1 114 ? -16.939 43.634 9.664 1.00 19.92 115 TRP B O 1
ATOM 2619 N N . ILE B 1 115 ? -17.507 44.103 7.532 1.00 19.89 116 ILE B N 1
ATOM 2620 C CA . ILE B 1 115 ? -18.912 43.758 7.736 1.00 20.89 116 ILE B CA 1
ATOM 2621 C C . ILE B 1 115 ? -19.343 42.570 6.867 1.00 21.51 116 ILE B C 1
ATOM 2622 O O . ILE B 1 115 ? -19.020 42.521 5.675 1.00 20.91 116 ILE B O 1
ATOM 2627 N N . ARG B 1 116 ? -20.047 41.610 7.469 1.00 22.42 117 ARG B N 1
ATOM 2628 C CA . ARG B 1 116 ? -20.735 40.544 6.720 1.00 23.50 117 ARG B CA 1
ATOM 2629 C C . ARG B 1 116 ? -22.207 40.538 7.044 1.00 23.19 117 ARG B C 1
ATOM 2630 O O . ARG B 1 116 ? -22.584 40.665 8.218 1.00 23.45 117 ARG B O 1
ATOM 2638 N N . VAL B 1 117 ? -23.043 40.348 6.022 1.00 22.14 118 VAL B N 1
ATOM 2639 C CA . VAL B 1 117 ? -24.475 40.197 6.239 1.00 21.58 118 VAL B CA 1
ATOM 2640 C C . VAL B 1 117 ? -24.936 38.841 5.722 1.00 21.60 118 VAL B C 1
ATOM 2641 O O . VAL B 1 117 ? -24.725 38.509 4.546 1.00 21.49 118 VAL B O 1
ATOM 2645 N N . GLU B 1 118 ? -25.553 38.052 6.602 1.00 21.53 119 GLU B N 1
ATOM 2646 C CA . GLU B 1 118 ? -25.996 36.704 6.260 1.00 21.19 119 GLU B CA 1
ATOM 2647 C C . GLU B 1 118 ? -27.456 36.474 6.643 1.00 21.37 119 GLU B C 1
ATOM 2648 O O . GLU B 1 118 ? -27.845 36.696 7.796 1.00 21.63 119 GLU B O 1
ATOM 2654 N N . ARG B 1 119 ? -28.255 35.977 5.708 1.00 20.86 120 ARG B N 1
ATOM 2655 C CA . ARG B 1 119 ? -29.651 35.676 6.007 1.00 20.91 120 ARG B CA 1
ATOM 2656 C C . ARG B 1 119 ? -29.743 34.394 6.842 1.00 21.47 120 ARG B C 1
ATOM 2657 O O . ARG B 1 119 ? -28.998 33.454 6.612 1.00 20.95 120 ARG B O 1
ATOM 2665 N N . MET B 1 120 ? -30.663 34.361 7.806 1.00 22.44 121 MET B N 1
ATOM 2666 C CA . MET B 1 120 ? -30.865 33.178 8.673 1.00 23.55 121 MET B CA 1
ATOM 2667 C C . MET B 1 120 ? -32.181 32.494 8.334 1.00 23.78 121 MET B C 1
ATOM 2668 O O . MET B 1 120 ? -32.951 33.030 7.551 1.00 23.81 121 MET B O 1
ATOM 2673 N N . SER B 1 121 ? -32.444 31.313 8.905 1.00 24.86 122 SER B N 1
ATOM 2674 C CA . SER B 1 121 ? -33.638 30.543 8.540 1.00 25.16 122 SER B CA 1
ATOM 2675 C C . SER B 1 121 ? -34.797 30.808 9.467 1.00 25.39 122 SER B C 1
ATOM 2676 O O . SER B 1 121 ? -35.196 29.901 10.218 1.00 25.88 122 SER B O 1
ATOM 2679 N N . ALA B 1 122 ? -35.333 32.021 9.432 1.00 24.69 123 ALA B N 1
ATOM 2680 C CA . ALA B 1 122 ? -36.568 32.341 10.142 1.00 24.28 123 ALA B CA 1
ATOM 2681 C C . ALA B 1 122 ? -37.576 32.938 9.160 1.00 23.95 123 ALA B C 1
ATOM 2682 O O . ALA B 1 122 ? -37.259 33.880 8.434 1.00 23.07 123 ALA B O 1
ATOM 2684 N N . ILE B 1 123 ? -38.784 32.387 9.135 1.00 23.83 124 ILE B N 1
ATOM 2685 C CA . ILE B 1 123 ? -39.828 32.898 8.249 1.00 23.89 124 ILE B CA 1
ATOM 2686 C C . ILE B 1 123 ? -40.740 33.868 8.996 1.00 23.92 124 ILE B C 1
ATOM 2687 O O . ILE B 1 123 ? -41.233 34.828 8.410 1.00 23.51 124 ILE B O 1
ATOM 2692 N N . MET B 1 124 ? -40.959 33.607 10.287 1.00 23.84 125 MET B N 1
ATOM 2693 C CA . MET B 1 124 ? -41.825 34.430 11.136 1.00 24.12 125 MET B CA 1
ATOM 2694 C C . MET B 1 124 ? -41.089 34.868 12.400 1.00 23.53 125 MET B C 1
ATOM 2695 O O . MET B 1 124 ? -40.152 34.203 12.847 1.00 22.56 125 MET B O 1
ATOM 2700 N N . PRO B 1 125 ? -41.526 35.991 12.985 1.00 23.45 126 PRO B N 1
ATOM 2701 C CA . PRO B 1 125 ? -40.841 36.560 14.149 1.00 23.38 126 PRO B CA 1
ATOM 2702 C C . PRO B 1 125 ? -40.638 35.562 15.296 1.00 22.84 126 PRO B C 1
ATOM 2703 O O . PRO B 1 125 ? -39.597 35.604 15.950 1.00 23.07 126 PRO B O 1
ATOM 2707 N N . ASP B 1 126 ? -41.587 34.654 15.524 1.00 22.67 127 ASP B N 1
ATOM 2708 C CA . ASP B 1 126 ? -41.440 33.701 16.631 1.00 21.94 127 ASP B CA 1
ATOM 2709 C C . ASP B 1 126 ? -40.412 32.599 16.354 1.00 21.34 127 ASP B C 1
ATOM 2710 O O . ASP B 1 126 ? -40.209 31.720 17.186 1.00 20.90 127 ASP B O 1
ATOM 2715 N N . GLN B 1 127 ? -39.757 32.666 15.198 1.00 20.45 128 GLN B N 1
ATOM 2716 C CA . GLN B 1 127 ? -38.718 31.704 14.826 1.00 19.83 128 GLN B CA 1
ATOM 2717 C C . GLN B 1 127 ? -37.307 32.284 14.976 1.00 19.95 128 GLN B C 1
ATOM 2718 O O . GLN B 1 127 ? -36.305 31.589 14.765 1.00 20.15 128 GLN B O 1
ATOM 2724 N N . ILE B 1 128 ? -37.238 33.557 15.352 1.00 18.92 129 ILE B N 1
ATOM 2725 C CA . ILE B 1 128 ? -35.988 34.296 15.345 1.00 18.78 129 ILE B CA 1
ATOM 2726 C C . ILE B 1 128 ? -34.927 33.747 16.294 1.00 19.30 129 ILE B C 1
ATOM 2727 O O . ILE B 1 128 ? -33.788 33.546 15.891 1.00 19.17 129 ILE B O 1
ATOM 2732 N N . ALA B 1 129 ? -35.309 33.501 17.548 1.00 20.28 130 ALA B N 1
ATOM 2733 C CA . ALA B 1 129 ? -34.390 33.001 18.570 1.00 20.93 130 ALA B CA 1
ATOM 2734 C C . ALA B 1 129 ? -33.748 31.678 18.154 1.00 21.33 130 ALA B C 1
ATOM 2735 O O . ALA B 1 129 ? -32.525 31.519 18.239 1.00 21.55 130 ALA B O 1
ATOM 2737 N N . LYS B 1 130 ? -34.582 30.735 17.722 1.00 20.99 131 LYS B N 1
ATOM 2738 C CA . LYS B 1 130 ? -34.093 29.432 17.297 1.00 21.61 131 LYS B CA 1
ATOM 2739 C C . LYS B 1 130 ? -33.266 29.553 16.017 1.00 21.96 131 LYS B C 1
ATOM 2740 O O . LYS B 1 130 ? -32.190 28.970 15.916 1.00 22.02 131 LYS B O 1
ATOM 2742 N N . ALA B 1 131 ? -33.756 30.316 15.044 1.00 22.45 132 ALA B N 1
ATOM 2743 C CA . ALA B 1 131 ? -33.007 30.535 13.807 1.00 23.11 132 ALA B CA 1
ATOM 2744 C C . ALA B 1 131 ? -31.609 31.102 14.066 1.00 23.69 132 ALA B C 1
ATOM 2745 O O . ALA B 1 131 ? -30.655 30.749 13.375 1.00 23.82 132 ALA B O 1
ATOM 2747 N N . ALA B 1 132 ? -31.490 31.974 15.064 1.00 24.12 133 ALA B N 1
ATOM 2748 C CA . ALA B 1 132 ? -30.208 32.606 15.371 1.00 24.99 133 ALA B CA 1
ATOM 2749 C C . ALA B 1 132 ? -29.159 31.599 15.820 1.00 25.84 133 ALA B C 1
ATOM 2750 O O . ALA B 1 132 ? -27.968 31.871 15.723 1.00 25.76 133 ALA B O 1
ATOM 2752 N N . LYS B 1 133 ? -29.617 30.449 16.315 1.00 26.65 134 LYS B N 1
ATOM 2753 C CA . LYS B 1 133 ? -28.753 29.374 16.786 1.00 28.06 134 LYS B CA 1
ATOM 2754 C C . LYS B 1 133 ? -28.285 28.475 15.644 1.00 28.35 134 LYS B C 1
ATOM 2755 O O . LYS B 1 133 ? -27.190 27.910 15.698 1.00 28.81 134 LYS B O 1
ATOM 2761 N N . ALA B 1 134 ? -29.137 28.306 14.636 1.00 28.25 135 ALA B N 1
ATOM 2762 C CA . ALA B 1 134 ? -28.808 27.475 13.483 1.00 27.88 135 ALA B CA 1
ATOM 2763 C C . ALA B 1 134 ? -27.831 28.190 12.545 1.00 28.12 135 ALA B C 1
ATOM 2764 O O . ALA B 1 134 ? -27.602 29.403 12.660 1.00 26.88 135 ALA B O 1
ATOM 2766 N N . LYS B 1 135 ? -27.257 27.423 11.622 1.00 28.53 136 LYS B N 1
ATOM 2767 C CA . LYS B 1 135 ? -26.292 27.958 10.666 1.00 28.99 136 LYS B CA 1
ATOM 2768 C C . LYS B 1 135 ? -26.986 28.938 9.724 1.00 28.99 136 LYS B C 1
ATOM 2769 O O . LYS B 1 135 ? -28.188 28.847 9.508 1.00 28.80 136 LYS B O 1
ATOM 2772 N N . PRO B 1 136 ? -26.229 29.888 9.163 1.00 29.11 137 PRO B N 1
ATOM 2773 C CA . PRO B 1 136 ? -26.821 30.770 8.173 1.00 29.48 137 PRO B CA 1
ATOM 2774 C C . PRO B 1 136 ? -27.277 29.998 6.948 1.00 30.02 137 PRO B C 1
ATOM 2775 O O . PRO B 1 136 ? -26.752 28.926 6.644 1.00 29.51 137 PRO B O 1
ATOM 2779 N N . VAL B 1 137 ? -28.250 30.555 6.246 1.00 31.10 138 VAL B N 1
ATOM 2780 C CA . VAL B 1 137 ? -28.703 29.985 4.992 1.00 32.50 138 VAL B CA 1
ATOM 2781 C C . VAL B 1 137 ? -27.568 29.989 3.987 1.00 33.42 138 VAL B C 1
ATOM 2782 O O . VAL B 1 137 ? -26.680 30.832 4.050 1.00 33.21 138 VAL B O 1
ATOM 2786 N N . GLN B 1 138 ? -27.599 29.067 3.039 1.00 34.76 139 GLN B N 1
ATOM 2787 C CA . GLN B 1 138 ? -26.595 29.097 1.968 1.00 36.27 139 GLN B CA 1
ATOM 2788 C C . GLN B 1 138 ? -27.129 28.545 0.639 1.00 36.82 139 GLN B C 1
ATOM 2789 O O . GLN B 1 138 ? -27.650 29.304 -0.191 1.00 37.50 139 GLN B O 1
ATOM 2795 N N . GLY B 1 146 ? -26.914 35.634 -4.085 1.00 25.34 147 GLY B N 1
ATOM 2796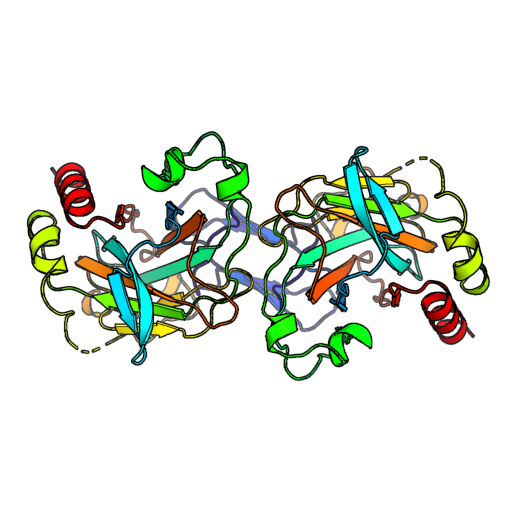 C CA . GLY B 1 146 ? -27.550 36.945 -3.930 1.00 25.34 147 GLY B CA 1
ATOM 2797 C C . GLY B 1 146 ? -27.127 37.715 -2.675 1.00 25.34 147 GLY B C 1
ATOM 2798 O O . GLY B 1 146 ? -26.662 37.126 -1.692 1.00 25.01 147 GLY B O 1
ATOM 2799 N N . ASP B 1 147 ? -27.292 39.034 -2.704 1.00 24.94 148 ASP B N 1
ATOM 2800 C CA . ASP B 1 147 ? -26.913 39.878 -1.569 1.00 25.35 148 ASP B CA 1
ATOM 2801 C C . ASP B 1 147 ? -27.784 39.565 -0.336 1.00 25.41 148 ASP B C 1
ATOM 2802 O O . ASP B 1 147 ? -27.341 39.736 0.802 1.00 24.80 148 ASP B O 1
ATOM 2807 N N . ASP B 1 148 ? -29.021 39.121 -0.566 1.00 25.17 149 ASP B N 1
ATOM 2808 C CA . ASP B 1 148 ? -29.908 38.811 0.551 1.00 25.54 149 ASP B CA 1
ATOM 2809 C C . ASP B 1 148 ? -29.712 37.392 1.085 1.00 25.70 149 ASP B C 1
ATOM 2810 O O . ASP B 1 148 ? -30.536 36.884 1.845 1.00 25.85 149 ASP B O 1
ATOM 2815 N N . THR B 1 149 ? -28.619 36.753 0.689 1.00 25.70 150 THR B N 1
ATOM 2816 C CA . THR B 1 149 ? -28.230 35.492 1.325 1.00 25.70 150 THR B CA 1
ATOM 2817 C C . THR B 1 149 ? -26.882 35.685 2.000 1.00 26.02 150 THR B C 1
ATOM 2818 O O . THR B 1 149 ? -26.654 35.200 3.112 1.00 26.18 150 THR B O 1
ATOM 2822 N N . TYR B 1 150 ? -26.005 36.420 1.325 1.00 25.90 151 TYR B N 1
ATOM 2823 C CA . TYR B 1 150 ? -24.639 36.596 1.782 1.00 26.14 151 TYR B CA 1
ATOM 2824 C C . TYR B 1 150 ? -24.014 37.838 1.146 1.00 25.76 151 TYR B C 1
ATOM 2825 O O . TYR B 1 150 ? -24.020 37.998 -0.071 1.00 25.34 151 TYR B O 1
ATOM 2834 N N . LYS B 1 151 ? -23.479 38.722 1.972 1.00 25.43 152 LYS B N 1
ATOM 2835 C CA . LYS B 1 151 ? -22.792 39.887 1.467 1.00 25.42 152 LYS B CA 1
ATOM 2836 C C . LYS B 1 151 ? -21.668 40.249 2.418 1.00 25.39 152 LYS B C 1
ATOM 2837 O O . LYS B 1 151 ? -21.870 40.293 3.629 1.00 24.90 152 LYS B O 1
ATOM 2843 N N . GLU B 1 152 ? -20.487 40.508 1.871 1.00 25.56 153 GLU B N 1
ATOM 2844 C CA . GLU B 1 152 ? -19.354 40.923 2.699 1.00 25.70 153 GLU B CA 1
ATOM 2845 C C . GLU B 1 152 ? -18.719 42.210 2.171 1.00 25.67 153 GLU B C 1
ATOM 2846 O O . GLU B 1 152 ? -18.567 42.358 0.956 1.00 25.14 153 GLU B O 1
ATOM 2852 N N . GLU B 1 153 ? -18.370 43.139 3.071 1.00 25.15 154 GLU B N 1
ATOM 2853 C CA . GLU B 1 153 ? -17.489 44.271 2.739 1.00 25.29 154 GLU B CA 1
ATOM 2854 C C . GLU B 1 153 ? -16.381 44.357 3.788 1.00 24.43 154 GLU B C 1
ATOM 2855 O O . GLU B 1 153 ? -16.650 44.685 4.952 1.00 23.92 154 GLU B O 1
ATOM 2861 N N . ARG B 1 154 ? -15.148 44.106 3.365 1.00 23.33 155 ARG B N 1
ATOM 2862 C CA . ARG B 1 154 ? -14.036 43.942 4.285 1.00 23.23 155 ARG B CA 1
ATOM 2863 C C . ARG B 1 154 ? -13.524 45.260 4.853 1.00 22.69 155 ARG B C 1
ATOM 2864 O O . ARG B 1 154 ? -12.822 45.275 5.867 1.00 21.50 155 ARG B O 1
ATOM 2872 N N . HIS B 1 155 ? -13.878 46.360 4.194 1.00 22.26 156 HIS B N 1
ATOM 2873 C CA . HIS B 1 155 ? -13.430 47.677 4.635 1.00 22.85 156 HIS B CA 1
ATOM 2874 C C . HIS B 1 155 ? -14.563 48.690 4.600 1.00 23.24 156 HIS B C 1
ATOM 2875 O O . HIS B 1 155 ? -15.188 48.906 3.557 1.00 23.32 156 HIS B O 1
ATOM 2882 N N . ASN B 1 156 ? -14.856 49.262 5.760 1.00 22.62 157 ASN B N 1
ATOM 2883 C CA . ASN B 1 156 ? -15.836 50.328 5.893 1.00 23.60 157 ASN B CA 1
ATOM 2884 C C . ASN B 1 156 ? -15.195 51.375 6.784 1.00 24.06 157 ASN B C 1
ATOM 2885 O O . ASN B 1 156 ? -15.022 51.140 7.994 1.00 23.82 157 ASN B O 1
ATOM 2890 N N . LYS B 1 157 ? -14.823 52.508 6.192 1.00 24.24 158 LYS B N 1
ATOM 2891 C CA . LYS B 1 157 ? -14.251 53.610 6.950 1.00 25.50 158 LYS B CA 1
ATOM 2892 C C . LYS B 1 157 ? -14.825 54.970 6.559 1.00 25.54 158 LYS B C 1
ATOM 2893 O O . LYS B 1 157 ? -15.495 55.114 5.533 1.00 25.32 158 LYS B O 1
ATOM 2899 N N . TYR B 1 158 ? -14.553 55.963 7.403 1.00 25.34 159 TYR B N 1
ATOM 2900 C CA . TYR B 1 158 ? -15.051 57.303 7.195 1.00 24.91 159 TYR B CA 1
ATOM 2901 C C . TYR B 1 158 ? -16.580 57.242 7.042 1.00 25.03 159 TYR B C 1
ATOM 2902 O O . TYR B 1 158 ? -17.153 57.976 6.236 1.00 24.99 159 TYR B O 1
ATOM 2911 N N . ASN B 1 159 ? -17.209 56.322 7.770 1.00 25.01 160 ASN B N 1
ATOM 2912 C CA . ASN B 1 159 ? -18.668 56.187 7.795 1.00 25.70 160 ASN B CA 1
ATOM 2913 C C . ASN B 1 159 ? -19.311 55.680 6.481 1.00 25.21 160 ASN B C 1
ATOM 2914 O O . ASN B 1 159 ? -20.491 55.919 6.223 1.00 24.82 160 ASN B O 1
ATOM 2919 N N . SER B 1 160 ? -18.548 54.972 5.667 1.00 24.33 161 SER B N 1
ATOM 2920 C CA . SER B 1 160 ? -19.122 54.371 4.478 1.00 23.95 161 SER B CA 1
ATOM 2921 C C . SER B 1 160 ? -20.037 53.177 4.838 1.00 24.28 161 SER B C 1
ATOM 2922 O O . SER B 1 160 ? -20.019 52.654 5.973 1.00 23.33 161 SER B O 1
ATOM 2925 N N . LEU B 1 161 ? -20.869 52.773 3.884 1.00 23.34 162 LEU B N 1
ATOM 2926 C CA . LEU B 1 161 ? -21.886 51.780 4.147 1.00 23.12 162 LEU B CA 1
ATOM 2927 C C . LEU B 1 161 ? -21.557 50.457 3.486 1.00 22.88 162 LEU B C 1
ATOM 2928 O O . LEU B 1 161 ? -20.834 50.416 2.497 1.00 20.49 162 LEU B O 1
ATOM 2933 N N . THR B 1 162 ? -22.137 49.386 4.023 1.00 22.92 163 THR B N 1
ATOM 2934 C CA . THR B 1 162 ? -22.231 48.115 3.315 1.00 23.67 163 THR B CA 1
ATOM 2935 C C . THR B 1 162 ? -23.691 47.990 2.878 1.00 24.09 163 THR B C 1
ATOM 2936 O O . THR B 1 162 ? -24.614 48.220 3.680 1.00 23.62 163 THR B O 1
ATOM 2940 N N . ARG B 1 163 ? -23.913 47.651 1.610 1.00 24.13 164 ARG B N 1
ATOM 2941 C CA . ARG B 1 163 ? -25.274 47.591 1.088 1.00 24.16 164 ARG B CA 1
ATOM 2942 C C . ARG B 1 163 ? -25.648 46.231 0.521 1.00 24.42 164 ARG B C 1
ATOM 2943 O O . ARG B 1 163 ? -24.858 45.601 -0.167 1.00 24.16 164 ARG B O 1
ATOM 2951 N N . ILE B 1 164 ? -26.864 45.791 0.819 1.00 24.43 165 ILE B N 1
ATOM 2952 C CA . ILE B 1 164 ? -27.414 44.585 0.209 1.00 25.31 165 ILE B CA 1
ATOM 2953 C C . ILE B 1 164 ? -28.396 45.032 -0.864 1.00 23.73 165 ILE B C 1
ATOM 2954 O O . ILE B 1 164 ? -29.370 45.729 -0.563 1.00 23.24 165 ILE B O 1
ATOM 2959 N N . LYS B 1 165 ? -28.136 44.629 -2.104 1.00 23.26 166 LYS B N 1
ATOM 2960 C CA . LYS B 1 165 ? -28.890 45.116 -3.266 1.00 22.53 166 LYS B CA 1
ATOM 2961 C C . LYS B 1 165 ? -29.554 43.978 -4.042 1.00 21.68 166 LYS B C 1
ATOM 2962 O O . LYS B 1 165 ? -29.093 42.849 -3.984 1.00 21.04 166 LYS B O 1
ATOM 2968 N N . ILE B 1 166 ? -30.623 44.287 -4.783 1.00 20.85 167 ILE B N 1
ATOM 2969 C CA . ILE B 1 166 ? -31.209 43.323 -5.730 1.00 20.35 167 ILE B CA 1
ATOM 2970 C C . ILE B 1 166 ? -30.228 43.093 -6.877 1.00 20.81 167 ILE B C 1
ATOM 2971 O O . ILE B 1 166 ? -29.379 43.951 -7.137 1.00 20.54 167 ILE B O 1
ATOM 2976 N N . PRO B 1 167 ? -30.343 41.948 -7.577 1.00 21.53 168 PRO B N 1
ATOM 2977 C CA . PRO B 1 167 ? -29.364 41.564 -8.601 1.00 22.43 168 PRO B CA 1
ATOM 2978 C C . PRO B 1 167 ? -29.023 42.624 -9.646 1.00 23.55 168 PRO B C 1
ATOM 2979 O O . PRO B 1 167 ? -27.840 42.782 -10.005 1.00 24.18 168 PRO B O 1
ATOM 2983 N N . ASN B 1 168 ? -30.007 43.327 -10.184 1.00 24.04 169 ASN B N 1
ATOM 2984 C CA . ASN B 1 168 ? -29.656 44.270 -11.258 1.00 25.09 169 ASN B CA 1
ATOM 2985 C C . ASN B 1 168 ? -30.335 45.594 -11.041 1.00 25.20 169 ASN B C 1
ATOM 2986 O O . ASN B 1 168 ? -31.306 45.902 -11.730 1.00 25.42 169 ASN B O 1
ATOM 2991 N N . PRO B 1 169 ? -29.839 46.386 -10.082 1.00 25.22 170 PRO B N 1
ATOM 2992 C CA . PRO B 1 169 ? -30.642 47.556 -9.762 1.00 25.59 170 PRO B CA 1
ATOM 2993 C C . PRO B 1 169 ? -30.614 48.551 -10.923 1.00 25.46 170 PRO B C 1
ATOM 2994 O O . PRO B 1 169 ? -29.577 48.717 -11.550 1.00 25.73 170 PRO B O 1
ATOM 2998 N N . PRO B 1 170 ? -31.759 49.173 -11.231 1.00 25.29 171 PRO B N 1
ATOM 2999 C CA . PRO B 1 170 ? -31.761 50.243 -12.215 1.00 25.68 171 PRO B CA 1
ATOM 3000 C C . PRO B 1 170 ? -31.139 51.495 -11.596 1.00 25.99 171 PRO B C 1
ATOM 3001 O O . PRO B 1 170 ? -30.965 51.561 -10.375 1.00 26.17 171 PRO B O 1
ATOM 3005 N N . LYS B 1 171 ? -30.788 52.468 -12.428 1.00 26.39 172 LYS B N 1
ATOM 3006 C CA . LYS B 1 171 ? -30.205 53.714 -11.932 1.00 26.80 172 LYS B CA 1
ATOM 3007 C C . LYS B 1 171 ? -31.295 54.604 -11.342 1.00 26.71 172 LYS B C 1
ATOM 3008 O O . LYS B 1 171 ? -31.111 55.215 -10.305 1.00 27.50 172 LYS B O 1
ATOM 3010 N N . SER B 1 172 ? -32.437 54.675 -12.008 1.00 26.97 173 SER B N 1
ATOM 3011 C CA . SER B 1 172 ? -33.514 55.512 -11.524 1.00 26.74 173 SER B CA 1
ATOM 3012 C C . SER B 1 172 ? -34.335 54.745 -10.492 1.00 26.27 173 SER B C 1
ATOM 3013 O O . SER B 1 172 ? -34.936 53.721 -10.812 1.00 26.13 173 SER B O 1
ATOM 3016 N N . PHE B 1 173 ? -34.370 55.246 -9.263 1.00 25.31 174 PHE B N 1
ATOM 3017 C CA . PHE B 1 173 ? -35.239 54.675 -8.246 1.00 24.78 174 PHE B CA 1
ATOM 3018 C C . PHE B 1 173 ? -36.664 54.447 -8.767 1.00 24.56 174 PHE B C 1
ATOM 3019 O O . PHE B 1 173 ? -37.277 53.410 -8.487 1.00 24.33 174 PHE B O 1
ATOM 3027 N N . ASP B 1 174 ? -37.179 55.391 -9.557 1.00 24.31 175 ASP B N 1
ATOM 3028 C CA . ASP B 1 174 ? -38.533 55.272 -10.072 1.00 24.37 175 ASP B CA 1
ATOM 3029 C C . ASP B 1 174 ? -38.711 54.056 -10.985 1.00 24.28 175 ASP B C 1
ATOM 3030 O O . ASP B 1 174 ? -39.826 53.576 -11.203 1.00 23.63 175 ASP B O 1
ATOM 3035 N N . ASP B 1 175 ? -37.615 53.550 -11.526 1.00 24.35 176 ASP B N 1
ATOM 3036 C CA . ASP B 1 175 ? -37.719 52.376 -12.381 1.00 24.65 176 ASP B CA 1
ATOM 3037 C C . ASP B 1 175 ? -37.957 51.108 -11.581 1.00 25.00 176 ASP B C 1
ATOM 3038 O O . ASP B 1 175 ? -38.166 50.055 -12.159 1.00 25.50 176 ASP B O 1
ATOM 3043 N N . LEU B 1 176 ? -37.934 51.219 -10.258 1.00 25.16 177 LEU B N 1
ATOM 3044 C CA . LEU B 1 176 ? -38.281 50.093 -9.395 1.00 25.91 177 LEU B CA 1
ATOM 3045 C C . LEU B 1 176 ? -39.788 49.879 -9.335 1.00 26.79 177 LEU B C 1
ATOM 3046 O O . LEU B 1 176 ? -40.256 48.894 -8.766 1.00 27.15 177 LEU B O 1
ATOM 3051 N N . LYS B 1 177 ? -40.550 50.812 -9.898 1.00 27.62 178 LYS B N 1
ATOM 3052 C CA . LYS B 1 177 ? -41.976 50.602 -10.063 1.00 28.61 178 LYS B CA 1
ATOM 3053 C C . LYS B 1 177 ? -42.169 49.362 -10.908 1.00 28.88 178 LYS B C 1
ATOM 3054 O O . LYS B 1 177 ? -41.430 49.129 -11.877 1.00 29.53 178 LYS B O 1
ATOM 3060 N N . ASN B 1 178 ? -43.176 48.576 -10.567 1.00 28.50 179 ASN B N 1
ATOM 3061 C CA . ASN B 1 178 ? -43.509 47.404 -11.368 1.00 28.34 179 ASN B CA 1
ATOM 3062 C C . ASN B 1 178 ? -42.391 46.358 -11.417 1.00 27.04 179 ASN B C 1
ATOM 3063 O O . ASN B 1 178 ? -42.430 45.456 -12.243 1.00 26.82 179 ASN B O 1
ATOM 3068 N N . ILE B 1 179 ? -41.393 46.479 -10.545 1.00 25.83 180 ILE B N 1
ATOM 3069 C CA . ILE B 1 179 ? -40.383 45.428 -10.460 1.00 24.55 180 ILE B CA 1
ATOM 3070 C C . ILE B 1 179 ? -41.029 44.078 -10.075 1.00 23.34 180 ILE B C 1
ATOM 3071 O O . ILE B 1 179 ? -42.011 44.036 -9.341 1.00 23.04 180 ILE B O 1
ATOM 3076 N N . ASP B 1 180 ? -40.501 42.992 -10.632 1.00 21.54 181 ASP B N 1
ATOM 3077 C CA . ASP B 1 180 ? -40.895 41.638 -10.260 1.00 19.76 181 ASP B CA 1
ATOM 3078 C C . ASP B 1 180 ? -40.544 41.404 -8.789 1.00 18.06 181 ASP B C 1
ATOM 3079 O O . ASP B 1 180 ? -39.373 41.448 -8.417 1.00 16.28 181 ASP B O 1
ATOM 3084 N N . THR B 1 181 ? -41.556 41.154 -7.959 1.00 17.10 182 THR B N 1
ATOM 3085 C CA . THR B 1 181 ? -41.326 41.051 -6.513 1.00 17.45 182 THR B CA 1
ATOM 3086 C C . THR B 1 181 ? -40.378 39.914 -6.208 1.00 16.53 182 THR B C 1
ATOM 3087 O O . THR B 1 181 ? -39.669 39.949 -5.225 1.00 15.70 182 THR B O 1
ATOM 3091 N N . LYS B 1 182 ? -40.339 38.924 -7.085 1.00 16.03 183 LYS B N 1
ATOM 3092 C CA . LYS B 1 182 ? -39.416 37.820 -6.907 1.00 16.79 183 LYS B CA 1
ATOM 3093 C C . LYS B 1 182 ? -37.947 38.272 -6.925 1.00 16.83 183 LYS B C 1
ATOM 3094 O O . LYS B 1 182 ? -37.072 37.567 -6.421 1.00 16.63 183 LYS B O 1
ATOM 3100 N N . LYS B 1 183 ? -37.669 39.449 -7.483 1.00 16.79 184 LYS B N 1
ATOM 3101 C CA . LYS B 1 183 ? -36.312 39.977 -7.478 1.00 17.16 184 LYS B CA 1
ATOM 3102 C C . LYS B 1 183 ? -35.976 40.727 -6.173 1.00 17.78 184 LYS B C 1
ATOM 3103 O O . LYS B 1 183 ? -34.801 40.898 -5.819 1.00 17.91 184 LYS B O 1
ATOM 3109 N N . LEU B 1 184 ? -37.000 41.172 -5.457 1.00 17.61 185 LEU B N 1
ATOM 3110 C CA . LEU B 1 184 ? -36.761 41.959 -4.246 1.00 18.64 185 LEU B CA 1
ATOM 3111 C C . LEU B 1 184 ? -36.133 41.095 -3.159 1.00 18.75 185 LEU B C 1
ATOM 3112 O O . LEU B 1 184 ? -36.275 39.864 -3.167 1.00 19.43 185 LEU B O 1
ATOM 3117 N N . LEU B 1 185 ? -35.474 41.735 -2.204 1.00 18.48 186 LEU B N 1
ATOM 3118 C CA . LEU B 1 185 ? -34.823 41.005 -1.126 1.00 18.36 186 LEU B CA 1
ATOM 3119 C C . LEU B 1 185 ? -35.895 40.545 -0.156 1.00 18.17 186 LEU B C 1
ATOM 3120 O O . LEU B 1 185 ? -36.875 41.260 0.084 1.00 18.27 186 LEU B O 1
ATOM 3125 N N . VAL B 1 186 ? -35.716 39.365 0.423 1.00 18.18 187 VAL B N 1
ATOM 3126 C CA . VAL B 1 186 ? -36.806 38.744 1.156 1.00 17.96 187 VAL B CA 1
ATOM 3127 C C . VAL B 1 186 ? -36.945 39.242 2.590 1.00 18.23 187 VAL B C 1
ATOM 3128 O O . VAL B 1 186 ? -35.965 39.611 3.254 1.00 18.57 187 VAL B O 1
ATOM 3132 N N . ARG B 1 187 ? -38.186 39.259 3.043 1.00 18.63 188 ARG B N 1
ATOM 3133 C CA . ARG B 1 187 ? -38.526 39.483 4.434 1.00 18.77 188 ARG B CA 1
ATOM 3134 C C . ARG B 1 187 ? -37.820 38.395 5.237 1.00 18.70 188 ARG B C 1
ATOM 3135 O O . ARG B 1 187 ? -37.829 37.243 4.833 1.00 18.96 188 ARG B O 1
ATOM 3143 N N . GLY B 1 188 ? -37.225 38.743 6.374 1.00 17.82 189 GLY B N 1
ATOM 3144 C CA . GLY B 1 188 ? -36.696 37.702 7.248 1.00 17.61 189 GLY B CA 1
ATOM 3145 C C . GLY B 1 188 ? -35.632 38.194 8.209 1.00 17.51 189 GLY B C 1
ATOM 3146 O O . GLY B 1 188 ? -35.547 39.389 8.493 1.00 16.67 189 GLY B O 1
ATOM 3147 N N . LEU B 1 189 ? -34.826 37.254 8.705 1.00 17.48 190 LEU B N 1
ATOM 3148 C CA . LEU B 1 189 ? -33.849 37.518 9.767 1.00 17.88 190 LEU B CA 1
ATOM 3149 C C . LEU B 1 189 ? -32.451 37.526 9.177 1.00 17.96 190 LEU B C 1
ATOM 3150 O O . LEU B 1 189 ? -32.031 36.551 8.549 1.00 17.69 190 LEU B O 1
ATOM 3155 N N . TYR B 1 190 ? -31.737 38.621 9.385 1.00 18.56 191 TYR B N 1
ATOM 3156 C CA . TYR B 1 190 ? -30.401 38.792 8.833 1.00 19.64 191 TYR B CA 1
ATOM 3157 C C . TYR B 1 190 ? -29.410 39.023 9.977 1.00 20.80 191 TYR B C 1
ATOM 3158 O O . TYR B 1 190 ? -29.672 39.836 10.866 1.00 21.32 191 TYR B O 1
ATOM 3167 N N . ARG B 1 191 ? -28.285 38.312 9.956 1.00 20.64 192 ARG B N 1
ATOM 3168 C CA . ARG B 1 191 ? -27.248 38.521 10.950 1.00 21.12 192 ARG B CA 1
ATOM 3169 C C . ARG B 1 191 ? -26.088 39.344 10.386 1.00 21.60 192 ARG B C 1
ATOM 3170 O O . ARG B 1 191 ? -25.457 38.946 9.397 1.00 21.16 192 ARG B O 1
ATOM 3178 N N . ILE B 1 192 ? -25.820 40.483 11.022 1.00 22.00 193 ILE B N 1
ATOM 3179 C CA . ILE B 1 192 ? -24.690 41.332 10.680 1.00 23.14 193 ILE B CA 1
ATOM 3180 C C . ILE B 1 192 ? -23.496 40.991 11.585 1.00 23.58 193 ILE B C 1
ATOM 3181 O O . ILE B 1 192 ? -23.608 41.051 12.814 1.00 24.58 193 ILE B O 1
ATOM 3186 N N . SER B 1 193 ? -22.374 40.601 10.989 1.00 22.84 194 SER B N 1
ATOM 3187 C CA . SER B 1 193 ? -21.144 40.366 11.741 1.00 23.07 194 SER B CA 1
ATOM 3188 C C . SER B 1 193 ? -20.218 41.533 11.501 1.00 23.08 194 SER B C 1
ATOM 3189 O O . SER B 1 193 ? -20.017 41.924 10.351 1.00 22.98 194 SER B O 1
ATOM 3192 N N . PHE B 1 194 ? -19.640 42.080 12.565 1.00 22.33 195 PHE B N 1
ATOM 3193 C CA . PHE B 1 194 ? -18.616 43.094 12.396 1.00 22.59 195 PHE B CA 1
ATOM 3194 C C . PHE B 1 194 ? -17.327 42.735 13.142 1.00 22.27 195 PHE B C 1
ATOM 3195 O O . PHE B 1 194 ? -17.355 42.130 14.232 1.00 22.24 195 PHE B O 1
ATOM 3203 N N . THR B 1 195 ? -16.208 43.043 12.503 1.00 21.04 196 THR B N 1
ATOM 3204 C CA . THR B 1 195 ? -14.908 42.880 13.098 1.00 20.52 196 THR B CA 1
ATOM 3205 C C . THR B 1 195 ? -13.998 43.995 12.603 1.00 19.89 196 THR B C 1
ATOM 3206 O O . THR B 1 195 ? -14.426 44.852 11.826 1.00 20.15 196 THR B O 1
ATOM 3210 N N . THR B 1 196 ? -12.743 43.995 13.040 1.00 18.75 197 THR B N 1
ATOM 3211 C CA . THR B 1 196 ? -11.808 44.997 12.593 1.00 17.43 197 THR B CA 1
ATOM 3212 C C . THR B 1 196 ? -10.401 44.408 12.460 1.00 17.43 197 THR B C 1
ATOM 3213 O O . THR B 1 196 ? -10.228 43.195 12.536 1.00 17.10 197 THR B O 1
ATOM 3217 N N . TYR B 1 197 ? -9.424 45.275 12.224 1.00 16.66 198 TYR B N 1
ATOM 3218 C CA . TYR B 1 197 ? -8.054 44.892 11.986 1.00 16.91 198 TYR B CA 1
ATOM 3219 C C . TYR B 1 197 ? -7.205 45.472 13.094 1.00 17.06 198 TYR B C 1
ATOM 3220 O O . TYR B 1 197 ? -7.440 46.598 13.539 1.00 16.77 198 TYR B O 1
ATOM 3229 N N . LYS B 1 198 ? -6.212 44.718 13.536 1.00 17.17 199 LYS B N 1
ATOM 3230 C CA . LYS B 1 198 ? -5.205 45.266 14.435 1.00 18.00 199 LYS B CA 1
ATOM 3231 C C . LYS B 1 198 ? -4.518 46.431 13.724 1.00 17.73 199 LYS B C 1
ATOM 3232 O O . LYS B 1 198 ? -4.377 46.408 12.511 1.00 17.92 199 LYS B O 1
ATOM 3238 N N . PRO B 1 199 ? -4.105 47.464 14.471 1.00 17.58 200 PRO B N 1
ATOM 3239 C CA . PRO B 1 199 ? -4.108 47.588 15.930 1.00 17.45 200 PRO B CA 1
ATOM 3240 C C . PRO B 1 199 ? -5.452 48.023 16.531 1.00 17.74 200 PRO B C 1
ATOM 3241 O O . PRO B 1 199 ? -5.555 48.165 17.738 1.00 17.85 200 PRO B O 1
ATOM 3245 N N . GLY B 1 200 ? -6.484 48.219 15.712 1.00 17.55 201 GLY B N 1
ATOM 3246 C CA . GLY B 1 200 ? -7.822 48.472 16.257 1.00 18.16 201 GLY B CA 1
ATOM 3247 C C . GLY B 1 200 ? -8.418 47.235 16.935 1.00 18.26 201 GLY B C 1
ATOM 3248 O O . GLY B 1 200 ? -7.976 46.106 16.702 1.00 18.59 201 GLY B O 1
ATOM 3249 N N . GLU B 1 201 ? -9.417 47.427 17.784 1.00 18.22 202 GLU B N 1
ATOM 3250 C CA . GLU B 1 201 ? -10.165 46.286 18.295 1.00 18.58 202 GLU B CA 1
ATOM 3251 C C . GLU B 1 201 ? -11.625 46.681 18.494 1.00 18.23 202 GLU B C 1
ATOM 3252 O O . GLU B 1 201 ? -11.936 47.846 18.772 1.00 17.88 202 GLU B O 1
ATOM 3258 N N . VAL B 1 202 ? -12.527 45.722 18.338 1.00 17.46 203 VAL B N 1
ATOM 3259 C CA . VAL B 1 202 ? -13.921 46.005 18.580 1.00 17.97 203 VAL B CA 1
ATOM 3260 C C . VAL B 1 202 ? -14.157 46.067 20.107 1.00 18.76 203 VAL B C 1
ATOM 3261 O O . VAL B 1 202 ? -14.136 45.048 20.804 1.00 19.00 203 VAL B O 1
ATOM 3265 N N . LYS B 1 203 ? -14.368 47.278 20.606 1.00 18.31 204 LYS B N 1
ATOM 3266 C CA . LYS B 1 203 ? -14.565 47.494 22.015 1.00 19.24 204 LYS B CA 1
ATOM 3267 C C . LYS B 1 203 ? -15.195 48.863 22.092 1.00 18.83 204 LYS B C 1
ATOM 3268 O O . LYS B 1 203 ? -14.953 49.713 21.213 1.00 18.24 204 LYS B O 1
ATOM 3274 N N . GLY B 1 204 ? -16.022 49.076 23.111 1.00 17.65 205 GLY B N 1
ATOM 3275 C CA . GLY B 1 204 ? -16.571 50.408 23.353 1.00 17.41 205 GLY B CA 1
ATOM 3276 C C . GLY B 1 204 ? -17.862 50.670 22.603 1.00 16.95 205 GLY B C 1
ATOM 3277 O O . GLY B 1 204 ? -18.541 49.738 22.179 1.00 17.07 205 GLY B O 1
ATOM 3278 N N . SER B 1 205 ? -18.181 51.946 22.413 1.00 16.47 206 SER B N 1
ATOM 3279 C CA . SER B 1 205 ? -19.483 52.327 21.897 1.00 16.16 206 SER B CA 1
ATOM 3280 C C . SER B 1 205 ? -19.483 52.296 20.362 1.00 16.16 206 SER B C 1
ATOM 3281 O O . SER B 1 205 ? -18.440 52.457 19.735 1.00 15.28 206 SER B O 1
ATOM 3284 N N . PHE B 1 206 ? -20.664 52.119 19.788 1.00 16.55 207 PHE B N 1
ATOM 3285 C CA . PHE B 1 206 ? -20.840 52.204 18.324 1.00 16.89 207 PHE B CA 1
ATOM 3286 C C . PHE B 1 206 ? -22.322 52.474 18.054 1.00 17.35 207 PHE B C 1
ATOM 3287 O O . PHE B 1 206 ? -23.176 52.283 18.971 1.00 15.24 207 PHE B O 1
ATOM 3295 N N . VAL B 1 207 ? -22.639 52.961 16.848 1.00 16.33 208 VAL B N 1
ATOM 3296 C CA . VAL B 1 207 ? -24.019 53.007 16.414 1.00 17.28 208 VAL B CA 1
ATOM 3297 C C . VAL B 1 207 ? -24.045 52.300 15.086 1.00 18.15 208 VAL B C 1
ATOM 3298 O O . VAL B 1 207 ? -23.285 52.680 14.165 1.00 17.58 208 VAL B O 1
ATOM 3302 N N . ALA B 1 208 ? -24.920 51.318 14.961 1.00 18.50 209 ALA B N 1
ATOM 3303 C CA . ALA B 1 208 ? -25.141 50.671 13.678 1.00 19.54 209 ALA B CA 1
ATOM 3304 C C . ALA B 1 208 ? -26.452 51.225 13.147 1.00 19.86 209 ALA B C 1
ATOM 3305 O O . ALA B 1 208 ? -27.503 51.062 13.777 1.00 20.47 209 ALA B O 1
ATOM 3307 N N . SER B 1 209 ? -26.384 51.922 12.020 1.00 19.51 210 SER B N 1
ATOM 3308 C CA . SER B 1 209 ? -27.579 52.414 11.351 1.00 19.67 210 SER B CA 1
ATOM 3309 C C . SER B 1 209 ? -27.969 51.428 10.251 1.00 20.13 210 SER B C 1
ATOM 3310 O O . SER B 1 209 ? -27.154 51.079 9.394 1.00 19.93 210 SER B O 1
ATOM 3313 N N . VAL B 1 210 ? -29.214 50.955 10.290 1.00 20.32 211 VAL B N 1
ATOM 3314 C CA . VAL B 1 210 ? -29.706 50.046 9.260 1.00 19.58 211 VAL B CA 1
ATOM 3315 C C . VAL B 1 210 ? -30.861 50.764 8.574 1.00 19.48 211 VAL B C 1
ATOM 3316 O O . VAL B 1 210 ? -31.783 51.245 9.237 1.00 19.76 211 VAL B O 1
ATOM 3320 N N . GLY B 1 211 ? -30.800 50.858 7.245 1.00 18.73 212 GLY B N 1
ATOM 3321 C CA . GLY B 1 211 ? -31.812 51.568 6.485 1.00 17.83 212 GLY B CA 1
ATOM 3322 C C . GLY B 1 211 ? -32.445 50.593 5.493 1.00 18.65 212 GLY B C 1
ATOM 3323 O O . GLY B 1 211 ? -31.772 49.721 4.967 1.00 18.40 212 GLY B O 1
ATOM 3324 N N . LEU B 1 212 ? -33.738 50.767 5.245 1.00 17.43 213 LEU B N 1
ATOM 3325 C CA . LEU B 1 212 ? -34.483 49.929 4.328 1.00 18.12 213 LEU B CA 1
ATOM 3326 C C . LEU B 1 212 ? -35.008 50.847 3.240 1.00 17.72 213 LEU B C 1
ATOM 3327 O O . LEU B 1 212 ? -35.503 51.951 3.536 1.00 17.81 213 LEU B O 1
ATOM 3332 N N . LEU B 1 213 ? -34.915 50.395 1.996 1.00 16.73 214 LEU B N 1
ATOM 3333 C CA . LEU B 1 213 ? -35.532 51.109 0.884 1.00 17.91 214 LEU B CA 1
ATOM 3334 C C . LEU B 1 213 ? -36.605 50.231 0.243 1.00 17.96 214 LEU B C 1
ATOM 3335 O O . LEU B 1 213 ? -36.322 49.108 -0.164 1.00 17.18 214 LEU B O 1
ATOM 3340 N N . PHE B 1 214 ? -37.813 50.770 0.126 1.00 18.91 215 PHE B N 1
ATOM 3341 C CA . PHE B 1 214 ? -38.931 50.059 -0.500 1.00 19.36 215 PHE B CA 1
ATOM 3342 C C . PHE B 1 214 ? -39.191 50.664 -1.878 1.00 19.78 215 PHE B C 1
ATOM 3343 O O . PHE B 1 214 ? -38.894 51.834 -2.102 1.00 19.49 215 PHE B O 1
ATOM 3351 N N . PRO B 1 215 ? -39.729 49.866 -2.821 1.00 20.35 216 PRO B N 1
ATOM 3352 C CA . PRO B 1 215 ? -40.054 50.385 -4.150 1.00 20.88 216 PRO B CA 1
ATOM 3353 C C . PRO B 1 215 ? -41.015 51.566 -4.084 1.00 21.45 216 PRO B C 1
ATOM 3354 O O . PRO B 1 215 ? -41.721 51.730 -3.093 1.00 21.83 216 PRO B O 1
ATOM 3358 N N . PRO B 1 216 ? -41.052 52.387 -5.141 1.00 22.26 217 PRO B N 1
ATOM 3359 C CA . PRO B 1 216 ? -41.919 53.566 -5.181 1.00 22.46 217 PRO B CA 1
ATOM 3360 C C . PRO B 1 216 ? -43.370 53.243 -4.790 1.00 23.04 217 PRO B C 1
ATOM 3361 O O . PRO B 1 216 ? -43.912 52.221 -5.210 1.00 23.03 217 PRO B O 1
ATOM 3365 N N . GLY B 1 217 ? -43.981 54.094 -3.967 1.00 23.36 218 GLY B N 1
ATOM 3366 C CA . GLY B 1 217 ? -45.391 53.933 -3.605 1.00 23.70 218 GLY B CA 1
ATOM 3367 C C . GLY B 1 217 ? -45.659 52.994 -2.438 1.00 24.01 218 GLY B C 1
ATOM 3368 O O . GLY B 1 217 ? -46.809 52.743 -2.087 1.00 24.05 218 GLY B O 1
ATOM 3369 N N . ILE B 1 218 ? -44.609 52.465 -1.830 1.00 24.08 219 ILE B N 1
ATOM 3370 C CA . ILE B 1 218 ? -44.791 51.498 -0.758 1.00 24.73 219 ILE B CA 1
ATOM 3371 C C . ILE B 1 218 ? -44.343 52.097 0.564 1.00 25.58 219 ILE B C 1
ATOM 3372 O O . ILE B 1 218 ? -43.180 52.429 0.721 1.00 25.41 219 ILE B O 1
ATOM 3377 N N . PRO B 1 219 ? -45.268 52.231 1.526 1.00 26.46 220 PRO B N 1
ATOM 3378 C CA . PRO B 1 219 ? -44.885 52.818 2.799 1.00 27.56 220 PRO B CA 1
ATOM 3379 C C . PRO B 1 219 ? -43.942 51.873 3.530 1.00 28.31 220 PRO B C 1
ATOM 3380 O O . PRO B 1 219 ? -44.098 50.651 3.474 1.00 28.88 220 PRO B O 1
ATOM 3384 N N . GLY B 1 220 ? -42.941 52.415 4.186 1.00 28.78 221 GLY B N 1
ATOM 3385 C CA . GLY B 1 220 ? -41.992 51.521 4.802 1.00 29.70 221 GLY B CA 1
ATOM 3386 C C . GLY B 1 220 ? -42.549 50.802 6.012 1.00 29.36 221 GLY B C 1
ATOM 3387 O O . GLY B 1 220 ? -43.640 51.097 6.481 1.00 29.45 221 GLY B O 1
ATOM 3388 N N . VAL B 1 221 ? -41.792 49.828 6.482 1.00 28.98 222 VAL B N 1
ATOM 3389 C CA . VAL B 1 221 ? -41.894 49.398 7.837 1.00 28.66 222 VAL B CA 1
ATOM 3390 C C . VAL B 1 221 ? -40.499 49.578 8.354 1.00 27.53 222 VAL B C 1
ATOM 3391 O O . VAL B 1 221 ? -39.555 49.430 7.598 1.00 26.84 222 VAL B O 1
ATOM 3395 N N . SER B 1 222 ? -40.363 49.904 9.629 1.00 27.05 223 SER B N 1
ATOM 3396 C CA . SER B 1 222 ? -39.049 49.907 10.259 1.00 26.43 223 SER B CA 1
ATOM 3397 C C . SER B 1 222 ? -38.473 48.524 10.444 1.00 25.28 223 SER B C 1
ATOM 3398 O O . SER B 1 222 ? -39.188 47.590 10.761 1.00 25.13 223 SER B O 1
ATOM 3401 N N . PRO B 1 223 ? -37.156 48.412 10.288 1.00 24.81 224 PRO B N 1
ATOM 3402 C CA . PRO B 1 223 ? -36.433 47.218 10.682 1.00 24.43 224 PRO B CA 1
ATOM 3403 C C . PRO B 1 223 ? -36.326 47.193 12.187 1.00 24.72 224 PRO B C 1
ATOM 3404 O O . PRO B 1 223 ? -36.453 48.231 12.823 1.00 24.39 224 PRO B O 1
ATOM 3408 N N . LEU B 1 224 ? -36.143 46.009 12.741 1.00 24.39 225 LEU B N 1
ATOM 3409 C CA . LEU B 1 224 ? -35.928 45.847 14.156 1.00 24.95 225 LEU B CA 1
ATOM 3410 C C . LEU B 1 224 ? -34.531 45.286 14.276 1.00 25.10 225 LEU B C 1
ATOM 3411 O O . LEU B 1 224 ? -34.091 44.513 13.423 1.00 24.73 225 LEU B O 1
ATOM 3416 N N . ILE B 1 225 ? -33.810 45.704 15.309 1.00 24.77 226 ILE B N 1
ATOM 3417 C CA . ILE B 1 225 ? -32.430 45.288 15.458 1.00 24.76 226 ILE B CA 1
ATOM 3418 C C . ILE B 1 225 ? -32.084 45.071 16.922 1.00 24.79 226 ILE B C 1
ATOM 3419 O O . ILE B 1 225 ? -32.528 45.813 17.798 1.00 23.87 226 ILE B O 1
ATOM 3424 N N . HIS B 1 226 ? -31.307 44.032 17.183 1.00 25.10 227 HIS B N 1
ATOM 3425 C CA . HIS B 1 226 ? -30.763 43.829 18.511 1.00 26.32 227 HIS B CA 1
ATOM 3426 C C . HIS B 1 226 ? -29.602 42.854 18.470 1.00 25.81 227 HIS B C 1
ATOM 3427 O O . HIS B 1 226 ? -29.497 42.043 17.559 1.00 25.69 227 HIS B O 1
ATOM 3434 N N . SER B 1 227 ? -28.719 42.934 19.458 1.00 25.48 228 SER B N 1
ATOM 3435 C CA . SER B 1 227 ? -27.613 41.985 19.537 1.00 25.24 228 SER B CA 1
ATOM 3436 C C . SER B 1 227 ? -28.068 40.697 20.198 1.00 25.01 228 SER B C 1
ATOM 3437 O O . SER B 1 227 ? -27.458 39.648 20.025 1.00 24.92 228 SER B O 1
ATOM 3440 N N . ASN B 1 228 ? -29.144 40.792 20.966 1.00 24.88 229 ASN B N 1
ATOM 3441 C CA . ASN B 1 228 ? -29.728 39.638 21.616 1.00 25.17 229 ASN B CA 1
ATOM 3442 C C . ASN B 1 228 ? -30.901 39.109 20.790 1.00 24.97 229 ASN B C 1
ATOM 3443 O O . ASN B 1 228 ? -31.934 39.765 20.688 1.00 25.39 229 ASN B O 1
ATOM 3448 N N . PRO B 1 229 ? -30.746 37.924 20.187 1.00 24.90 230 PRO B N 1
ATOM 3449 C CA . PRO B 1 229 ? -31.802 37.405 19.309 1.00 25.00 230 PRO B CA 1
ATOM 3450 C C . PRO B 1 229 ? -33.115 37.106 20.048 1.00 24.99 230 PRO B C 1
ATOM 3451 O O . PRO B 1 229 ? -34.198 37.157 19.455 1.00 24.45 230 PRO B O 1
ATOM 3455 N N . GLU B 1 230 ? -33.032 36.792 21.334 1.00 25.29 231 GLU B N 1
ATOM 3456 C CA . GLU B 1 230 ? -34.250 36.546 22.088 1.00 25.71 231 GLU B CA 1
ATOM 3457 C C . GLU B 1 230 ? -35.030 37.835 22.304 1.00 25.37 231 GLU B C 1
ATOM 3458 O O . GLU B 1 230 ? -36.255 37.849 22.209 1.00 25.26 231 GLU B O 1
ATOM 3464 N N . GLU B 1 231 ? -34.314 38.924 22.570 1.00 25.33 232 GLU B N 1
ATOM 3465 C CA . GLU B 1 231 ? -34.933 40.242 22.650 1.00 25.36 232 GLU B CA 1
ATOM 3466 C C . GLU B 1 231 ? -35.490 40.736 21.289 1.00 24.70 232 GLU B C 1
ATOM 3467 O O . GLU B 1 231 ? -36.625 41.241 21.219 1.00 24.67 232 GLU B O 1
ATOM 3473 N N . LEU B 1 232 ? -34.721 40.575 20.212 1.00 23.41 233 LEU B N 1
ATOM 3474 C CA . LEU B 1 232 ? -35.263 40.852 18.861 1.00 22.70 233 LEU B CA 1
ATOM 3475 C C . LEU B 1 232 ? -36.553 40.077 18.621 1.00 22.70 233 LEU B C 1
ATOM 3476 O O . LEU B 1 232 ? -37.550 40.620 18.118 1.00 22.44 233 LEU B O 1
ATOM 3481 N N . GLN B 1 233 ? -36.541 38.799 18.971 1.00 22.75 234 GLN B N 1
ATOM 3482 C CA . GLN B 1 233 ? -37.726 37.995 18.743 1.00 23.76 234 GLN B CA 1
ATOM 3483 C C . GLN B 1 233 ? -38.938 38.600 19.444 1.00 25.37 234 GLN B C 1
ATOM 3484 O O . GLN B 1 233 ? -40.019 38.724 18.845 1.00 25.32 234 GLN B O 1
ATOM 3490 N N . LYS B 1 234 ? -38.759 38.955 20.718 1.00 26.89 235 LYS B N 1
ATOM 3491 C CA . LYS B 1 234 ? -39.825 39.567 21.513 1.00 28.68 235 LYS B CA 1
ATOM 3492 C C . LYS B 1 234 ? -40.360 40.821 20.824 1.00 29.20 235 LYS B C 1
ATOM 3493 O O . LYS B 1 234 ? -41.566 40.989 20.675 1.00 29.37 235 LYS B O 1
ATOM 3499 N N . GLN B 1 235 ? -39.453 41.700 20.411 1.00 29.91 236 GLN B N 1
ATOM 3500 C CA . GLN B 1 235 ? -39.836 42.952 19.769 1.00 31.20 236 GLN B CA 1
ATOM 3501 C C . GLN B 1 235 ? -40.523 42.730 18.418 1.00 31.33 236 GLN B C 1
ATOM 3502 O O . GLN B 1 235 ? -41.483 43.426 18.084 1.00 31.58 236 GLN B O 1
ATOM 3508 N N . ALA B 1 236 ? -40.038 41.758 17.650 1.00 31.40 237 ALA B N 1
ATOM 3509 C CA . ALA B 1 236 ? -40.628 41.448 16.346 1.00 31.38 237 ALA B CA 1
ATOM 3510 C C . ALA B 1 236 ? -42.044 40.900 16.468 1.00 31.70 237 ALA B C 1
ATOM 3511 O O . ALA B 1 236 ? -42.943 41.322 15.745 1.00 31.75 237 ALA B O 1
ATOM 3513 N N . ILE B 1 237 ? -42.238 39.945 17.374 1.00 31.76 238 ILE B N 1
ATOM 3514 C CA . ILE B 1 237 ? -43.563 39.416 17.657 1.00 31.80 238 ILE B CA 1
ATOM 3515 C C . ILE B 1 237 ? -44.531 40.543 18.006 1.00 32.46 238 ILE B C 1
ATOM 3516 O O . ILE B 1 237 ? -45.618 40.644 17.425 1.00 32.71 238 ILE B O 1
ATOM 3521 N N . ALA B 1 238 ? -44.129 41.390 18.950 1.00 33.05 239 ALA B N 1
ATOM 3522 C CA . ALA B 1 238 ? -44.966 42.499 19.415 1.00 33.66 239 ALA B CA 1
ATOM 3523 C C . ALA B 1 238 ? -45.333 43.455 18.281 1.00 34.15 239 ALA B C 1
ATOM 3524 O O . ALA B 1 238 ? -46.473 43.917 18.185 1.00 33.86 239 ALA B O 1
ATOM 3526 N N . ALA B 1 239 ? -44.367 43.728 17.407 1.00 34.87 240 ALA B N 1
ATOM 3527 C CA . ALA B 1 239 ? -44.580 44.653 16.298 1.00 35.38 240 ALA B CA 1
ATOM 3528 C C . ALA B 1 239 ? -45.535 44.122 15.230 1.00 35.91 240 ALA B C 1
ATOM 3529 O O . ALA B 1 239 ? -45.946 44.870 14.347 1.00 35.99 240 ALA B O 1
ATOM 3531 N N . GLU B 1 240 ? -45.882 42.841 15.291 1.00 36.34 241 GLU B N 1
ATOM 3532 C CA . GLU B 1 240 ? -46.765 42.285 14.269 1.00 37.46 241 GLU B CA 1
ATOM 3533 C C . GLU B 1 240 ? -48.089 41.807 14.828 1.00 38.15 241 GLU B C 1
ATOM 3534 O O . GLU B 1 240 ? -48.996 41.483 14.067 1.00 38.69 241 GLU B O 1
ATOM 3540 N N . GLU B 1 241 ? -48.200 41.767 16.154 1.00 38.94 242 GLU B N 1
ATOM 3541 C CA . GLU B 1 241 ? -49.419 41.283 16.794 1.00 39.62 242 GLU B CA 1
ATOM 3542 C C . GLU B 1 241 ? -50.622 42.127 16.396 1.00 39.76 242 GLU B C 1
ATOM 3543 O O . GLU B 1 241 ? -51.695 41.597 16.106 1.00 40.17 242 GLU B O 1
#

Organism: Leptospira interrogans serogroup Icterohaemorrhagiae serovar Lai (strain 56601) (NCBI:txid189518)

Secondary structure (DSSP, 8-state):
-PPP-EEEEEEEEEE-TTSS-EEEEEEEPSEEEEEEEEE-TT---SEEETTTEEEEEEEEEE-S-BSEEEEEEE-------S--TTEEE-HHHHHS-HHHHH-------EEEEEE-S-SSGGGHHHHHHSPPP--TTTEEEES---TT-EEEEE-SS--SSGGGGTT--GGGSBPSEEEEEEEE--TT--S-EEEEEEEEEEPPTT----PPEEESSHHHHHHHHHHHT-/-PPPPEEEEEEEEEEPTTSS-EEEEEEEPSEEEEEEEEEPTTPPPSEEETTTEEEEEEEEEE-S-BSEEEEEEE-------S--TTEEE-HHHHHS-HHHHH-------EEEEEE-S-SSGGGHHHHHHSPPP--TTTEEEES---TT-EEEEE-SS--SBGGGGTT--GGGSBPSEEEEEEEE--TT--S-EEEEEEEEEE--TT------EEESSHHHHHHHHHHHH-